Protein AF-0000000066158450 (afdb_homodimer)

InterPro domains:
  IPR000999 Ribonuclease III domain [PF14622] (17-137)
  IPR000999 Ribonuclease III domain [PS00517] (37-45)
  IPR000999 Ribonuclease III domain [PS50142] (4-127)
  IPR000999 Ribonuclease III domain [SM00535] (19-151)
  IPR000999 Ribonuclease III domain [cd00593] (19-151)
  IPR011907 Ribonuclease III [MF_00104] (7-218)
  IPR011907 Ribonuclease III [TIGR02191] (7-221)
  IPR014720 Double-stranded RNA-binding domain [PF00035] (155-221)
  IPR014720 Double-stranded RNA-binding domain [PS50137] (154-223)
  IPR014720 Double-stranded RNA-binding domain [SM00358] (155-222)
  IPR036389 Ribonuclease III, endonuclease domain superfamily [G3DSA:1.10.1520.10] (4-145)
  IPR036389 Ribonuclease III, endonuclease domain superfamily [SSF69065] (4-157)

Foldseek 3Di:
DDDCVLLCVLLVHDDPDPVQLLQLQEDVQLPDPGHLQVLLVQLLVLLLVLLLVVLCVVCVPDDPVLSVLLSPLCSDLVNQLLLLVVSLVLVRHRHDPVCVVVVVSNDSNNSSSSSSSNLSSCCVRPNSVSSNVSSVVSNCVSPVDPDSCVRSLPLQVVLQVVCCVPVVDHKDKDWPDWDDDPVQIKTKIFIDDPNHTQFIAIDSDPVRRSSVRSVSSVVSVVD/DDDCVLLCVLLVHDDPDPVQLLQLQEDVQLPDPGHLQVLLVQLLVLLLVLLLVVLCVVCVPDDPVLSVLLSPLCSDLVNQLLLLVVSLVLVRHRHDPVCVVVVVSNDSNNSSSSSSSNLSSCCVRPNSVSSNVSSVVSNCVSPVDPDSCVRSLPLQVVLQVVCCVPVVDHKDKDWPDWDDDPVQIKTKIFIDDPNHTQFIAIDSDPVRRSSVRSVSSVVSVVD

Radius of gyration: 25.72 Å; Cα contacts (8 Å, |Δi|>4): 729; chains: 2; bounding box: 62×63×57 Å

Nearest PDB structures (foldseek):
  3o2r-assembly2_D  TM=9.866E-01  e=3.012E-14  Campylobacter jejuni subsp. jejuni NCTC 11168 = ATCC 700819
  3n3w-assembly1_B  TM=9.590E-01  e=4.884E-14  Campylobacter jejuni subsp. jejuni NCTC 11168 = ATCC 700819
  7r97-assembly1_B  TM=6.883E-01  e=4.712E-16  Escherichia coli K-12
  1o0w-assembly1_A  TM=5.913E-01  e=1.105E-16  Thermotoga maritima
  1rc7-assembly1_A  TM=5.890E-01  e=6.609E-16  Aquifex aeolicus

Structure (mmCIF, N/CA/C/O backbone):
data_AF-0000000066158450-model_v1
#
loop_
_entity.id
_entity.type
_entity.pdbx_description
1 polymer 'Ribonuclease 3'
#
loop_
_atom_site.group_PDB
_atom_site.id
_atom_site.type_symbol
_atom_site.label_atom_id
_atom_site.label_alt_id
_atom_site.label_comp_id
_atom_site.label_asym_id
_atom_site.label_entity_id
_atom_site.label_seq_id
_atom_site.pdbx_PDB_ins_code
_atom_site.Cartn_x
_atom_site.Cartn_y
_atom_site.Cartn_z
_atom_site.occupancy
_atom_site.B_iso_or_equiv
_atom_site.auth_seq_id
_atom_site.auth_comp_id
_atom_site.auth_asym_id
_atom_site.auth_atom_id
_atom_site.pdbx_PDB_model_num
ATOM 1 N N . MET A 1 1 ? 32.812 8.336 8.789 1 47.75 1 MET A N 1
ATOM 2 C CA . MET A 1 1 ? 31.531 7.633 8.852 1 47.75 1 MET A CA 1
ATOM 3 C C . MET A 1 1 ? 30.453 8.516 9.484 1 47.75 1 MET A C 1
ATOM 5 O O . MET A 1 1 ? 30.688 9.133 10.523 1 47.75 1 MET A O 1
ATOM 9 N N . ASN A 1 2 ? 29.5 9.086 8.719 1 63 2 ASN A N 1
ATOM 10 C CA . ASN A 1 2 ? 28.609 10.117 9.227 1 63 2 ASN A CA 1
ATOM 11 C C . ASN A 1 2 ? 27.891 9.656 10.5 1 63 2 ASN A C 1
ATOM 13 O O . ASN A 1 2 ? 27.531 8.484 10.617 1 63 2 ASN A O 1
ATOM 17 N N . ASP A 1 3 ? 28.188 10.344 11.453 1 85.19 3 ASP A N 1
ATOM 18 C CA . ASP A 1 3 ? 27.578 10.188 12.773 1 85.19 3 ASP A CA 1
ATOM 19 C C . ASP A 1 3 ? 26.062 10.398 12.703 1 85.19 3 ASP A C 1
ATOM 21 O O . ASP A 1 3 ? 25.594 11.516 12.461 1 85.19 3 ASP A O 1
ATOM 25 N N . TYR A 1 4 ? 25.359 9.234 12.688 1 92.06 4 TYR A N 1
ATOM 26 C CA . TYR A 1 4 ? 23.906 9.344 12.641 1 92.06 4 TYR A CA 1
ATOM 27 C C . TYR A 1 4 ? 23.297 9.211 14.031 1 92.06 4 TYR A C 1
ATOM 29 O O . TYR A 1 4 ? 22.125 8.844 14.172 1 92.06 4 TYR A O 1
ATOM 37 N N . SER A 1 5 ? 24.062 9.531 15.023 1 93.75 5 SER A N 1
ATOM 38 C CA . SER A 1 5 ? 23.594 9.414 16.391 1 93.75 5 SER A CA 1
ATOM 39 C C . SER A 1 5 ? 22.453 10.391 16.672 1 93.75 5 SER A C 1
ATOM 41 O O . SER A 1 5 ? 21.5 10.047 17.375 1 93.75 5 SER A O 1
ATOM 43 N N . GLN A 1 6 ? 22.547 11.539 16.141 1 95.75 6 GLN A N 1
ATOM 44 C CA . GLN A 1 6 ? 21.5 12.531 16.344 1 95.75 6 GLN A CA 1
ATOM 45 C C . GLN A 1 6 ? 20.219 12.117 15.633 1 95.75 6 GLN A C 1
ATOM 47 O O . GLN A 1 6 ? 19.109 12.391 16.125 1 95.75 6 GLN A O 1
ATOM 52 N N . LEU A 1 7 ? 20.344 11.484 14.508 1 97.31 7 LEU A N 1
ATOM 53 C CA . LEU A 1 7 ? 19.188 10.969 13.797 1 97.31 7 LEU A CA 1
ATOM 54 C C . LEU A 1 7 ? 18.469 9.891 14.617 1 97.31 7 LEU A C 1
ATOM 56 O O . LEU A 1 7 ? 17.25 9.891 14.719 1 97.31 7 LEU A O 1
ATOM 60 N N . GLU A 1 8 ? 19.266 9.055 15.156 1 97.81 8 GLU A N 1
ATOM 61 C CA . GLU A 1 8 ? 18.719 8.008 16.016 1 97.81 8 GLU A CA 1
ATOM 62 C C . GLU A 1 8 ? 17.984 8.602 17.203 1 97.81 8 GLU A C 1
ATOM 64 O O . GLU A 1 8 ? 16.938 8.086 17.625 1 97.81 8 GLU A O 1
ATOM 69 N N . LYS A 1 9 ? 18.484 9.672 17.703 1 96.69 9 LYS A N 1
ATOM 70 C CA . LYS A 1 9 ? 17.828 10.359 18.812 1 96.69 9 LYS A CA 1
ATOM 71 C C . LYS A 1 9 ? 16.484 10.938 18.375 1 96.69 9 LYS A C 1
ATOM 73 O O . LYS A 1 9 ? 15.477 10.812 19.094 1 96.69 9 LYS A O 1
ATOM 78 N N . ARG A 1 10 ? 16.469 11.516 17.25 1 96.5 10 ARG A N 1
ATOM 79 C CA . ARG A 1 10 ? 15.234 12.109 16.734 1 96.5 10 ARG A CA 1
ATOM 80 C C . ARG A 1 10 ? 14.188 11.031 16.438 1 96.5 10 ARG A C 1
ATOM 82 O O . ARG A 1 10 ? 12.992 11.266 16.594 1 96.5 10 ARG A O 1
ATOM 89 N N . LEU A 1 11 ? 14.664 9.883 16.047 1 97.56 11 LEU A N 1
ATOM 90 C CA . LEU A 1 11 ? 13.789 8.75 15.781 1 97.56 11 LEU A CA 1
ATOM 91 C C . LEU A 1 11 ? 13.375 8.062 17.078 1 97.56 11 LEU A C 1
ATOM 93 O O . LEU A 1 11 ? 12.438 7.258 17.078 1 97.56 11 LEU A O 1
ATOM 97 N N . ASN A 1 12 ? 14.102 8.398 18.109 1 97.31 12 ASN A N 1
ATOM 98 C CA . ASN A 1 12 ? 13.969 7.676 19.375 1 97.31 12 ASN A CA 1
ATOM 99 C C . ASN A 1 12 ? 14.148 6.172 19.172 1 97.31 12 ASN A C 1
ATOM 101 O O . ASN A 1 12 ? 13.336 5.379 19.656 1 97.31 12 ASN A O 1
ATOM 105 N N . TYR A 1 13 ? 15.078 5.859 18.375 1 98.19 13 TYR A N 1
ATOM 106 C CA . TYR A 1 13 ? 15.406 4.469 18.062 1 98.19 13 TYR A CA 1
ATOM 107 C C . TYR A 1 13 ? 16.891 4.312 17.734 1 98.19 13 TYR A C 1
ATOM 109 O O . TYR A 1 13 ? 17.438 5.094 16.969 1 98.19 13 TYR A O 1
ATOM 117 N N . THR A 1 14 ? 17.516 3.338 18.328 1 97.88 14 THR A N 1
ATOM 118 C CA . THR A 1 14 ? 18.922 3.033 18.062 1 97.88 14 THR A CA 1
ATOM 119 C C . THR A 1 14 ? 19.062 1.693 17.344 1 97.88 14 THR A C 1
ATOM 121 O O . THR A 1 14 ? 18.641 0.658 17.875 1 97.88 14 THR A O 1
ATOM 124 N N . PHE A 1 15 ? 19.656 1.766 16.203 1 97.62 15 PHE A N 1
ATOM 125 C CA . PHE A 1 15 ? 19.828 0.556 15.406 1 97.62 15 PHE A CA 1
ATOM 126 C C . PHE A 1 15 ? 20.844 -0.376 16.031 1 97.62 15 PHE A C 1
ATOM 128 O O . PHE A 1 15 ? 21.922 0.066 16.469 1 97.62 15 PHE A O 1
ATOM 135 N N . LYS A 1 16 ? 20.5 -1.604 16.078 1 97.06 16 LYS A N 1
ATOM 136 C CA . LYS A 1 16 ? 21.453 -2.619 16.5 1 97.06 16 LYS A CA 1
ATOM 137 C C . LYS A 1 16 ? 22.422 -2.971 15.367 1 97.06 16 LYS A C 1
ATOM 139 O O . LYS A 1 16 ? 23.625 -3.061 15.586 1 97.06 16 LYS A O 1
ATOM 144 N N . ASP A 1 17 ? 21.875 -3.195 14.234 1 96 17 ASP A N 1
ATOM 145 C CA . ASP A 1 17 ? 22.656 -3.416 13.016 1 96 17 ASP A CA 1
ATOM 146 C C . ASP A 1 17 ? 22.953 -2.098 12.305 1 96 17 ASP A C 1
ATOM 148 O O . ASP A 1 17 ? 22.109 -1.598 11.547 1 96 17 ASP A O 1
ATOM 152 N N . LYS A 1 18 ? 24.109 -1.709 12.453 1 94.81 18 LYS A N 1
ATOM 153 C CA . LYS A 1 18 ? 24.469 -0.405 11.914 1 94.81 18 LYS A CA 1
ATOM 154 C C . LYS A 1 18 ? 24.469 -0.425 10.383 1 94.81 18 LYS A C 1
ATOM 156 O O . LYS A 1 18 ? 24.297 0.614 9.75 1 94.81 18 LYS A O 1
ATOM 161 N N . GLN A 1 19 ? 24.641 -1.536 9.812 1 96.12 19 GLN A N 1
ATOM 162 C CA . GLN A 1 19 ? 24.641 -1.635 8.352 1 96.12 19 GLN A CA 1
ATOM 163 C C . GLN A 1 19 ? 23.25 -1.327 7.793 1 96.12 19 GLN A C 1
ATOM 165 O O . GLN A 1 19 ? 23.125 -0.836 6.668 1 96.12 19 GLN A O 1
ATOM 170 N N . LEU A 1 20 ? 22.328 -1.612 8.586 1 97.38 20 LEU A N 1
ATOM 171 C CA . LEU A 1 20 ? 20.938 -1.399 8.156 1 97.38 20 LEU A CA 1
ATOM 172 C C . LEU A 1 20 ? 20.656 0.087 7.98 1 97.38 20 LEU A C 1
ATOM 174 O O . LEU A 1 20 ? 20.078 0.499 6.969 1 97.38 20 LEU A O 1
ATOM 178 N N . ILE A 1 21 ? 21.031 0.901 8.953 1 97.88 21 ILE A N 1
ATOM 179 C CA . ILE A 1 21 ? 20.781 2.336 8.836 1 97.88 21 ILE A CA 1
ATOM 180 C C . ILE A 1 21 ? 21.688 2.922 7.75 1 97.88 21 ILE A C 1
ATOM 182 O O . ILE A 1 21 ? 21.281 3.836 7.027 1 97.88 21 ILE A O 1
ATOM 186 N N . ILE A 1 22 ? 22.875 2.408 7.602 1 97.81 22 ILE A N 1
ATOM 187 C CA . ILE A 1 22 ? 23.781 2.881 6.559 1 97.81 22 ILE A CA 1
ATOM 188 C C . ILE A 1 22 ? 23.172 2.613 5.188 1 97.81 22 ILE A C 1
ATOM 190 O O . ILE A 1 22 ? 23.141 3.498 4.324 1 97.81 22 ILE A O 1
ATOM 194 N N . GLU A 1 23 ? 22.625 1.456 5.031 1 97.94 23 GLU A N 1
ATOM 195 C CA . GLU A 1 23 ? 21.969 1.109 3.773 1 97.94 23 GLU A CA 1
ATOM 196 C C . GLU A 1 23 ? 20.766 2.006 3.514 1 97.94 23 GLU A C 1
ATOM 198 O O . GLU A 1 23 ? 20.562 2.479 2.395 1 97.94 23 GLU A O 1
ATOM 203 N N . ALA A 1 24 ? 20.016 2.258 4.52 1 98.62 24 ALA A N 1
ATOM 204 C CA . ALA A 1 24 ? 18.812 3.084 4.402 1 98.62 24 ALA A CA 1
ATOM 205 C C . ALA A 1 24 ? 19.172 4.512 4 1 98.62 24 ALA A C 1
ATOM 207 O O . ALA A 1 24 ? 18.375 5.191 3.336 1 98.62 24 ALA A O 1
ATOM 208 N N . LEU A 1 25 ? 20.391 4.918 4.328 1 98.44 25 LEU A N 1
ATOM 209 C CA . LEU A 1 25 ? 20.812 6.293 4.094 1 98.44 25 LEU A CA 1
ATOM 210 C C . LEU A 1 25 ? 21.641 6.398 2.82 1 98.44 25 LEU A C 1
ATOM 212 O O . LEU A 1 25 ? 22.078 7.488 2.449 1 98.44 25 LEU A O 1
ATOM 216 N N . THR A 1 26 ? 21.812 5.332 2.145 1 98.38 26 THR A N 1
ATOM 217 C CA . THR A 1 26 ? 22.688 5.328 0.98 1 98.38 26 THR A CA 1
ATOM 218 C C . THR A 1 26 ? 21.875 5.449 -0.308 1 98.38 26 THR A C 1
ATOM 220 O O . THR A 1 26 ? 21.141 4.531 -0.671 1 98.38 26 THR A O 1
ATOM 223 N N . HIS A 1 27 ? 22.031 6.531 -0.897 1 98.12 27 HIS A N 1
ATOM 224 C CA . HIS A 1 27 ? 21.406 6.727 -2.201 1 98.12 27 HIS A CA 1
ATOM 225 C C . HIS A 1 27 ? 22.188 5.996 -3.295 1 98.12 27 HIS A C 1
ATOM 227 O O . HIS A 1 27 ? 23.391 5.785 -3.17 1 98.12 27 HIS A O 1
ATOM 233 N N . LYS A 1 28 ? 21.516 5.668 -4.375 1 96 28 LYS A N 1
ATOM 234 C CA . LYS A 1 28 ? 22.125 4.879 -5.445 1 96 28 LYS A CA 1
ATOM 235 C C . LYS A 1 28 ? 23.281 5.629 -6.102 1 96 28 LYS A C 1
ATOM 237 O O . LYS A 1 28 ? 24.203 5.016 -6.633 1 96 28 LYS A O 1
ATOM 242 N N . SER A 1 29 ? 23.312 6.926 -6.039 1 96.25 29 SER A N 1
ATOM 243 C CA . SER A 1 29 ? 24.375 7.73 -6.645 1 96.25 29 SER A CA 1
ATOM 244 C C . SER A 1 29 ? 25.703 7.512 -5.938 1 96.25 29 SER A C 1
ATOM 246 O O . SER A 1 29 ? 26.766 7.816 -6.496 1 96.25 29 SER A O 1
ATOM 248 N N . TYR A 1 30 ? 25.688 7.066 -4.688 1 95.81 30 TYR A N 1
ATOM 249 C CA . TYR A 1 30 ? 26.891 6.945 -3.859 1 95.81 30 TYR A CA 1
ATOM 250 C C . TYR A 1 30 ? 27.734 5.754 -4.293 1 95.81 30 TYR A C 1
ATOM 252 O O . TYR A 1 30 ? 28.828 5.547 -3.783 1 95.81 30 TYR A O 1
ATOM 260 N N . LYS A 1 31 ? 27.375 4.98 -5.184 1 89.31 31 LYS A N 1
ATOM 261 C CA . LYS A 1 31 ? 28.078 3.924 -5.906 1 89.31 31 LYS A CA 1
ATOM 262 C C . LYS A 1 31 ? 28.594 2.852 -4.949 1 89.31 31 LYS A C 1
ATOM 264 O O . LYS A 1 31 ? 29.766 2.504 -4.98 1 89.31 31 LYS A O 1
ATOM 269 N N . LYS A 1 32 ? 27.812 2.41 -4.098 1 91.88 32 LYS A N 1
ATOM 270 C CA . LYS A 1 32 ? 28.047 1.219 -3.287 1 91.88 32 LYS A CA 1
ATOM 271 C C . LYS A 1 32 ? 27.266 0.025 -3.826 1 91.88 32 LYS A C 1
ATOM 273 O O . LYS A 1 32 ? 26.359 0.189 -4.648 1 91.88 32 LYS A O 1
ATOM 278 N N . PRO A 1 33 ? 27.672 -1.142 -3.381 1 91.94 33 PRO A N 1
ATOM 279 C CA . PRO A 1 33 ? 26.938 -2.32 -3.852 1 91.94 33 PRO A CA 1
ATOM 280 C C . PRO A 1 33 ? 25.531 -2.41 -3.273 1 91.94 33 PRO A C 1
ATOM 282 O O . PRO A 1 33 ? 24.734 -3.252 -3.701 1 91.94 33 PRO A O 1
ATOM 285 N N . TYR A 1 34 ? 25.281 -1.585 -2.334 1 93.25 34 TYR A N 1
ATOM 286 C CA . TYR A 1 34 ? 23.969 -1.499 -1.729 1 93.25 34 TYR A CA 1
ATOM 287 C C . TYR A 1 34 ? 23.422 -0.074 -1.792 1 93.25 34 TYR A C 1
ATOM 289 O O . TYR A 1 34 ? 24.188 0.879 -1.938 1 93.25 34 TYR A O 1
ATOM 297 N N . ASN A 1 35 ? 22.172 0.105 -1.794 1 97.19 35 ASN A N 1
ATOM 298 C CA . ASN A 1 35 ? 21.484 1.384 -1.661 1 97.19 35 ASN A CA 1
ATOM 299 C C . ASN A 1 35 ? 20.125 1.221 -0.983 1 97.19 35 ASN A C 1
ATOM 301 O O . ASN A 1 35 ? 19.766 0.117 -0.573 1 97.19 35 ASN A O 1
ATOM 305 N N . ASN A 1 36 ? 19.391 2.248 -0.939 1 98.25 36 ASN A N 1
ATOM 306 C CA . ASN A 1 36 ? 18.234 2.219 -0.051 1 98.25 36 ASN A CA 1
ATOM 307 C C . ASN A 1 36 ? 16.969 1.842 -0.803 1 98.25 36 ASN A C 1
ATOM 309 O O . ASN A 1 36 ? 15.867 1.871 -0.234 1 98.25 36 ASN A O 1
ATOM 313 N N . GLU A 1 37 ? 17.031 1.392 -2.012 1 97.81 37 GLU A N 1
ATOM 314 C CA . GLU A 1 37 ? 15.859 1.2 -2.855 1 97.81 37 GLU A CA 1
ATOM 315 C C . GLU A 1 37 ? 15.016 0.029 -2.365 1 97.81 37 GLU A C 1
ATOM 317 O O . GLU A 1 37 ? 13.789 0.116 -2.332 1 97.81 37 GLU A O 1
ATOM 322 N N . ARG A 1 38 ? 15.664 -1.022 -1.997 1 97.5 38 ARG A N 1
ATOM 323 C CA . ARG A 1 38 ? 14.914 -2.18 -1.522 1 97.5 38 ARG A CA 1
ATOM 324 C C . ARG A 1 38 ? 14.242 -1.883 -0.187 1 97.5 38 ARG A C 1
ATOM 326 O O . ARG A 1 38 ? 13.102 -2.297 0.047 1 97.5 38 ARG A O 1
ATOM 333 N N . LEU A 1 39 ? 14.953 -1.192 0.667 1 98.56 39 LEU A N 1
ATOM 334 C CA . LEU A 1 39 ? 14.375 -0.799 1.947 1 98.56 39 LEU A CA 1
ATOM 335 C C . LEU A 1 39 ? 13.234 0.191 1.748 1 98.56 39 LEU A C 1
ATOM 337 O O . LEU A 1 39 ? 12.258 0.18 2.504 1 98.56 39 LEU A O 1
ATOM 341 N N . GLU A 1 40 ? 13.406 1.072 0.797 1 98.69 40 GLU A N 1
ATOM 342 C CA . GLU A 1 40 ? 12.328 1.98 0.415 1 98.69 40 GLU A CA 1
ATOM 343 C C . GLU A 1 40 ? 11.078 1.21 0.009 1 98.69 40 GLU A C 1
ATOM 345 O O . GLU A 1 40 ? 9.969 1.561 0.416 1 98.69 40 GLU A O 1
ATOM 350 N N . PHE A 1 41 ? 11.289 0.198 -0.744 1 98.38 41 PHE A N 1
ATOM 351 C CA . PHE A 1 41 ? 10.203 -0.674 -1.187 1 98.38 41 PHE A CA 1
ATOM 352 C C . PHE A 1 41 ? 9.453 -1.252 0.006 1 98.38 41 PHE A C 1
ATOM 354 O O . PHE A 1 41 ? 8.219 -1.199 0.054 1 98.38 41 PHE A O 1
ATOM 361 N N . LEU A 1 42 ? 10.148 -1.745 0.906 1 98.62 42 LEU A N 1
ATOM 362 C CA . LEU A 1 42 ? 9.547 -2.314 2.105 1 98.62 42 LEU A CA 1
ATOM 363 C C . LEU A 1 42 ? 8.891 -1.229 2.953 1 98.62 42 LEU A C 1
ATOM 365 O O . LEU A 1 42 ? 7.762 -1.394 3.418 1 98.62 42 LEU A O 1
ATOM 369 N N . GLY A 1 43 ? 9.57 -0.154 3.127 1 98.75 43 GLY A N 1
ATOM 370 C CA . GLY A 1 43 ? 9.094 0.947 3.947 1 98.75 43 GLY A CA 1
ATOM 371 C C . GLY A 1 43 ? 7.809 1.567 3.428 1 98.75 43 GLY A C 1
ATOM 372 O O . GLY A 1 43 ? 6.957 1.989 4.211 1 98.75 43 GLY A O 1
ATOM 373 N N . ASP A 1 44 ? 7.727 1.614 2.139 1 98.38 44 ASP A N 1
ATOM 374 C CA . ASP A 1 44 ? 6.508 2.129 1.524 1 98.38 44 ASP A CA 1
ATOM 375 C C . ASP A 1 44 ? 5.285 1.33 1.974 1 98.38 44 ASP A C 1
ATOM 377 O O . ASP A 1 44 ? 4.27 1.908 2.361 1 98.38 44 ASP A O 1
ATOM 381 N N . ALA A 1 45 ? 5.418 0.064 1.959 1 98.56 45 ALA A N 1
ATOM 382 C CA . ALA A 1 45 ? 4.328 -0.812 2.377 1 98.56 45 ALA A CA 1
ATOM 383 C C . ALA A 1 45 ? 4.055 -0.671 3.873 1 98.56 45 ALA A C 1
ATOM 385 O O . ALA A 1 45 ? 2.898 -0.667 4.301 1 98.56 45 ALA A O 1
ATOM 386 N N . VAL A 1 46 ? 5.082 -0.539 4.625 1 98.88 46 VAL A N 1
ATOM 387 C CA . VAL A 1 46 ? 4.965 -0.392 6.074 1 98.88 46 VAL A CA 1
ATOM 388 C C . VAL A 1 46 ? 4.199 0.889 6.402 1 98.88 46 VAL A C 1
ATOM 390 O O . VAL A 1 46 ? 3.258 0.871 7.195 1 98.88 46 VAL A O 1
ATOM 393 N N . LEU A 1 47 ? 4.59 1.916 5.777 1 98.88 47 LEU A N 1
ATOM 394 C CA . LEU A 1 47 ? 3.99 3.217 6.051 1 98.88 47 LEU A CA 1
ATOM 395 C C . LEU A 1 47 ? 2.543 3.26 5.574 1 98.88 47 LEU A C 1
ATOM 397 O O . LEU A 1 47 ? 1.693 3.893 6.207 1 98.88 47 LEU A O 1
ATOM 401 N N . ASP A 1 48 ? 2.307 2.623 4.484 1 98.5 48 ASP A N 1
ATOM 402 C CA . ASP A 1 48 ? 0.937 2.523 3.99 1 98.5 48 ASP A CA 1
ATOM 403 C C . ASP A 1 48 ? 0.026 1.869 5.027 1 98.5 48 ASP A C 1
ATOM 405 O O . ASP A 1 48 ? -1.085 2.344 5.273 1 98.5 48 ASP A O 1
ATOM 409 N N . LEU A 1 49 ? 0.489 0.846 5.574 1 98.81 49 LEU A N 1
ATOM 410 C CA . LEU A 1 49 ? -0.296 0.144 6.586 1 98.81 49 LEU A CA 1
ATOM 411 C C . LEU A 1 49 ? -0.43 0.983 7.852 1 98.81 49 LEU A C 1
ATOM 413 O O . LEU A 1 49 ? -1.524 1.109 8.406 1 98.81 49 LEU A O 1
ATOM 417 N N . ILE A 1 50 ? 0.652 1.586 8.289 1 98.81 50 ILE A N 1
ATOM 418 C CA . ILE A 1 50 ? 0.653 2.348 9.531 1 98.81 50 ILE A CA 1
ATOM 419 C C . ILE A 1 50 ? -0.326 3.516 9.422 1 98.81 50 ILE A C 1
ATOM 421 O O . ILE A 1 50 ? -1.18 3.701 10.297 1 98.81 50 ILE A O 1
ATOM 425 N N . VAL A 1 51 ? -0.21 4.246 8.398 1 98.12 51 VAL A N 1
ATOM 426 C CA . VAL A 1 51 ? -1.069 5.414 8.219 1 98.12 51 VAL A CA 1
ATOM 427 C C . VAL A 1 51 ? -2.506 4.965 7.961 1 98.12 51 VAL A C 1
ATOM 429 O O . VAL A 1 51 ? -3.451 5.551 8.492 1 98.12 51 VAL A O 1
ATOM 432 N N . GLY A 1 52 ? -2.652 3.938 7.148 1 97.62 52 GLY A N 1
ATOM 433 C CA . GLY A 1 52 ? -3.979 3.389 6.91 1 97.62 52 GLY A CA 1
ATOM 434 C C . GLY A 1 52 ? -4.688 2.967 8.188 1 97.62 52 GLY A C 1
ATOM 435 O O . GLY A 1 52 ? -5.859 3.283 8.383 1 97.62 52 GLY A O 1
ATOM 436 N N . GLU A 1 53 ? -4.004 2.26 9 1 98.38 53 GLU A N 1
ATOM 437 C CA . GLU A 1 53 ? -4.578 1.826 10.266 1 98.38 53 GLU A CA 1
ATOM 438 C C . GLU A 1 53 ? -4.891 3.018 11.164 1 98.38 53 GLU A C 1
ATOM 440 O O . GLU A 1 53 ? -5.922 3.037 11.844 1 98.38 53 GLU A O 1
ATOM 445 N N . TYR A 1 54 ? -3.975 3.971 11.188 1 97.06 54 TYR A N 1
ATOM 446 C CA . TYR A 1 54 ? -4.168 5.188 11.969 1 97.06 54 TYR A CA 1
ATOM 447 C C . TYR A 1 54 ? -5.465 5.887 11.578 1 97.06 54 TYR A C 1
ATOM 449 O O . TYR A 1 54 ? -6.27 6.242 12.438 1 97.06 54 TYR A O 1
ATOM 457 N N . LEU A 1 55 ? -5.691 6.023 10.328 1 94.75 55 LEU A N 1
ATOM 458 C CA . LEU A 1 55 ? -6.879 6.695 9.812 1 94.75 55 LEU A CA 1
ATOM 459 C C . LEU A 1 55 ? -8.125 5.855 10.062 1 94.75 55 LEU A C 1
ATOM 461 O O . LEU A 1 55 ? -9.18 6.391 10.414 1 94.75 55 LEU A O 1
ATOM 465 N N . PHE A 1 56 ? -7.977 4.582 9.859 1 96.5 56 PHE A N 1
ATOM 466 C CA . PHE A 1 56 ? -9.055 3.629 10.094 1 96.5 56 PHE A CA 1
ATOM 467 C C . PHE A 1 56 ? -9.602 3.768 11.508 1 96.5 56 PHE A C 1
ATOM 469 O O . PHE A 1 56 ? -10.82 3.781 11.711 1 96.5 56 PHE A O 1
ATOM 476 N N . LYS A 1 57 ? -8.711 3.943 12.453 1 95.19 57 LYS A N 1
ATOM 477 C CA . LYS A 1 57 ? -9.086 4.031 13.859 1 95.19 57 LYS A CA 1
ATOM 478 C C . LYS A 1 57 ? -9.539 5.445 14.219 1 95.19 57 LYS A C 1
ATOM 480 O O . LYS A 1 57 ? -10.469 5.625 15 1 95.19 57 LYS A O 1
ATOM 485 N N . LYS A 1 58 ? -8.914 6.379 13.68 1 91.75 58 LYS A N 1
ATOM 486 C CA . LYS A 1 58 ? -9.172 7.777 14.016 1 91.75 58 LYS A CA 1
ATOM 487 C C . LYS A 1 58 ? -10.523 8.234 13.469 1 91.75 58 LYS A C 1
ATOM 489 O O . LYS A 1 58 ? -11.195 9.062 14.086 1 91.75 58 LYS A O 1
ATOM 494 N N . PHE A 1 59 ? -10.898 7.668 12.344 1 90.25 59 PHE A N 1
ATOM 495 C CA . PHE A 1 59 ? -12.141 8.07 11.688 1 90.25 59 PHE A CA 1
ATOM 496 C C . PHE A 1 59 ? -13.07 6.875 11.5 1 90.25 59 PHE A C 1
ATOM 498 O O . PHE A 1 59 ? -13.344 6.469 10.375 1 90.25 59 PHE A O 1
ATOM 505 N N . PRO A 1 60 ? -13.656 6.449 12.523 1 89.75 60 PRO A N 1
ATOM 506 C CA . PRO A 1 60 ? -14.445 5.211 12.492 1 89.75 60 PRO A CA 1
ATOM 507 C C . PRO A 1 60 ? -15.711 5.344 11.648 1 89.75 60 PRO A C 1
ATOM 509 O O . PRO A 1 60 ? -16.281 4.336 11.234 1 89.75 60 PRO A O 1
ATOM 512 N N . LYS A 1 61 ? -16.094 6.539 11.305 1 86.81 61 LYS A N 1
ATOM 513 C CA . LYS A 1 61 ? -17.344 6.73 10.57 1 86.81 61 LYS A CA 1
ATOM 514 C C . LYS A 1 61 ? -17.078 7.055 9.109 1 86.81 61 LYS A C 1
ATOM 516 O O . LYS A 1 61 ? -18.016 7.129 8.305 1 86.81 61 LYS A O 1
ATOM 521 N N . SER A 1 62 ? -15.852 7.227 8.805 1 87.19 62 SER A N 1
ATOM 522 C CA . SER A 1 62 ? -15.508 7.559 7.422 1 87.19 62 SER A CA 1
ATOM 523 C C . SER A 1 62 ? -15.516 6.312 6.539 1 87.19 62 SER A C 1
ATOM 525 O O . SER A 1 62 ? -15.062 5.246 6.961 1 87.19 62 SER A O 1
ATOM 527 N N . ASP A 1 63 ? -15.984 6.539 5.352 1 87.81 63 ASP A N 1
ATOM 528 C CA . ASP A 1 63 ? -16.016 5.406 4.43 1 87.81 63 ASP A CA 1
ATOM 529 C C . ASP A 1 63 ? -14.656 5.18 3.785 1 87.81 63 ASP A C 1
ATOM 531 O O . ASP A 1 63 ? -13.727 5.965 3.988 1 87.81 63 ASP A O 1
ATOM 535 N N . GLU A 1 64 ? -14.578 4.133 2.982 1 91.19 64 GLU A N 1
ATOM 536 C CA . GLU A 1 64 ? -13.328 3.717 2.357 1 91.19 64 GLU A CA 1
ATOM 537 C C . GLU A 1 64 ? -12.797 4.793 1.416 1 91.19 64 GLU A C 1
ATOM 539 O O . GLU A 1 64 ? -11.586 5.012 1.336 1 91.19 64 GLU A O 1
ATOM 544 N N . GLY A 1 65 ? -13.68 5.406 0.683 1 88.81 65 GLY A N 1
ATOM 545 C CA . GLY A 1 65 ? -13.273 6.449 -0.247 1 88.81 65 GLY A CA 1
ATOM 546 C C . GLY A 1 65 ? -12.578 7.613 0.43 1 88.81 65 GLY A C 1
ATOM 547 O O . GLY A 1 65 ? -11.531 8.07 -0.033 1 88.81 65 GLY A O 1
ATOM 548 N N . ILE A 1 66 ? -13.078 8.023 1.487 1 84.62 66 ILE A N 1
ATOM 549 C CA . ILE A 1 66 ? -12.516 9.125 2.252 1 84.62 66 ILE A CA 1
ATOM 550 C C . ILE A 1 66 ? -11.188 8.703 2.875 1 84.62 66 ILE A C 1
ATOM 552 O O . ILE A 1 66 ? -10.203 9.438 2.807 1 84.62 66 ILE A O 1
ATOM 556 N N . LEU A 1 67 ? -11.164 7.523 3.459 1 92 67 LEU A N 1
ATOM 557 C CA . LEU A 1 67 ? -9.945 7.004 4.062 1 92 67 LEU A CA 1
ATOM 558 C C . LEU A 1 67 ? -8.82 6.93 3.035 1 92 67 LEU A C 1
ATOM 560 O O . LEU A 1 67 ? -7.684 7.32 3.32 1 92 67 LEU A O 1
ATOM 564 N N . SER A 1 68 ? -9.164 6.488 1.875 1 93.12 68 SER A N 1
ATOM 565 C CA . SER A 1 68 ? -8.18 6.355 0.806 1 93.12 68 SER A CA 1
ATOM 566 C C . SER A 1 68 ? -7.645 7.719 0.38 1 93.12 68 SER A C 1
ATOM 568 O O . SER A 1 68 ? -6.445 7.871 0.137 1 93.12 68 SER A O 1
ATOM 570 N N . LYS A 1 69 ? -8.5 8.625 0.264 1 88.75 69 LYS A N 1
ATOM 571 C CA . LYS A 1 69 ? -8.125 9.977 -0.135 1 88.75 69 LYS A CA 1
ATOM 572 C C . LYS A 1 69 ? -7.18 10.609 0.885 1 88.75 69 LYS A C 1
ATOM 574 O O . LYS A 1 69 ? -6.16 11.195 0.516 1 88.75 69 LYS A O 1
ATOM 579 N N . ILE A 1 70 ? -7.52 10.422 2.123 1 89.81 70 ILE A N 1
ATOM 580 C CA . ILE A 1 70 ? -6.699 11.008 3.178 1 89.81 70 ILE A CA 1
ATOM 581 C C . ILE A 1 70 ? -5.352 10.289 3.244 1 89.81 70 ILE A C 1
ATOM 583 O O . ILE A 1 70 ? -4.305 10.922 3.383 1 89.81 70 ILE A O 1
ATOM 587 N N . ARG A 1 71 ? -5.387 9.008 3.168 1 94.56 71 ARG A N 1
ATOM 588 C CA . ARG A 1 71 ? -4.125 8.266 3.156 1 94.56 71 ARG A CA 1
ATOM 589 C C . ARG A 1 71 ? -3.227 8.742 2.02 1 94.56 71 ARG A C 1
ATOM 591 O O . ARG A 1 71 ? -2.027 8.953 2.217 1 94.56 71 ARG A O 1
ATOM 598 N N . ALA A 1 72 ? -3.795 8.891 0.877 1 92.81 72 ALA A N 1
ATOM 599 C CA . ALA A 1 72 ? -3.029 9.305 -0.297 1 92.81 72 ALA A CA 1
ATOM 600 C C . ALA A 1 72 ? -2.41 10.68 -0.09 1 92.81 72 ALA A C 1
ATOM 602 O O . ALA A 1 72 ? -1.314 10.961 -0.586 1 92.81 72 ALA A O 1
ATOM 603 N N . SER A 1 73 ? -3.064 11.477 0.634 1 89.38 73 SER A N 1
ATOM 604 C CA . SER A 1 73 ? -2.578 12.828 0.882 1 89.38 73 SER A CA 1
ATOM 605 C C . SER A 1 73 ? -1.427 12.828 1.883 1 89.38 73 SER A C 1
ATOM 607 O O . SER A 1 73 ? -0.615 13.758 1.904 1 89.38 73 SER A O 1
ATOM 609 N N . LEU A 1 74 ? -1.386 11.781 2.654 1 93.56 74 LEU A N 1
ATOM 610 C CA . LEU A 1 74 ? -0.364 11.703 3.691 1 93.56 74 LEU A CA 1
ATOM 611 C C . LEU A 1 74 ? 0.803 10.836 3.242 1 93.56 74 LEU A C 1
ATOM 613 O O . LEU A 1 74 ? 1.955 11.102 3.592 1 93.56 74 LEU A O 1
ATOM 617 N N . VAL A 1 75 ? 0.428 9.773 2.51 1 96.44 75 VAL A N 1
ATOM 618 C CA . VAL A 1 75 ? 1.417 8.797 2.066 1 96.44 75 VAL A CA 1
ATOM 619 C C . VAL A 1 75 ? 1.797 9.07 0.613 1 96.44 75 VAL A C 1
ATOM 621 O O . VAL A 1 75 ? 1.377 8.352 -0.292 1 96.44 75 VAL A O 1
ATOM 624 N N . ASN A 1 76 ? 2.531 10.031 0.412 1 94.62 76 ASN A N 1
ATOM 625 C CA . ASN A 1 76 ? 3.066 10.414 -0.89 1 94.62 76 ASN A CA 1
ATOM 626 C C . ASN A 1 76 ? 4.41 11.133 -0.755 1 94.62 76 ASN A C 1
ATOM 628 O O . ASN A 1 76 ? 4.945 11.25 0.348 1 94.62 76 ASN A O 1
ATOM 632 N N . GLU A 1 77 ? 4.926 11.516 -1.85 1 96.38 77 GLU A N 1
ATOM 633 C CA . GLU A 1 77 ? 6.25 12.125 -1.843 1 96.38 77 GLU A CA 1
ATOM 634 C C . GLU A 1 77 ? 6.273 13.375 -0.963 1 96.38 77 GLU A C 1
ATOM 636 O O . GLU A 1 77 ? 7.176 13.539 -0.139 1 96.38 77 GLU A O 1
ATOM 641 N N . SER A 1 78 ? 5.285 14.227 -1.098 1 94.56 78 SER A N 1
ATOM 642 C CA . SER A 1 78 ? 5.234 15.469 -0.326 1 94.56 78 SER A CA 1
ATOM 643 C C . SER A 1 78 ? 5.094 15.18 1.166 1 94.56 78 SER A C 1
ATOM 645 O O . SER A 1 78 ? 5.754 15.82 1.989 1 94.56 78 SER A O 1
ATOM 647 N N . GLY A 1 79 ? 4.207 14.258 1.522 1 94.94 79 GLY A N 1
ATOM 648 C CA . GLY A 1 79 ? 4.016 13.883 2.914 1 94.94 79 GLY A CA 1
ATOM 649 C C . GLY A 1 79 ? 5.277 13.344 3.564 1 94.94 79 GLY A C 1
ATOM 650 O O . GLY A 1 79 ? 5.66 13.789 4.648 1 94.94 79 GLY A O 1
ATOM 651 N N . PHE A 1 80 ? 5.953 12.492 2.879 1 98.44 80 PHE A N 1
ATOM 652 C CA . PHE A 1 80 ? 7.137 11.859 3.453 1 98.44 80 PHE A CA 1
ATOM 653 C C . PHE A 1 80 ? 8.312 12.828 3.467 1 98.44 80 PHE A C 1
ATOM 655 O O . PHE A 1 80 ? 9.188 12.742 4.336 1 98.44 80 PHE A O 1
ATOM 662 N N . THR A 1 81 ? 8.328 13.719 2.482 1 98.38 81 THR A N 1
ATOM 663 C CA . THR A 1 81 ? 9.336 14.766 2.5 1 98.38 81 THR A CA 1
ATOM 664 C C . THR A 1 81 ? 9.203 15.625 3.756 1 98.38 81 THR A C 1
ATOM 666 O O . THR A 1 81 ? 10.203 15.961 4.395 1 98.38 81 THR A O 1
ATOM 669 N N . LEU A 1 82 ? 7.98 15.953 4.109 1 96.94 82 LEU A N 1
ATOM 670 C CA . LEU A 1 82 ? 7.711 16.734 5.309 1 96.94 82 LEU A CA 1
ATOM 671 C C . LEU A 1 82 ? 8.227 16.031 6.555 1 96.94 82 LEU A C 1
ATOM 673 O O . LEU A 1 82 ? 8.875 16.641 7.402 1 96.94 82 LEU A O 1
ATOM 677 N N . LEU A 1 83 ? 8.008 14.812 6.664 1 98.19 83 LEU A N 1
ATOM 678 C CA . LEU A 1 83 ? 8.445 14.023 7.809 1 98.19 83 LEU A CA 1
ATOM 679 C C . LEU A 1 83 ? 9.969 13.906 7.832 1 98.19 83 LEU A C 1
ATOM 681 O O . LEU A 1 83 ? 10.586 13.961 8.898 1 98.19 83 LEU A O 1
ATOM 685 N N . ALA A 1 84 ? 10.539 13.742 6.66 1 98.75 84 ALA A N 1
ATOM 686 C CA . ALA A 1 84 ? 11.992 13.648 6.539 1 98.75 84 ALA A CA 1
ATOM 687 C C . ALA A 1 84 ? 12.656 14.938 7.016 1 98.75 84 ALA A C 1
ATOM 689 O O . ALA A 1 84 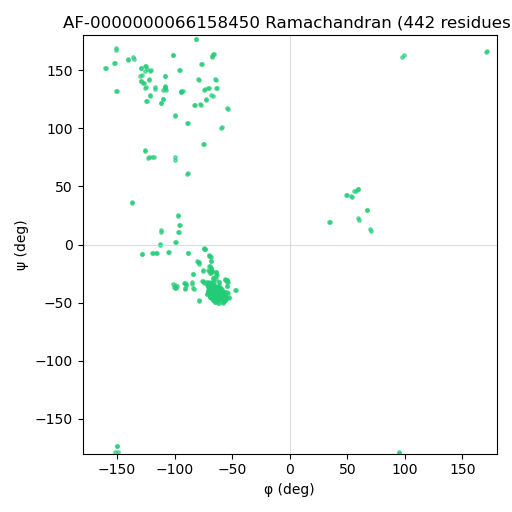? 13.664 14.891 7.727 1 98.75 84 ALA A O 1
ATOM 690 N N . ARG A 1 85 ? 12.125 15.992 6.629 1 98.25 85 ARG A N 1
ATOM 691 C CA . ARG A 1 85 ? 12.68 17.297 7.004 1 98.25 85 ARG A CA 1
ATOM 692 C C . ARG A 1 85 ? 12.555 17.531 8.508 1 98.25 85 ARG A C 1
ATOM 694 O O . ARG A 1 85 ? 13.43 18.141 9.117 1 98.25 85 ARG A O 1
ATOM 701 N N . LYS A 1 86 ? 11.484 17.062 9.07 1 97.69 86 LYS A N 1
ATOM 702 C CA . LYS A 1 86 ? 11.258 17.203 10.5 1 97.69 86 LYS A CA 1
ATOM 703 C C . LYS A 1 86 ? 12.414 16.609 11.305 1 97.69 86 LYS A C 1
ATOM 705 O O . LYS A 1 86 ? 12.766 17.141 12.367 1 97.69 86 LYS A O 1
ATOM 710 N N . ILE A 1 87 ? 13.031 15.641 10.766 1 98.12 87 ILE A N 1
ATOM 711 C CA . ILE A 1 87 ? 14.102 14.984 11.508 1 98.12 87 ILE A CA 1
ATOM 712 C C . ILE A 1 87 ? 15.445 15.281 10.844 1 98.12 87 ILE A C 1
ATOM 714 O O . ILE A 1 87 ? 16.438 14.578 11.07 1 98.12 87 ILE A O 1
ATOM 718 N N . ASP A 1 88 ? 15.492 16.172 9.945 1 97.94 88 ASP A N 1
ATOM 719 C CA . ASP A 1 88 ? 16.703 16.609 9.25 1 97.94 88 ASP A CA 1
ATOM 720 C C . ASP A 1 88 ? 17.391 15.43 8.562 1 97.94 88 ASP A C 1
ATOM 722 O O . ASP A 1 88 ? 18.609 15.281 8.648 1 97.94 88 ASP A O 1
ATOM 726 N N . LEU A 1 89 ? 16.609 14.664 7.906 1 98.25 89 LEU A N 1
ATOM 727 C CA . LEU A 1 89 ? 17.094 13.422 7.328 1 98.25 89 LEU A CA 1
ATOM 728 C C . LEU A 1 89 ? 18.125 13.695 6.234 1 98.25 89 LEU A C 1
ATOM 730 O O . LEU A 1 89 ? 19.078 12.938 6.066 1 98.25 89 LEU A O 1
ATOM 734 N N . GLY A 1 90 ? 17.953 14.727 5.496 1 97.94 90 GLY A N 1
ATOM 735 C CA . GLY A 1 90 ? 18.828 15.07 4.387 1 97.94 90 GLY A CA 1
ATOM 736 C C . GLY A 1 90 ? 20.281 15.156 4.785 1 97.94 90 GLY A C 1
ATOM 737 O O . GLY A 1 90 ? 21.172 14.789 4.008 1 97.94 90 GLY A O 1
ATOM 738 N N . SER A 1 91 ? 20.547 15.555 5.957 1 97.38 91 SER A N 1
ATOM 739 C CA . SER A 1 91 ? 21.906 15.781 6.441 1 97.38 91 SER A CA 1
ATOM 740 C C . SER A 1 91 ? 22.688 14.477 6.574 1 97.38 91 SER A C 1
ATOM 742 O O . SER A 1 91 ? 23.906 14.477 6.691 1 97.38 91 SER A O 1
ATOM 744 N N . TYR A 1 92 ? 21.953 13.398 6.449 1 97.81 92 TYR A N 1
ATOM 745 C CA . TYR A 1 92 ? 22.594 12.125 6.77 1 97.81 92 TYR A CA 1
ATOM 746 C C . TYR A 1 92 ? 22.688 11.242 5.535 1 97.81 92 TYR A C 1
ATOM 748 O O . TYR A 1 92 ? 23.359 10.203 5.562 1 97.81 92 TYR A O 1
ATOM 756 N N . ILE A 1 93 ? 22.078 11.664 4.441 1 98.12 93 ILE A N 1
ATOM 757 C CA . ILE A 1 93 ? 22.016 10.82 3.25 1 98.12 93 ILE A CA 1
ATOM 758 C C . ILE A 1 93 ? 23.375 10.805 2.562 1 98.12 93 ILE A C 1
ATOM 760 O O . ILE A 1 93 ? 24.016 11.844 2.418 1 98.12 93 ILE A O 1
ATOM 764 N N . TYR A 1 94 ? 23.828 9.602 2.203 1 97.75 94 TYR A N 1
ATOM 765 C CA . TYR A 1 94 ? 25.047 9.461 1.421 1 97.75 94 TYR A CA 1
ATOM 766 C C . TYR A 1 94 ? 24.766 9.672 -0.063 1 97.75 94 TYR A C 1
ATOM 768 O O . TYR A 1 94 ? 24.016 8.906 -0.676 1 97.75 94 TYR A O 1
ATOM 776 N N . LEU A 1 95 ? 25.453 10.688 -0.585 1 97.38 95 LEU A N 1
ATOM 777 C CA . LEU A 1 95 ? 25.281 11.07 -1.981 1 97.38 95 LEU A CA 1
ATOM 778 C C . LEU A 1 95 ? 26.625 11.172 -2.689 1 97.38 95 LEU A C 1
ATOM 780 O O . LEU A 1 95 ? 27.656 11.391 -2.047 1 97.38 95 LEU A O 1
ATOM 784 N N . SER A 1 96 ? 26.547 10.938 -3.949 1 97.06 96 SER A N 1
ATOM 785 C CA . SER A 1 96 ? 27.719 11.289 -4.73 1 97.06 96 SER A CA 1
ATOM 786 C C . SER A 1 96 ? 27.938 12.805 -4.773 1 97.06 96 SER A C 1
ATOM 788 O O . SER A 1 96 ? 27 13.57 -4.508 1 97.06 96 SER A O 1
ATOM 790 N N . LEU A 1 97 ? 29.125 13.133 -5.129 1 96.12 97 LEU A N 1
ATOM 791 C CA . LEU A 1 97 ? 29.422 14.555 -5.262 1 96.12 97 LEU A CA 1
ATOM 792 C C . LEU A 1 97 ? 28.547 15.195 -6.332 1 96.12 97 LEU A C 1
ATOM 794 O O . LEU A 1 97 ? 28.062 16.312 -6.156 1 96.12 97 LEU A O 1
ATOM 798 N N . ALA A 1 98 ? 28.375 14.531 -7.379 1 96.06 98 ALA A N 1
ATOM 799 C CA . ALA A 1 98 ? 27.562 15.031 -8.484 1 96.06 98 ALA A CA 1
ATOM 800 C C . ALA A 1 98 ? 26.125 15.266 -8.039 1 96.06 98 ALA A C 1
ATOM 802 O O . ALA A 1 98 ? 25.531 16.312 -8.352 1 96.06 98 ALA A O 1
ATOM 803 N N . GLU A 1 99 ? 25.594 14.32 -7.297 1 96.56 99 GLU A N 1
ATOM 804 C CA . GLU A 1 99 ? 24.219 14.453 -6.809 1 96.56 99 GLU A CA 1
ATOM 805 C C . GLU A 1 99 ? 24.109 15.562 -5.77 1 96.56 99 GLU A C 1
ATOM 807 O O . GLU A 1 99 ? 23.109 16.281 -5.73 1 96.56 99 GLU A O 1
ATOM 812 N N . GLU A 1 100 ? 25.125 15.688 -4.965 1 96.38 100 GLU A N 1
ATOM 813 C CA . GLU A 1 100 ? 25.172 16.766 -3.975 1 96.38 100 GLU A CA 1
ATOM 814 C C . GLU A 1 100 ? 25.172 18.125 -4.645 1 96.38 100 GLU A C 1
ATOM 816 O O . GLU A 1 100 ? 24.453 19.031 -4.215 1 96.38 100 GLU A O 1
ATOM 821 N N . ASN A 1 101 ? 25.922 18.203 -5.695 1 96.62 101 ASN A N 1
ATOM 822 C CA . ASN A 1 101 ? 26.016 19.453 -6.441 1 96.62 101 ASN A CA 1
ATOM 823 C C . ASN A 1 101 ? 24.719 19.797 -7.145 1 96.62 101 ASN A C 1
ATOM 825 O O . ASN A 1 101 ? 24.453 20.953 -7.473 1 96.62 101 ASN A O 1
ATOM 829 N N . ASN A 1 102 ? 23.953 18.812 -7.305 1 96 102 ASN A N 1
ATOM 830 C CA . ASN A 1 102 ? 22.641 19 -7.922 1 96 102 ASN A CA 1
ATOM 831 C C . ASN A 1 102 ? 21.547 19.156 -6.871 1 96 102 ASN A C 1
ATOM 833 O O . ASN A 1 102 ? 20.375 18.891 -7.145 1 96 102 ASN A O 1
ATOM 837 N N . ASN A 1 103 ? 21.906 19.438 -5.645 1 96.56 103 ASN A N 1
ATOM 838 C CA . ASN A 1 103 ? 21.016 19.688 -4.516 1 96.56 103 ASN A CA 1
ATOM 839 C C . ASN A 1 103 ? 20.25 18.438 -4.113 1 96.56 103 ASN A C 1
ATOM 841 O O . ASN A 1 103 ? 19.094 18.531 -3.697 1 96.56 103 ASN A O 1
ATOM 845 N N . GLY A 1 104 ? 20.859 17.297 -4.328 1 96.69 104 GLY A N 1
ATOM 846 C CA . GLY A 1 104 ? 20.234 16.016 -4.004 1 96.69 104 GLY A CA 1
ATOM 847 C C . GLY A 1 104 ? 19.766 15.938 -2.562 1 96.69 104 GLY A C 1
ATOM 848 O O . GLY A 1 104 ? 18.719 15.359 -2.279 1 96.69 104 GLY A O 1
ATOM 849 N N . ARG A 1 105 ? 20.422 16.594 -1.718 1 96 105 ARG A N 1
ATOM 850 C CA . ARG A 1 105 ? 20.172 16.516 -0.281 1 96 105 ARG A CA 1
ATOM 851 C C . ARG A 1 105 ? 18.828 17.141 0.079 1 96 105 ARG A C 1
ATOM 853 O O . ARG A 1 105 ? 18.219 16.766 1.082 1 96 105 ARG A O 1
ATOM 860 N N . ASP A 1 106 ? 18.359 17.984 -0.755 1 97.12 106 ASP A N 1
ATOM 861 C CA . ASP A 1 106 ? 17.125 18.703 -0.477 1 97.12 106 ASP A CA 1
ATOM 862 C C . ASP A 1 106 ? 16.016 18.281 -1.436 1 97.12 106 ASP A C 1
ATOM 864 O O . ASP A 1 106 ? 14.883 18.766 -1.341 1 97.12 106 ASP A O 1
ATOM 868 N N . LYS A 1 107 ? 16.312 17.391 -2.322 1 97.69 107 LYS A N 1
ATOM 869 C CA . LYS A 1 107 ? 15.328 16.922 -3.295 1 97.69 107 LYS A CA 1
ATOM 870 C C . LYS A 1 107 ? 14.211 16.141 -2.615 1 97.69 107 LYS A C 1
ATOM 872 O O . LYS A 1 107 ? 14.477 15.18 -1.894 1 97.69 107 LYS A O 1
ATOM 877 N N . PRO A 1 108 ? 12.984 16.5 -2.869 1 97.75 108 PRO A N 1
ATOM 878 C CA . PRO A 1 108 ? 11.859 15.82 -2.225 1 97.75 108 PRO A CA 1
ATOM 879 C C . PRO A 1 108 ? 11.852 14.312 -2.479 1 97.75 108 PRO A C 1
ATOM 881 O O . PRO A 1 108 ? 11.609 13.531 -1.557 1 97.75 108 PRO A O 1
ATOM 884 N N . SER A 1 109 ? 12.125 13.922 -3.65 1 98 109 SER A N 1
ATOM 885 C CA . SER A 1 109 ? 12.102 12.5 -3.984 1 98 109 SER A CA 1
ATOM 886 C C . SER A 1 109 ? 13.133 11.727 -3.17 1 98 109 SER A C 1
ATOM 888 O O . SER A 1 109 ? 12.844 10.641 -2.658 1 98 109 SER A O 1
ATOM 890 N N . LEU A 1 110 ? 14.352 12.289 -3.004 1 98.44 110 LEU A N 1
ATOM 891 C CA . LEU A 1 110 ? 15.406 11.609 -2.262 1 98.44 110 LEU A CA 1
ATOM 892 C C . LEU A 1 110 ? 15.078 11.555 -0.773 1 98.44 110 LEU A C 1
ATOM 894 O O . LEU A 1 110 ? 15.312 10.539 -0.118 1 98.44 110 LEU A O 1
ATOM 898 N N . LEU A 1 111 ? 14.516 12.656 -0.331 1 98.75 111 LEU A N 1
ATOM 899 C CA . LEU A 1 111 ? 14.133 12.727 1.074 1 98.75 111 LEU A CA 1
ATOM 900 C C . LEU A 1 111 ? 13.016 11.727 1.38 1 98.75 111 LEU A C 1
ATOM 902 O O . LEU A 1 111 ? 13.094 10.992 2.367 1 98.75 111 LEU A O 1
ATOM 906 N N . SER A 1 112 ? 12.016 11.719 0.551 1 98.81 112 SER A N 1
ATOM 907 C CA . SER A 1 112 ? 10.898 10.797 0.72 1 98.81 112 SER A CA 1
ATOM 908 C C . SER A 1 112 ? 11.367 9.344 0.691 1 98.81 112 SER A C 1
ATOM 910 O O . SER A 1 112 ? 11 8.555 1.562 1 98.81 112 SER A O 1
ATOM 912 N N . ASN A 1 113 ? 12.242 9 -0.221 1 98.69 113 ASN A N 1
ATOM 913 C CA . ASN A 1 113 ? 12.742 7.641 -0.371 1 98.69 113 ASN A CA 1
ATOM 914 C C . ASN A 1 113 ? 13.586 7.219 0.831 1 98.69 113 ASN A C 1
ATOM 916 O O . ASN A 1 113 ? 13.477 6.082 1.301 1 98.69 113 ASN A O 1
ATOM 920 N N . ALA A 1 114 ? 14.398 8.141 1.225 1 98.75 114 ALA A N 1
ATOM 921 C CA . ALA A 1 114 ? 15.234 7.84 2.385 1 98.75 114 ALA A CA 1
ATOM 922 C C . ALA A 1 114 ? 14.375 7.617 3.633 1 98.75 114 ALA A C 1
ATOM 924 O O . ALA A 1 114 ? 14.688 6.762 4.461 1 98.75 114 ALA A O 1
ATOM 925 N N . PHE A 1 115 ? 13.312 8.406 3.787 1 98.88 115 PHE A N 1
ATOM 926 C CA . PHE A 1 115 ? 12.422 8.258 4.926 1 98.88 115 PHE A CA 1
ATOM 927 C C . PHE A 1 115 ? 11.758 6.883 4.91 1 98.88 115 PHE A C 1
ATOM 929 O O . PHE A 1 115 ? 11.734 6.188 5.93 1 98.88 115 PHE A O 1
ATOM 936 N N . GLU A 1 116 ? 11.25 6.539 3.77 1 98.88 116 GLU A N 1
ATOM 937 C CA . GLU A 1 116 ? 10.672 5.207 3.613 1 98.88 116 GLU A CA 1
ATOM 938 C C . GLU A 1 116 ? 11.68 4.121 3.969 1 98.88 116 GLU A C 1
ATOM 940 O O . GLU A 1 116 ? 11.344 3.166 4.676 1 98.88 116 GLU A O 1
ATOM 945 N N . ALA A 1 117 ? 12.859 4.301 3.516 1 98.88 117 ALA A N 1
ATOM 946 C CA . ALA A 1 117 ? 13.906 3.305 3.732 1 98.88 117 ALA A CA 1
ATOM 947 C C . ALA A 1 117 ? 14.242 3.178 5.215 1 98.88 117 ALA A C 1
ATOM 949 O O . ALA A 1 117 ? 14.461 2.07 5.719 1 98.88 117 ALA A O 1
ATOM 950 N N . ILE A 1 118 ? 14.273 4.297 5.895 1 98.88 118 ILE A N 1
ATOM 951 C CA . ILE A 1 118 ? 14.57 4.285 7.324 1 98.88 118 ILE A CA 1
ATOM 952 C C . ILE A 1 118 ? 13.484 3.514 8.07 1 98.88 118 ILE A C 1
ATOM 954 O O . ILE A 1 118 ? 13.781 2.678 8.922 1 98.88 118 ILE A O 1
ATOM 958 N N . ILE A 1 119 ? 12.258 3.754 7.727 1 98.88 119 ILE A N 1
ATOM 959 C CA . ILE A 1 119 ? 11.156 3.068 8.383 1 98.88 119 ILE A CA 1
ATOM 960 C C . ILE A 1 119 ? 11.18 1.584 8.023 1 98.88 119 ILE A C 1
ATOM 962 O O . ILE A 1 119 ? 10.922 0.729 8.875 1 98.88 119 ILE A O 1
ATOM 966 N N . GLY A 1 120 ? 11.492 1.318 6.734 1 98.88 120 GLY A N 1
ATOM 967 C CA . GLY A 1 120 ? 11.688 -0.071 6.352 1 98.88 120 GLY A CA 1
ATOM 968 C C . GLY A 1 120 ? 12.758 -0.772 7.168 1 98.88 120 GLY A C 1
ATOM 969 O O . GLY A 1 120 ? 12.578 -1.925 7.566 1 98.88 120 GLY A O 1
ATOM 970 N N . ALA A 1 121 ? 13.82 -0.103 7.422 1 98.81 121 ALA A N 1
ATOM 971 C CA . ALA A 1 121 ? 14.922 -0.643 8.211 1 98.81 121 ALA A CA 1
ATOM 972 C C . ALA A 1 121 ? 14.484 -0.892 9.656 1 98.81 121 ALA A C 1
ATOM 974 O O . ALA A 1 121 ? 14.797 -1.938 10.234 1 98.81 121 ALA A O 1
ATOM 975 N N . VAL A 1 122 ? 13.797 0.051 10.211 1 98.81 122 VAL A N 1
ATOM 976 C CA . VAL A 1 122 ? 13.289 -0.09 11.57 1 98.81 122 VAL A CA 1
ATOM 977 C C . VAL A 1 122 ? 12.352 -1.288 11.656 1 98.81 122 VAL A C 1
ATOM 979 O O . VAL A 1 122 ? 12.445 -2.098 12.578 1 98.81 122 VAL A O 1
ATOM 982 N N . TYR A 1 123 ? 11.492 -1.401 10.703 1 98.81 123 TYR A N 1
ATOM 983 C CA . TYR A 1 123 ? 10.547 -2.51 10.664 1 98.81 123 TYR A CA 1
ATOM 984 C C . TYR A 1 123 ? 11.273 -3.848 10.625 1 98.81 123 TYR A C 1
ATOM 986 O O . TYR A 1 123 ? 10.898 -4.781 11.344 1 98.81 123 TYR A O 1
ATOM 994 N N . LEU A 1 124 ? 12.266 -3.891 9.812 1 98.19 124 LEU A N 1
ATOM 995 C CA . LEU A 1 124 ? 13.008 -5.137 9.641 1 98.19 124 LEU A CA 1
ATOM 996 C C . LEU A 1 124 ? 13.68 -5.555 10.945 1 98.19 124 LEU A C 1
ATOM 998 O O . LEU A 1 124 ? 13.727 -6.742 11.266 1 98.19 124 LEU A O 1
ATOM 1002 N N . GLU A 1 125 ? 14.141 -4.586 11.617 1 98.19 125 GLU A N 1
ATOM 1003 C CA . GLU A 1 125 ? 14.953 -4.887 12.797 1 98.19 125 GLU A CA 1
ATOM 1004 C C . GLU A 1 125 ? 14.086 -4.953 14.055 1 98.19 125 GLU A C 1
ATOM 1006 O O . GLU A 1 125 ? 14.336 -5.773 14.938 1 98.19 125 GLU A O 1
ATOM 1011 N N . ALA A 1 126 ? 13.016 -4.145 14.109 1 98.31 126 ALA A N 1
ATOM 1012 C CA . ALA A 1 126 ? 12.336 -3.973 15.391 1 98.31 126 ALA A CA 1
ATOM 1013 C C . ALA A 1 126 ? 10.836 -4.23 15.258 1 98.31 126 ALA A C 1
ATOM 1015 O O . ALA A 1 126 ? 10.102 -4.203 16.25 1 98.31 126 ALA A O 1
ATOM 1016 N N . GLY A 1 127 ? 10.383 -4.387 14.117 1 98.12 127 GLY A N 1
ATOM 1017 C CA . GLY A 1 127 ? 9 -4.801 13.922 1 98.12 127 GLY A CA 1
ATOM 1018 C C . GLY A 1 127 ? 8.055 -3.637 13.703 1 98.12 127 GLY A C 1
ATOM 1019 O O . GLY A 1 127 ? 8.477 -2.479 13.703 1 98.12 127 GLY A O 1
ATOM 1020 N N . LEU A 1 128 ? 6.773 -3.959 13.539 1 98.69 128 LEU A N 1
ATOM 1021 C CA . LEU A 1 128 ? 5.746 -3.006 13.133 1 98.69 128 LEU A CA 1
ATOM 1022 C C . LEU A 1 128 ? 5.441 -2.021 14.258 1 98.69 128 LEU A C 1
ATOM 1024 O O . LEU A 1 128 ? 5.227 -0.833 14.008 1 98.69 128 LEU A O 1
ATOM 1028 N N . ASP A 1 129 ? 5.391 -2.479 15.43 1 98.38 129 ASP A N 1
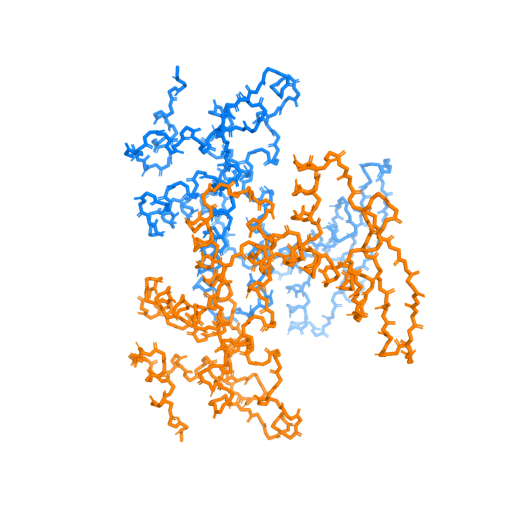ATOM 1029 C CA . ASP A 1 129 ? 5.004 -1.628 16.547 1 98.38 129 ASP A CA 1
ATOM 1030 C C . ASP A 1 129 ? 5.984 -0.469 16.719 1 98.38 129 ASP A C 1
ATOM 1032 O O . ASP A 1 129 ? 5.57 0.673 16.938 1 98.38 129 ASP A O 1
ATOM 1036 N N . THR A 1 130 ? 7.223 -0.757 16.594 1 98.69 130 THR A N 1
ATOM 1037 C CA . THR A 1 130 ? 8.234 0.285 16.719 1 98.69 130 THR A CA 1
ATOM 1038 C C . THR A 1 130 ? 8.141 1.272 15.555 1 98.69 130 THR A C 1
ATOM 1040 O O . THR A 1 130 ? 8.195 2.486 15.758 1 98.69 130 THR A O 1
ATOM 1043 N N . ALA A 1 131 ? 7.992 0.758 14.359 1 98.81 131 ALA A N 1
ATOM 1044 C CA . ALA A 1 131 ? 7.832 1.614 13.188 1 98.81 131 ALA A CA 1
ATOM 1045 C C . ALA A 1 131 ? 6.605 2.512 13.328 1 98.81 131 ALA A C 1
ATOM 1047 O O . ALA A 1 131 ? 6.641 3.684 12.953 1 98.81 131 ALA A O 1
ATOM 1048 N N . LYS A 1 132 ? 5.59 1.924 13.891 1 98.75 132 LYS A N 1
ATOM 1049 C CA . LYS A 1 132 ? 4.34 2.646 14.109 1 98.75 132 LYS A CA 1
ATOM 1050 C C . LYS A 1 132 ? 4.535 3.807 15.078 1 98.75 132 LYS A C 1
ATOM 1052 O O . LYS A 1 132 ? 4.074 4.922 14.82 1 98.75 132 LYS A O 1
ATOM 1057 N N . GLU A 1 133 ? 5.148 3.545 16.109 1 98.56 133 GLU A N 1
ATOM 1058 C CA . GLU A 1 133 ? 5.383 4.566 17.125 1 98.56 133 GLU A CA 1
ATOM 1059 C C . GLU A 1 133 ? 6.145 5.758 16.547 1 98.56 133 GLU A C 1
ATOM 1061 O O . GLU A 1 133 ? 5.754 6.91 16.75 1 98.56 133 GLU A O 1
ATOM 1066 N N . ILE A 1 134 ? 7.16 5.512 15.82 1 98.69 134 ILE A N 1
ATOM 1067 C CA . ILE A 1 134 ? 7.992 6.551 15.219 1 98.69 134 ILE A CA 1
ATOM 1068 C C . ILE A 1 134 ? 7.18 7.344 14.203 1 98.69 134 ILE A C 1
ATOM 1070 O O . ILE A 1 134 ? 7.156 8.578 14.242 1 98.69 134 ILE A O 1
ATOM 1074 N N . SER A 1 135 ? 6.52 6.637 13.336 1 98.62 135 SER A N 1
ATOM 1075 C CA . SER A 1 135 ? 5.824 7.246 12.211 1 98.62 135 SER A CA 1
ATOM 1076 C C . SER A 1 135 ? 4.652 8.102 12.688 1 98.62 135 SER A C 1
ATOM 1078 O O . SER A 1 135 ? 4.465 9.227 12.211 1 98.62 135 SER A O 1
ATOM 1080 N N . ILE A 1 136 ? 3.902 7.586 13.617 1 97.62 136 ILE A N 1
ATOM 1081 C CA . ILE A 1 136 ? 2.711 8.281 14.086 1 97.62 136 ILE A CA 1
ATOM 1082 C C . ILE A 1 136 ? 3.117 9.531 14.875 1 97.62 136 ILE A C 1
ATOM 1084 O O . ILE A 1 136 ? 2.486 10.586 14.75 1 97.62 136 ILE A O 1
ATOM 1088 N N . LYS A 1 137 ? 4.152 9.422 15.648 1 97.31 137 LYS A N 1
ATOM 1089 C CA . LYS A 1 137 ? 4.66 10.586 16.375 1 97.31 137 LYS A CA 1
ATOM 1090 C C . LYS A 1 137 ? 5.031 11.711 15.414 1 97.31 137 LYS A C 1
ATOM 1092 O O . LYS A 1 137 ? 4.625 12.859 15.602 1 97.31 137 LYS A O 1
ATOM 1097 N N . LEU A 1 138 ? 5.781 11.383 14.422 1 97.69 138 LEU A N 1
ATOM 1098 C CA . LEU A 1 138 ? 6.215 12.383 13.445 1 97.69 138 LEU A CA 1
ATOM 1099 C C . LEU A 1 138 ? 5.023 12.945 12.68 1 97.69 138 LEU A C 1
ATOM 1101 O O . LEU A 1 138 ? 4.961 14.148 12.414 1 97.69 138 LEU A O 1
ATOM 1105 N N . LEU A 1 139 ? 4.125 12.078 12.359 1 96.19 139 LEU A N 1
ATOM 1106 C CA . LEU A 1 139 ? 2.926 12.484 11.641 1 96.19 139 LEU A CA 1
ATOM 1107 C C . LEU A 1 139 ? 2.123 13.5 12.445 1 96.19 139 LEU A C 1
ATOM 1109 O O . LEU A 1 139 ? 1.7 14.531 11.914 1 96.19 139 LEU A O 1
ATOM 1113 N N . GLU A 1 140 ? 1.942 13.211 13.641 1 93.75 140 GLU A N 1
ATOM 1114 C CA . GLU A 1 140 ? 1.149 14.078 14.508 1 93.75 140 GLU A CA 1
ATOM 1115 C C . GLU A 1 140 ? 1.863 15.398 14.758 1 93.75 140 GLU A C 1
ATOM 1117 O O . GLU A 1 140 ? 1.22 16.438 14.898 1 93.75 140 GLU A O 1
ATOM 1122 N N . GLU A 1 141 ? 3.143 15.336 14.852 1 94.81 141 GLU A N 1
ATOM 1123 C CA . GLU A 1 141 ? 3.916 16.562 15.031 1 94.81 141 GLU A CA 1
ATOM 1124 C C . GLU A 1 141 ? 3.814 17.453 13.805 1 94.81 141 GLU A C 1
ATOM 1126 O O . GLU A 1 141 ? 3.752 18.688 13.93 1 94.81 141 GLU A O 1
ATOM 1131 N N . CYS A 1 142 ? 3.793 16.859 12.672 1 93.62 142 CYS A N 1
ATOM 1132 C CA . CYS A 1 142 ? 3.773 17.609 11.422 1 93.62 142 CYS A CA 1
ATOM 1133 C C . CYS A 1 142 ? 2.35 18.016 11.047 1 93.62 142 CYS A C 1
ATOM 1135 O O . CYS A 1 142 ? 2.146 18.953 10.281 1 93.62 142 CYS A O 1
ATOM 1137 N N . HIS A 1 143 ? 1.416 17.219 11.547 1 88.56 143 HIS A N 1
ATOM 1138 C CA . HIS A 1 143 ? 0.004 17.484 11.297 1 88.56 143 HIS A CA 1
ATOM 1139 C C . HIS A 1 143 ? -0.778 17.562 12.609 1 88.56 143 HIS A C 1
ATOM 1141 O O . HIS A 1 143 ? -1.559 16.672 12.922 1 88.56 143 HIS A O 1
ATOM 1147 N N . PRO A 1 144 ? -0.73 18.641 13.227 1 78.81 144 PRO A N 1
ATOM 1148 C CA . PRO A 1 144 ? -1.369 18.75 14.539 1 78.81 144 PRO A CA 1
ATOM 1149 C C . PRO A 1 144 ? -2.885 18.562 14.477 1 78.81 144 PRO A C 1
ATOM 1151 O O . PRO A 1 144 ? -3.506 18.156 15.453 1 78.81 144 PRO A O 1
ATOM 1154 N N . LYS A 1 145 ? -3.49 18.891 13.438 1 76.69 145 LYS A N 1
ATOM 1155 C CA . LYS A 1 145 ? -4.93 18.688 13.305 1 76.69 145 LYS A CA 1
ATOM 1156 C C . LYS A 1 145 ? -5.246 17.734 12.164 1 76.69 145 LYS A C 1
ATOM 1158 O O . LYS A 1 145 ? -5.441 18.156 11.023 1 76.69 145 LYS A O 1
ATOM 1163 N N . ILE A 1 146 ? -5.02 16.547 12.422 1 72.25 146 ILE A N 1
ATOM 1164 C CA . ILE A 1 146 ? -5.434 15.602 11.391 1 72.25 146 ILE A CA 1
ATOM 1165 C C . ILE A 1 146 ? -6.949 15.43 11.43 1 72.25 146 ILE A C 1
ATOM 1167 O O . ILE A 1 146 ? -7.48 14.727 12.289 1 72.25 1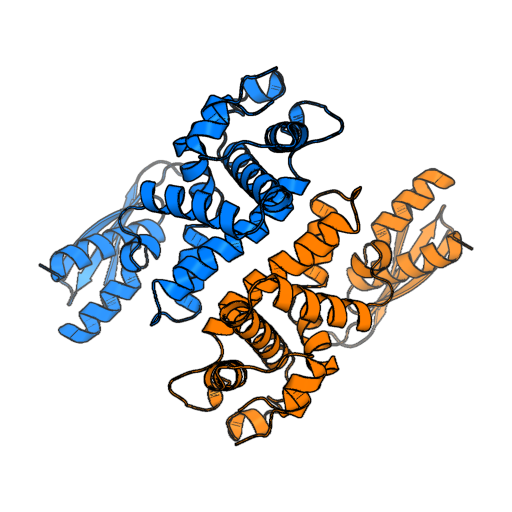46 ILE A O 1
ATOM 1171 N N . ASP A 1 147 ? -7.539 16.312 10.742 1 68.25 147 ASP A N 1
ATOM 1172 C CA . ASP A 1 147 ? -8.984 16.188 10.609 1 68.25 147 ASP A CA 1
ATOM 1173 C C . ASP A 1 147 ? -9.391 16.062 9.141 1 68.25 147 ASP A C 1
ATOM 1175 O O . ASP A 1 147 ? -8.602 16.375 8.25 1 68.25 147 ASP A O 1
ATOM 1179 N N . LEU A 1 148 ? -10.453 15.375 9 1 61.81 148 LEU A N 1
ATOM 1180 C CA . LEU A 1 148 ? -10.945 15.031 7.672 1 61.81 148 LEU A CA 1
ATOM 1181 C C . LEU A 1 148 ? -10.961 16.266 6.77 1 61.81 148 LEU A C 1
ATOM 1183 O O . LEU A 1 148 ? -10.594 16.172 5.594 1 61.81 148 LEU A O 1
ATOM 1187 N N . GLN A 1 149 ? -11.305 17.266 7.344 1 57.62 149 GLN A N 1
ATOM 1188 C CA . GLN A 1 149 ? -11.461 18.469 6.547 1 57.62 149 GLN A CA 1
ATOM 1189 C C . GLN A 1 149 ? -10.109 19.016 6.098 1 57.62 149 GLN A C 1
ATOM 1191 O O . GLN A 1 149 ? -9.945 19.391 4.938 1 57.62 149 GLN A O 1
ATOM 1196 N N . SER A 1 150 ? -9.297 18.984 6.945 1 58.78 150 SER A N 1
ATOM 1197 C CA . SER A 1 150 ? -7.98 19.547 6.676 1 58.78 150 SER A CA 1
ATOM 1198 C C . SER A 1 150 ? -7.184 18.688 5.711 1 58.78 150 SER A C 1
ATOM 1200 O O . SER A 1 150 ? -6.477 19.203 4.84 1 58.78 150 SER A O 1
ATOM 1202 N N . LEU A 1 151 ? -7.367 17.516 5.852 1 60.22 151 LEU A N 1
ATOM 1203 C CA . LEU A 1 151 ? -6.492 16.609 5.121 1 60.22 151 LEU A CA 1
ATOM 1204 C C . LEU A 1 151 ? -7.082 16.266 3.756 1 60.22 151 LEU A C 1
ATOM 1206 O O . LEU A 1 151 ? -6.344 16.062 2.789 1 60.22 151 LEU A O 1
ATOM 1210 N N . SER A 1 152 ? -8.398 16.125 3.717 1 57.44 152 SER A N 1
ATOM 1211 C CA . SER A 1 152 ? -9.008 15.734 2.449 1 57.44 152 SER A CA 1
ATOM 1212 C C . SER A 1 152 ? -9.008 16.891 1.455 1 57.44 152 SER A C 1
ATOM 1214 O O . SER A 1 152 ? -9.203 16.688 0.256 1 57.44 152 SER A O 1
ATOM 1216 N N . LYS A 1 153 ? -8.547 17.969 2.006 1 61.88 153 LYS A N 1
ATOM 1217 C CA . LYS A 1 153 ? -8.68 19.203 1.225 1 61.88 153 LYS A CA 1
ATOM 1218 C C . LYS A 1 153 ? -9.961 19.188 0.402 1 61.88 153 LYS A C 1
ATOM 1220 O O . LYS A 1 153 ? -9.977 19.656 -0.741 1 61.88 153 LYS A O 1
ATOM 1225 N N . ASP A 1 154 ? -10.781 18.281 0.93 1 69.5 154 ASP A N 1
ATOM 1226 C CA . ASP A 1 154 ? -12.047 18.234 0.203 1 69.5 154 ASP A CA 1
ATOM 1227 C C . ASP A 1 154 ? -13.047 19.219 0.798 1 69.5 154 ASP A C 1
ATOM 1229 O O . ASP A 1 154 ? -14.125 18.828 1.244 1 69.5 154 ASP A O 1
ATOM 1233 N N . TYR A 1 155 ? -12.68 20.359 0.752 1 76.44 155 TYR A N 1
ATOM 1234 C CA . TYR A 1 155 ? -13.484 21.422 1.318 1 76.44 155 TYR A CA 1
ATOM 1235 C C . TYR A 1 155 ? -14.734 21.672 0.485 1 76.44 155 TYR A C 1
ATOM 1237 O O . TYR A 1 155 ? -15.773 22.078 1.015 1 76.44 155 TYR A O 1
ATOM 1245 N N . LYS A 1 156 ? -14.516 21.219 -0.726 1 82.12 156 LYS A N 1
ATOM 1246 C CA . LYS A 1 156 ? -15.672 21.391 -1.602 1 82.12 156 LYS A CA 1
ATOM 1247 C C . LYS A 1 156 ? -16.812 20.469 -1.186 1 82.12 156 LYS A C 1
ATOM 1249 O O . LYS A 1 156 ? -17.969 20.922 -1.068 1 82.12 156 LYS A O 1
ATOM 1254 N N . THR A 1 157 ? -16.438 19.266 -0.934 1 75.31 157 THR A N 1
ATOM 1255 C CA . THR A 1 157 ? -17.469 18.312 -0.506 1 75.31 157 THR A CA 1
ATOM 1256 C C . THR A 1 157 ? -18.031 18.703 0.859 1 75.31 157 THR A C 1
ATOM 1258 O O . THR A 1 157 ? -19.25 18.688 1.067 1 75.31 157 THR A O 1
ATOM 1261 N N . ALA A 1 158 ? -17.172 19.062 1.731 1 78.44 158 ALA A N 1
ATOM 1262 C CA . ALA A 1 158 ? -17.578 19.484 3.066 1 78.44 158 ALA A CA 1
ATOM 1263 C C . ALA A 1 158 ? -18.516 20.688 2.996 1 78.44 158 ALA A C 1
ATOM 1265 O O . ALA A 1 158 ? -19.531 20.734 3.695 1 78.44 158 ALA A O 1
ATOM 1266 N N . LEU A 1 159 ? -18.188 21.562 2.154 1 85.12 159 LEU A N 1
ATOM 1267 C CA . LEU A 1 159 ? -19.016 22.766 1.989 1 85.12 159 LEU A CA 1
ATOM 1268 C C . LEU A 1 159 ? -20.375 22.406 1.394 1 85.12 159 LEU A C 1
ATOM 1270 O O . LEU A 1 159 ? -21.406 22.906 1.849 1 85.12 159 LEU A O 1
ATOM 1274 N N . GLN A 1 160 ? -20.266 21.516 0.454 1 84.5 160 GLN A N 1
ATOM 1275 C CA . GLN A 1 160 ? -21.516 21.078 -0.185 1 84.5 160 GLN A CA 1
ATOM 1276 C C . GLN A 1 160 ? -22.438 20.391 0.817 1 84.5 160 GLN A C 1
ATOM 1278 O O . GLN A 1 160 ? -23.641 20.656 0.842 1 84.5 160 GLN A O 1
ATOM 1283 N N . GLU A 1 161 ? -21.859 19.547 1.614 1 80.88 161 GLU A N 1
ATOM 1284 C CA . GLU A 1 161 ? -22.656 18.859 2.623 1 80.88 161 GLU A CA 1
ATOM 1285 C C . GLU A 1 161 ? -23.25 19.844 3.625 1 80.88 161 GLU A C 1
ATOM 1287 O O . GLU A 1 161 ? -24.422 19.75 3.971 1 80.88 161 GLU A O 1
ATOM 1292 N N . LEU A 1 162 ? -22.5 20.719 4.027 1 82.88 162 LEU A N 1
ATOM 1293 C CA . LEU A 1 162 ? -22.953 21.719 5 1 82.88 162 LEU A CA 1
ATOM 1294 C C . LEU A 1 162 ? -24.062 22.578 4.422 1 82.88 162 LEU A C 1
ATOM 1296 O O . LEU A 1 162 ? -25.109 22.75 5.059 1 82.88 162 LEU A O 1
ATOM 1300 N N . THR A 1 163 ? -23.859 23.062 3.236 1 87.75 163 THR A N 1
ATOM 1301 C CA . THR A 1 163 ? -24.828 23.984 2.645 1 87.75 163 THR A CA 1
ATOM 1302 C C . THR A 1 163 ? -26.109 23.25 2.27 1 87.75 163 THR A C 1
ATOM 1304 O O . THR A 1 163 ? -27.203 23.828 2.352 1 87.75 163 THR A O 1
ATOM 1307 N N . GLN A 1 164 ? -25.906 22.062 1.877 1 84.75 164 GLN A N 1
ATOM 1308 C CA . GLN A 1 164 ? -27.094 21.25 1.593 1 84.75 164 GLN A CA 1
ATOM 1309 C C . GLN A 1 164 ? -27.922 21.016 2.857 1 84.75 164 GLN A C 1
ATOM 1311 O O . GLN A 1 164 ? -29.156 21.062 2.818 1 84.75 164 GLN A O 1
ATOM 1316 N N . ALA A 1 165 ? -27.266 20.781 3.9 1 81.06 165 ALA A N 1
ATOM 1317 C CA . ALA A 1 165 ? -27.922 20.516 5.176 1 81.06 165 ALA A CA 1
ATOM 1318 C C . ALA A 1 165 ? -28.562 21.781 5.734 1 81.06 165 ALA A C 1
ATOM 1320 O O . ALA A 1 165 ? -29.656 21.734 6.297 1 81.06 165 ALA A O 1
ATOM 1321 N N . THR A 1 166 ? -27.906 22.828 5.539 1 83.06 166 THR A N 1
ATOM 1322 C CA . THR A 1 166 ? -28.344 24.047 6.215 1 83.06 166 THR A CA 1
ATOM 1323 C C . THR A 1 166 ? -29.188 24.922 5.285 1 83.06 166 THR A C 1
ATOM 1325 O O . THR A 1 166 ? -30.125 25.578 5.727 1 83.06 166 THR A O 1
ATOM 1328 N N . HIS A 1 167 ? -28.812 24.922 4.027 1 81.25 167 HIS A N 1
ATOM 1329 C CA . HIS A 1 167 ? -29.422 25.875 3.104 1 81.25 167 HIS A CA 1
ATOM 1330 C C . HIS A 1 167 ? -30.141 25.141 1.969 1 81.25 167 HIS A C 1
ATOM 1332 O O . HIS A 1 167 ? -30.797 25.781 1.143 1 81.25 167 HIS A O 1
ATOM 1338 N N . ALA A 1 168 ? -29.969 23.859 1.937 1 85.38 168 ALA A N 1
ATOM 1339 C CA . ALA A 1 168 ? -30.578 23.031 0.897 1 85.38 168 ALA A CA 1
ATOM 1340 C C . ALA A 1 168 ? -30.109 23.469 -0.49 1 85.38 168 ALA A C 1
ATOM 1342 O O . ALA A 1 168 ? -30.891 23.438 -1.447 1 85.38 168 ALA A O 1
ATOM 1343 N N . VAL A 1 169 ? -29.031 24.094 -0.574 1 84.56 169 VAL A N 1
ATOM 1344 C CA . VAL A 1 169 ? -28.469 24.547 -1.843 1 84.56 169 VAL A CA 1
ATOM 1345 C C . VAL A 1 169 ? -27.031 24.031 -1.99 1 84.56 169 VAL A C 1
ATOM 1347 O O . VAL A 1 169 ? -26.328 23.828 -0.995 1 84.56 169 VAL A O 1
ATOM 1350 N N . THR A 1 170 ? -26.578 23.781 -3.229 1 89.75 170 THR A N 1
ATOM 1351 C CA . THR A 1 170 ? -25.203 23.438 -3.547 1 89.75 170 THR A CA 1
ATOM 1352 C C . THR A 1 170 ? -24.391 24.672 -3.908 1 89.75 170 THR A C 1
ATOM 1354 O O . THR A 1 170 ? -24.844 25.5 -4.707 1 89.75 170 THR A O 1
ATOM 1357 N N . PRO A 1 171 ? -23.25 24.766 -3.311 1 92.31 171 PRO A N 1
ATOM 1358 C CA . PRO A 1 171 ? -22.422 25.922 -3.639 1 92.31 171 PRO A CA 1
ATOM 1359 C C . PRO A 1 171 ? -21.984 25.938 -5.098 1 92.31 171 PRO A C 1
ATOM 1361 O O . PRO A 1 171 ? -21.734 24.891 -5.684 1 92.31 171 PRO A O 1
ATOM 1364 N N . GLY A 1 172 ? -21.953 27.094 -5.68 1 93.19 172 GLY A N 1
ATOM 1365 C CA . GLY A 1 172 ? -21.391 27.312 -7.004 1 93.19 172 GLY A CA 1
ATOM 1366 C C . GLY A 1 172 ? -19.953 27.781 -6.973 1 93.19 172 GLY A C 1
ATOM 1367 O O . GLY A 1 172 ? -19.5 28.312 -5.961 1 93.19 172 GLY A O 1
ATOM 1368 N N . TYR A 1 173 ? -19.203 27.422 -8.031 1 94.88 173 TYR A N 1
ATOM 1369 C CA . TYR A 1 173 ? -17.844 27.906 -8.203 1 94.88 173 TYR A CA 1
ATOM 1370 C C . TYR A 1 173 ? -17.672 28.656 -9.516 1 94.88 173 TYR A C 1
ATOM 1372 O O . TYR A 1 173 ? -18.094 28.172 -10.57 1 94.88 173 TYR A O 1
ATOM 1380 N N . GLU A 1 174 ? -17.125 29.859 -9.383 1 93.38 174 GLU A N 1
ATOM 1381 C CA . GLU A 1 174 ? -16.953 30.703 -10.562 1 93.38 174 GLU A CA 1
ATOM 1382 C C . GLU A 1 174 ? -15.5 31.141 -10.727 1 93.38 174 GLU A C 1
ATOM 1384 O O . GLU A 1 174 ? -14.852 31.547 -9.766 1 93.38 174 GLU A O 1
ATOM 1389 N N . MET A 1 175 ? -15.055 31.047 -11.938 1 94.12 175 MET A N 1
ATOM 1390 C CA . MET A 1 175 ? -13.711 31.531 -12.258 1 94.12 175 MET A CA 1
ATOM 1391 C C . MET A 1 175 ? -13.695 33.062 -12.383 1 94.12 175 MET A C 1
ATOM 1393 O O . MET A 1 175 ? -14.43 33.625 -13.195 1 94.12 175 MET A O 1
ATOM 1397 N N . LEU A 1 176 ? -12.883 33.594 -11.539 1 93.5 176 LEU A N 1
ATOM 1398 C CA . LEU A 1 176 ? -12.773 35.031 -11.594 1 93.5 176 LEU A CA 1
ATOM 1399 C C . LEU A 1 176 ? -11.672 35.469 -12.547 1 93.5 176 LEU A C 1
ATOM 1401 O O . LEU A 1 176 ? -11.758 36.531 -13.164 1 93.5 176 LEU A O 1
ATOM 1405 N N . GLY A 1 177 ? -10.664 34.688 -12.578 1 90.88 177 GLY A N 1
ATOM 1406 C CA . GLY A 1 177 ? -9.57 35 -13.484 1 90.88 177 GLY A CA 1
ATOM 1407 C C . GLY A 1 177 ? -8.352 34.125 -13.281 1 90.88 177 GLY A C 1
ATOM 1408 O O . GLY A 1 177 ? -8.367 33.219 -12.461 1 90.88 177 GLY A O 1
ATOM 1409 N N . SER A 1 178 ? -7.465 34.188 -14.242 1 91.12 178 SER A N 1
ATOM 1410 C CA . SER A 1 178 ? -6.16 33.531 -14.125 1 91.12 178 SER A CA 1
ATOM 1411 C C . SER A 1 178 ? -5.031 34.531 -14.422 1 91.12 178 SER A C 1
ATOM 1413 O O . SER A 1 178 ? -5.203 35.438 -15.219 1 91.12 178 SER A O 1
ATOM 1415 N N . SER A 1 179 ? -4.008 34.406 -13.609 1 89.81 179 SER A N 1
ATOM 1416 C CA . SER A 1 179 ? -2.879 35.312 -13.797 1 89.81 179 SER A CA 1
ATOM 1417 C C . SER A 1 179 ? -1.553 34.562 -13.711 1 89.81 179 SER A C 1
ATOM 1419 O O . SER A 1 179 ? -1.508 33.406 -13.266 1 89.81 179 SER A O 1
ATOM 1421 N N . GLY A 1 180 ? -0.489 35.25 -14.273 1 85.38 180 GLY A N 1
ATOM 1422 C CA . GLY A 1 180 ? 0.854 34.688 -14.195 1 85.38 180 GLY A CA 1
ATOM 1423 C C . GLY A 1 180 ? 1.271 33.938 -15.453 1 85.38 180 GLY A C 1
ATOM 1424 O O . GLY A 1 180 ? 0.436 33.656 -16.312 1 85.38 180 GLY A O 1
ATOM 1425 N N . PRO A 1 181 ? 2.547 33.75 -15.602 1 85.25 181 PRO A N 1
ATOM 1426 C CA . PRO A 1 181 ? 3.041 32.969 -16.75 1 85.25 181 PRO A CA 1
ATOM 1427 C C . PRO A 1 181 ? 2.619 31.5 -16.703 1 85.25 181 PRO A C 1
ATOM 1429 O O . PRO A 1 181 ? 2.146 31.031 -15.656 1 85.25 181 PRO A O 1
ATOM 1432 N N . ASP A 1 182 ? 2.727 30.797 -17.797 1 80.81 182 ASP A N 1
ATOM 1433 C CA . ASP A 1 182 ? 2.221 29.438 -17.969 1 80.81 182 ASP A CA 1
ATOM 1434 C C . ASP A 1 182 ? 2.766 28.516 -16.875 1 80.81 182 ASP A C 1
ATOM 1436 O O . ASP A 1 182 ? 2.045 27.641 -16.375 1 80.81 182 ASP A O 1
ATOM 1440 N N . HIS A 1 183 ? 4.016 28.766 -16.484 1 77.62 183 HIS A N 1
ATOM 1441 C CA . HIS A 1 183 ? 4.633 27.844 -15.539 1 77.62 183 HIS A CA 1
ATOM 1442 C C . HIS A 1 183 ? 4.336 28.25 -14.102 1 77.62 183 HIS A C 1
ATOM 1444 O O . HIS A 1 183 ? 4.699 27.531 -13.164 1 77.62 183 HIS A O 1
ATOM 1450 N N . LYS A 1 184 ? 3.738 29.359 -13.836 1 84.19 184 LYS A N 1
ATOM 1451 C CA . LYS A 1 184 ? 3.336 29.844 -12.516 1 84.19 184 LYS A CA 1
ATOM 1452 C C . LYS A 1 184 ? 1.935 30.453 -12.555 1 84.19 184 LYS A C 1
ATOM 1454 O O . LYS A 1 184 ? 1.7 31.516 -12.008 1 84.19 184 LYS A O 1
ATOM 1459 N N . LYS A 1 185 ? 1.153 29.859 -13.344 1 84.12 185 LYS A N 1
ATOM 1460 C CA . LYS A 1 185 ? -0.209 30.344 -13.531 1 84.12 185 LYS A CA 1
ATOM 1461 C C . LYS A 1 185 ? -1.005 30.266 -12.234 1 84.12 185 LYS A C 1
ATOM 1463 O O . LYS A 1 185 ? -0.853 29.312 -11.461 1 84.12 185 LYS A O 1
ATOM 1468 N N . GLU A 1 186 ? -1.734 31.312 -11.898 1 92.5 186 GLU A N 1
ATOM 1469 C CA . GLU A 1 186 ? -2.604 31.359 -10.727 1 92.5 186 GLU A CA 1
ATOM 1470 C C . GLU A 1 186 ? -4.066 31.531 -11.133 1 92.5 186 GLU A C 1
ATOM 1472 O O . GLU A 1 186 ? -4.379 32.312 -12.023 1 92.5 186 GLU A O 1
ATOM 1477 N N . PHE A 1 187 ? -4.898 30.781 -10.523 1 94 187 PHE A N 1
ATOM 1478 C CA . PHE A 1 187 ? -6.332 30.828 -10.781 1 94 187 PHE A CA 1
ATOM 1479 C C . PHE A 1 187 ? -7.074 31.453 -9.609 1 94 187 PHE A C 1
ATOM 1481 O O . PHE A 1 187 ? -6.738 31.188 -8.453 1 94 187 PHE A O 1
ATOM 1488 N N . GLU A 1 188 ? -7.938 32.312 -9.953 1 95.62 188 GLU A N 1
ATOM 1489 C CA . GLU A 1 188 ? -8.789 32.906 -8.93 1 95.62 188 GLU A CA 1
ATOM 1490 C C . GLU A 1 188 ? -10.234 32.438 -9.062 1 95.62 188 GLU A C 1
ATOM 1492 O O . GLU A 1 188 ? -10.836 32.562 -10.133 1 95.62 188 GLU A O 1
ATOM 1497 N N . ILE A 1 189 ? -10.766 31.875 -7.941 1 95.56 189 ILE A N 1
ATOM 1498 C CA . ILE A 1 189 ? -12.094 31.281 -7.98 1 95.56 189 ILE A CA 1
ATOM 1499 C C . ILE A 1 189 ? -12.945 31.828 -6.844 1 95.56 189 ILE A C 1
ATOM 1501 O O . ILE A 1 189 ? -12.445 32.062 -5.742 1 95.56 189 ILE A O 1
ATOM 1505 N N . ALA A 1 190 ? -14.219 32.062 -7.152 1 96.19 190 ALA A N 1
ATOM 1506 C CA . ALA A 1 190 ? -15.203 32.469 -6.156 1 96.19 190 ALA A CA 1
ATOM 1507 C C . ALA A 1 190 ? -16.188 31.328 -5.867 1 96.19 190 ALA A C 1
ATOM 1509 O O . ALA A 1 190 ? -16.609 30.609 -6.781 1 96.19 190 ALA A O 1
ATOM 1510 N N . VAL A 1 191 ? -16.438 31.156 -4.605 1 95.5 191 VAL A N 1
ATOM 1511 C CA . VAL A 1 191 ? -17.531 30.266 -4.191 1 95.5 191 VAL A CA 1
ATOM 1512 C C . VAL A 1 191 ? -18.797 31.078 -3.965 1 95.5 191 VAL A C 1
ATOM 1514 O O . VAL A 1 191 ? -18.766 32.125 -3.289 1 95.5 191 VAL A O 1
ATOM 1517 N N . THR A 1 192 ? -19.844 30.609 -4.543 1 93.69 192 THR A N 1
ATOM 1518 C CA . THR A 1 192 ? -21.109 31.344 -4.426 1 93.69 192 THR A CA 1
ATOM 1519 C C . THR A 1 192 ? -22.188 30.469 -3.807 1 93.69 192 THR A C 1
ATOM 1521 O O . THR A 1 192 ? -22.172 29.234 -3.971 1 93.69 192 THR A O 1
ATOM 1524 N N . LEU A 1 193 ? -22.984 31.094 -2.99 1 90.38 193 LEU A N 1
ATOM 1525 C CA . LEU A 1 193 ? -24.203 30.516 -2.438 1 90.38 193 LEU A CA 1
ATOM 1526 C C . LEU A 1 193 ? -25.406 31.391 -2.734 1 90.38 193 LEU A C 1
ATOM 1528 O O . LEU A 1 193 ? -25.438 32.562 -2.344 1 90.38 193 LEU A O 1
ATOM 1532 N N . ASP A 1 194 ? -26.422 30.797 -3.389 1 86.25 194 ASP A N 1
ATOM 1533 C CA . ASP A 1 194 ? -27.578 31.578 -3.785 1 86.25 194 ASP A CA 1
ATOM 1534 C C . ASP A 1 194 ? -27.172 32.875 -4.488 1 86.25 194 ASP A C 1
ATOM 1536 O O . ASP A 1 194 ? -27.609 33.938 -4.105 1 86.25 194 ASP A O 1
ATOM 1540 N N . ASN A 1 195 ? -26.203 32.719 -5.344 1 84 195 ASN A N 1
ATOM 1541 C CA . ASN A 1 195 ? -25.734 33.781 -6.227 1 84 195 ASN A CA 1
ATOM 1542 C C . ASN A 1 195 ? -25 34.875 -5.449 1 84 195 ASN A C 1
ATOM 1544 O O . ASN A 1 195 ? -24.812 35.969 -5.953 1 84 195 ASN A O 1
ATOM 1548 N N . LYS A 1 196 ? -24.656 34.594 -4.195 1 91.38 196 LYS A N 1
ATOM 1549 C CA . LYS A 1 196 ? -23.812 35.5 -3.4 1 91.38 196 LYS A CA 1
ATOM 1550 C C . LYS A 1 196 ? -22.438 34.906 -3.172 1 91.38 196 LYS A C 1
ATOM 1552 O O . LYS A 1 196 ? -22.312 33.719 -2.822 1 91.38 196 LYS A O 1
ATOM 1557 N N . THR A 1 197 ? -21.438 35.75 -3.404 1 93.31 197 THR A N 1
ATOM 1558 C CA . THR A 1 197 ? -20.078 35.281 -3.195 1 93.31 197 THR A CA 1
ATOM 1559 C C . THR A 1 197 ? -19.781 35.156 -1.707 1 93.31 197 THR A C 1
ATOM 1561 O O . THR A 1 197 ? -19.922 36.094 -0.946 1 93.31 197 THR A O 1
ATOM 1564 N N . ILE A 1 198 ? -19.344 34 -1.28 1 92.19 198 ILE A N 1
ATOM 1565 C CA . ILE A 1 198 ? -19.062 33.719 0.123 1 92.19 198 ILE A CA 1
ATOM 1566 C C . ILE A 1 198 ? -17.562 33.781 0.38 1 92.19 198 ILE A C 1
ATOM 1568 O O . ILE A 1 198 ? -17.125 34.188 1.469 1 92.19 198 ILE A O 1
ATOM 1572 N N . ALA A 1 199 ? -16.781 33.375 -0.606 1 94.12 199 ALA A N 1
ATOM 1573 C CA . ALA A 1 199 ? -15.336 33.375 -0.443 1 94.12 199 ALA A CA 1
ATOM 1574 C C . ALA A 1 199 ? -14.625 33.344 -1.796 1 94.12 199 ALA A C 1
ATOM 1576 O O . ALA A 1 199 ? -15.227 33 -2.812 1 94.12 199 ALA A O 1
ATOM 1577 N N . THR A 1 200 ? -13.492 33.875 -1.816 1 95.25 200 THR A N 1
ATOM 1578 C CA . THR A 1 200 ? -12.602 33.844 -2.977 1 95.25 200 THR A CA 1
ATOM 1579 C C . THR A 1 200 ? -11.211 33.344 -2.584 1 95.25 200 THR A C 1
ATOM 1581 O O . THR A 1 200 ? -10.773 33.562 -1.45 1 95.25 200 THR A O 1
ATOM 1584 N N . ALA A 1 201 ? -10.625 32.656 -3.473 1 94.94 201 ALA A N 1
ATOM 1585 C CA . ALA A 1 201 ? -9.258 32.219 -3.197 1 94.94 201 ALA A CA 1
ATOM 1586 C C . ALA A 1 201 ? -8.469 32.031 -4.492 1 94.94 201 ALA A C 1
ATOM 1588 O O . ALA A 1 201 ? -9.055 31.891 -5.566 1 94.94 201 ALA A O 1
ATOM 1589 N N . LYS A 1 202 ? -7.188 32.125 -4.352 1 93.56 202 LYS A N 1
ATOM 1590 C CA . LYS A 1 202 ? -6.266 31.875 -5.457 1 93.56 202 LYS A CA 1
ATOM 1591 C C . LYS A 1 202 ? -5.516 30.562 -5.262 1 93.56 202 LYS A C 1
ATOM 1593 O O . LYS A 1 202 ? -5.305 30.125 -4.129 1 93.56 202 LYS A O 1
ATOM 1598 N N . GLY A 1 203 ? -5.238 29.859 -6.41 1 91.75 203 GLY A N 1
ATOM 1599 C CA . GLY A 1 203 ? -4.512 28.594 -6.352 1 91.75 203 GLY A CA 1
ATOM 1600 C C . GLY A 1 203 ? -3.705 28.312 -7.605 1 91.75 203 GLY A C 1
ATOM 1601 O O . GLY A 1 203 ? -3.873 28.984 -8.625 1 91.75 203 GLY A O 1
ATOM 1602 N N . LYS A 1 204 ? -2.857 27.375 -7.582 1 87.94 204 LYS A N 1
ATOM 1603 C CA . LYS A 1 204 ? -1.966 27.016 -8.68 1 87.94 204 LYS A CA 1
ATOM 1604 C C . LYS A 1 204 ? -2.701 26.203 -9.742 1 87.94 204 LYS A C 1
ATOM 1606 O O . LYS A 1 204 ? -2.186 26 -10.844 1 87.94 204 LYS A O 1
ATOM 1611 N N . SER A 1 205 ? -3.783 25.719 -9.445 1 86.88 205 SER A N 1
ATOM 1612 C CA . SER A 1 205 ? -4.715 25.062 -10.359 1 86.88 205 SER A CA 1
ATOM 1613 C C . SER A 1 205 ? -6.156 25.422 -10.031 1 86.88 205 SER A C 1
ATOM 1615 O O . SER A 1 205 ? -6.445 25.938 -8.953 1 86.88 205 SER A O 1
ATOM 1617 N N . LYS A 1 206 ? -7.008 25.25 -11 1 88.75 206 LYS A N 1
ATOM 1618 C CA . LYS A 1 206 ? -8.43 25.484 -10.766 1 88.75 206 LYS A CA 1
ATOM 1619 C C . LYS A 1 206 ? -8.922 24.703 -9.547 1 88.75 206 LYS A C 1
ATOM 1621 O O . LYS A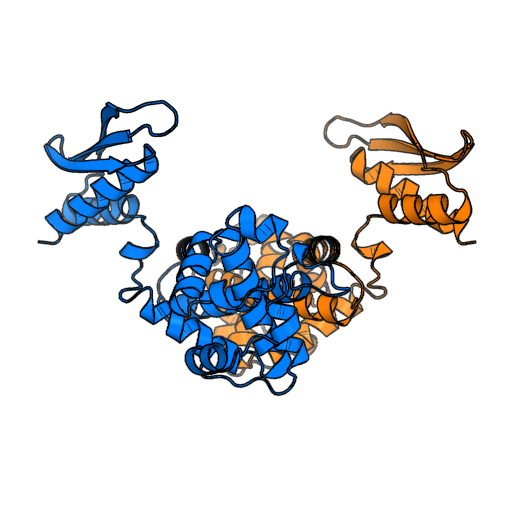 1 206 ? -9.617 25.266 -8.688 1 88.75 206 LYS A O 1
ATOM 1626 N N . LYS A 1 207 ? -8.508 23.438 -9.492 1 87.19 207 LYS A N 1
ATOM 1627 C CA . LYS A 1 207 ? -8.922 22.578 -8.398 1 87.19 207 LYS A CA 1
ATOM 1628 C C . LYS A 1 207 ? -8.406 23.094 -7.059 1 87.19 207 LYS A C 1
ATOM 1630 O O . LYS A 1 207 ? -9.156 23.156 -6.078 1 87.19 207 LYS A O 1
ATOM 1635 N N . ASP A 1 208 ? -7.234 23.484 -7.043 1 86.69 208 ASP A N 1
ATOM 1636 C CA . ASP A 1 208 ? -6.613 24.031 -5.84 1 86.69 208 ASP A CA 1
ATOM 1637 C C . ASP A 1 208 ? -7.336 25.297 -5.379 1 86.69 208 ASP A C 1
ATOM 1639 O O . ASP A 1 208 ? -7.648 25.438 -4.195 1 86.69 208 ASP A O 1
ATOM 1643 N N . ALA A 1 209 ? -7.621 26.172 -6.293 1 90.94 209 ALA A N 1
ATOM 1644 C CA . ALA A 1 209 ? -8.32 27.422 -6 1 90.94 209 ALA A CA 1
ATOM 1645 C C . ALA A 1 209 ? -9.727 27.141 -5.465 1 90.94 209 ALA A C 1
ATOM 1647 O O . ALA A 1 209 ? -10.172 27.812 -4.527 1 90.94 209 ALA A O 1
ATOM 1648 N N . GLN A 1 210 ? -10.328 26.141 -6.02 1 91.62 210 GLN A N 1
ATOM 1649 C CA . GLN A 1 210 ? -11.672 25.781 -5.578 1 91.62 210 GLN A CA 1
ATOM 1650 C C . GLN A 1 210 ? -11.664 25.281 -4.137 1 91.62 210 GLN A C 1
ATOM 1652 O O . GLN A 1 210 ? -12.508 25.672 -3.33 1 91.62 210 GLN A O 1
ATOM 1657 N N . GLN A 1 211 ? -10.742 24.5 -3.824 1 88 211 GLN A N 1
ATOM 1658 C CA . GLN A 1 211 ? -10.641 23.922 -2.482 1 88 211 GLN A CA 1
ATOM 1659 C C . GLN A 1 211 ? -10.328 25 -1.451 1 88 211 GLN A C 1
ATOM 1661 O O . GLN A 1 211 ? -10.914 25.031 -0.365 1 88 211 GLN A O 1
ATOM 1666 N N . LYS A 1 212 ? -9.469 25.906 -1.864 1 88.25 212 LYS A N 1
ATOM 1667 C CA . LYS A 1 212 ? -9.125 27 -0.961 1 88.25 212 LYS A CA 1
ATOM 1668 C C . LYS A 1 212 ? -10.336 27.891 -0.703 1 88.25 212 LYS A C 1
ATOM 1670 O O . LYS A 1 212 ? -10.594 28.281 0.438 1 88.25 212 LYS A O 1
ATOM 1675 N N . ALA A 1 213 ? -10.961 28.172 -1.764 1 93.31 213 ALA A N 1
ATOM 1676 C CA . ALA A 1 213 ? -12.164 28.984 -1.629 1 93.31 213 ALA A CA 1
ATOM 1677 C C . ALA A 1 213 ? -13.211 28.297 -0.761 1 93.31 213 ALA A C 1
ATOM 1679 O O . ALA A 1 213 ? -13.844 28.922 0.088 1 93.31 213 ALA A O 1
ATOM 1680 N N . ALA A 1 214 ? -13.344 27 -1.029 1 90.31 214 ALA A N 1
ATOM 1681 C CA . ALA A 1 214 ? -14.297 26.219 -0.239 1 90.31 214 ALA A CA 1
ATOM 1682 C C . ALA A 1 214 ? -13.914 26.234 1.239 1 90.31 214 ALA A C 1
ATOM 1684 O O . ALA A 1 214 ? -14.781 26.328 2.109 1 90.31 214 ALA A O 1
ATOM 1685 N N . LYS A 1 215 ? -12.688 26.172 1.508 1 88 215 LYS A N 1
ATOM 1686 C CA . LYS A 1 215 ? -12.188 26.188 2.881 1 88 215 LYS A CA 1
ATOM 1687 C C . LYS A 1 215 ? -12.555 27.5 3.576 1 88 215 LYS A C 1
ATOM 1689 O O . LYS A 1 215 ? -13.062 27.5 4.699 1 88 215 LYS A O 1
ATOM 1694 N N . ILE A 1 216 ? -12.328 28.531 2.896 1 90.06 216 ILE A N 1
ATOM 1695 C CA . ILE A 1 216 ? -12.633 29.859 3.43 1 90.06 216 ILE A CA 1
ATOM 1696 C C . ILE A 1 216 ? -14.133 29.984 3.674 1 90.06 216 ILE A C 1
ATOM 1698 O O . ILE A 1 216 ? -14.562 30.469 4.719 1 90.06 216 ILE A O 1
ATOM 1702 N N . ALA A 1 217 ? -14.828 29.453 2.785 1 90.75 217 ALA A N 1
ATOM 1703 C CA . ALA A 1 217 ? -16.281 29.516 2.9 1 90.75 217 ALA A CA 1
ATOM 1704 C C . ALA A 1 217 ? -16.766 28.703 4.105 1 90.75 217 ALA A C 1
ATOM 1706 O O . ALA A 1 217 ? -17.672 29.156 4.828 1 90.75 217 ALA A O 1
ATOM 1707 N N . LEU A 1 218 ? -16.172 27.547 4.262 1 87.19 218 LEU A N 1
ATOM 1708 C CA . LEU A 1 218 ? -16.531 26.688 5.387 1 87.19 218 LEU A CA 1
ATOM 1709 C C . LEU A 1 218 ? -16.281 27.406 6.715 1 87.19 218 LEU A C 1
ATOM 1711 O O . LEU A 1 218 ? -17.109 27.328 7.625 1 87.19 218 LEU A O 1
ATOM 1715 N N . GLU A 1 219 ? -15.227 28.062 6.762 1 85.69 219 GLU A N 1
ATOM 1716 C CA . GLU A 1 219 ? -14.867 28.797 7.973 1 85.69 219 GLU A CA 1
ATOM 1717 C C . GLU A 1 219 ? -15.812 29.969 8.219 1 85.69 219 GLU A C 1
ATOM 1719 O O . GLU A 1 219 ? -16.141 30.266 9.367 1 85.69 219 GLU A O 1
ATOM 1724 N N . ALA A 1 220 ? -16.25 30.484 7.141 1 86.31 220 ALA A N 1
ATOM 1725 C CA . ALA A 1 220 ? -17.156 31.625 7.219 1 86.31 220 ALA A CA 1
ATOM 1726 C C . ALA A 1 220 ? -18.547 31.188 7.645 1 86.31 220 ALA A C 1
ATOM 1728 O O . ALA A 1 220 ? -19.25 31.938 8.336 1 86.31 220 ALA A O 1
ATOM 1729 N N . LEU A 1 221 ? -18.844 30.016 7.227 1 82.75 221 LEU A N 1
ATOM 1730 C CA . LEU A 1 221 ? -20.188 29.547 7.512 1 82.75 221 LEU A CA 1
ATOM 1731 C C . LEU A 1 221 ? -20.266 28.922 8.898 1 82.75 221 LEU A C 1
ATOM 1733 O O . LEU A 1 221 ? -21.344 28.844 9.492 1 82.75 221 LEU A O 1
ATOM 1737 N N . LYS A 1 222 ? -19.234 28.281 9.328 1 71.88 222 LYS A N 1
ATOM 1738 C CA . LYS A 1 222 ? -19.219 27.688 10.664 1 71.88 222 LYS A CA 1
ATOM 1739 C C . LYS A 1 222 ? -19.188 28.766 11.742 1 71.88 222 LYS A C 1
ATOM 1741 O O . LYS A 1 222 ? -19.578 28.516 12.883 1 71.88 222 LYS A O 1
ATOM 1746 N N . LYS A 1 223 ? -18.844 29.969 11.5 1 59.25 223 LYS A N 1
ATOM 1747 C CA . LYS A 1 223 ? -18.953 31.078 12.43 1 59.25 223 LYS A CA 1
ATOM 1748 C C . LYS A 1 223 ? -20.375 31.609 12.484 1 59.25 223 LYS A C 1
ATOM 1750 O O . LYS A 1 223 ? -21.094 31.578 11.484 1 59.25 223 LYS A O 1
ATOM 1755 N N . MET B 1 1 ? -28 -17.672 10.344 1 48.25 1 MET B N 1
ATOM 1756 C CA . MET B 1 1 ? -26.672 -17.062 10.422 1 48.25 1 MET B CA 1
ATOM 1757 C C . MET B 1 1 ? -25.609 -17.953 9.812 1 48.25 1 MET B C 1
ATOM 1759 O O . MET B 1 1 ? -25.562 -19.156 10.102 1 48.25 1 MET B O 1
ATOM 1763 N N . ASN B 1 2 ? -25.078 -17.641 8.602 1 63.19 2 ASN B N 1
ATOM 1764 C CA . ASN B 1 2 ? -24.25 -18.594 7.879 1 63.19 2 ASN B CA 1
ATOM 1765 C C . ASN B 1 2 ? -23.078 -19.078 8.734 1 63.19 2 ASN B C 1
ATOM 1767 O O . ASN B 1 2 ? -22.516 -18.297 9.508 1 63.19 2 ASN B O 1
ATOM 1771 N N . ASP B 1 3 ? -23.125 -20.281 8.945 1 85.31 3 ASP B N 1
ATOM 1772 C CA . ASP B 1 3 ? -22.078 -21.016 9.648 1 85.31 3 ASP B CA 1
ATOM 1773 C C . ASP B 1 3 ? -20.734 -20.859 8.922 1 85.31 3 ASP B C 1
ATOM 1775 O O . ASP B 1 3 ? -20.562 -21.375 7.816 1 85.31 3 ASP B O 1
ATOM 1779 N N . TYR B 1 4 ? -19.906 -19.953 9.508 1 92.12 4 TYR B N 1
ATOM 1780 C CA . TYR B 1 4 ? -18.609 -19.75 8.891 1 92.12 4 TYR B CA 1
ATOM 1781 C C . TYR B 1 4 ? -17.531 -20.578 9.602 1 92.12 4 TYR B C 1
ATOM 1783 O O . TYR B 1 4 ? -16.344 -20.25 9.531 1 92.12 4 TYR B O 1
ATOM 1791 N N . SER B 1 5 ? -17.953 -21.625 10.234 1 93.81 5 SER B N 1
ATOM 1792 C CA . SER B 1 5 ? -17 -22.469 10.977 1 93.81 5 SER B CA 1
ATOM 1793 C C . SER B 1 5 ? -16.016 -23.141 10.039 1 93.81 5 SER B C 1
ATOM 1795 O O . SER B 1 5 ? -14.828 -23.266 10.367 1 93.81 5 SER B O 1
ATOM 1797 N N . GLN B 1 6 ? -16.469 -23.562 8.93 1 95.75 6 GLN B N 1
ATOM 1798 C CA . GLN B 1 6 ? -15.594 -24.203 7.961 1 95.75 6 GLN B CA 1
ATOM 1799 C C . GLN B 1 6 ? -14.586 -23.203 7.383 1 95.75 6 GLN B C 1
ATOM 1801 O O . GLN B 1 6 ? -13.445 -23.578 7.086 1 95.75 6 GL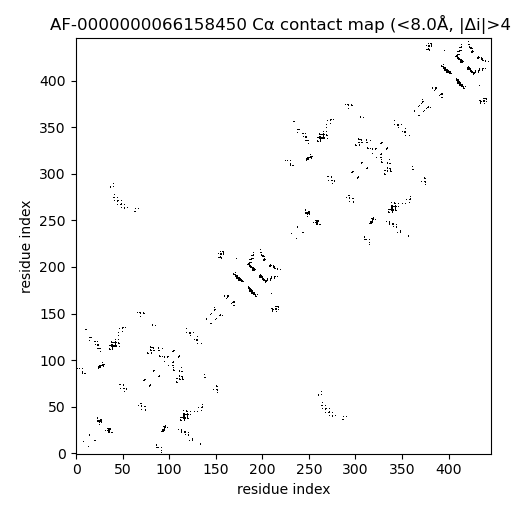N B O 1
ATOM 1806 N N . LEU B 1 7 ? -15.016 -22 7.211 1 97.31 7 LEU B N 1
ATOM 1807 C CA . LEU B 1 7 ? -14.109 -20.953 6.742 1 97.31 7 LEU B CA 1
ATOM 1808 C C . LEU B 1 7 ? -13 -20.688 7.762 1 97.31 7 LEU B C 1
ATOM 1810 O O . LEU B 1 7 ? -11.828 -20.578 7.391 1 97.31 7 LEU B O 1
ATOM 1814 N N . GLU B 1 8 ? -13.398 -20.641 8.969 1 97.81 8 GLU B N 1
ATOM 1815 C CA . GLU B 1 8 ? -12.422 -20.453 10.039 1 97.81 8 GLU B CA 1
ATOM 1816 C C . GLU B 1 8 ? -11.422 -21.609 10.07 1 97.81 8 GLU B C 1
ATOM 1818 O O . GLU B 1 8 ? -10.234 -21.391 10.328 1 97.81 8 GLU B O 1
ATOM 1823 N N . LYS B 1 9 ? -11.875 -22.766 9.766 1 96.62 9 LYS B N 1
ATOM 1824 C CA . LYS B 1 9 ? -10.992 -23.938 9.695 1 96.62 9 LYS B CA 1
ATOM 1825 C C . LYS B 1 9 ? -10 -23.797 8.547 1 96.62 9 LYS B C 1
ATOM 1827 O O . LYS B 1 9 ? -8.805 -24.062 8.711 1 96.62 9 LYS B O 1
ATOM 1832 N N . ARG B 1 10 ? -10.461 -23.359 7.453 1 96.5 10 ARG B N 1
ATOM 1833 C CA . ARG B 1 10 ? -9.609 -23.188 6.281 1 96.5 10 ARG B CA 1
ATOM 1834 C C . ARG B 1 10 ? -8.586 -22.094 6.508 1 96.5 10 ARG B C 1
ATOM 1836 O O . ARG B 1 10 ? -7.461 -22.172 6.008 1 96.5 10 ARG B O 1
ATOM 1843 N N . LEU B 1 11 ? -8.984 -21.109 7.277 1 97.62 11 LEU B N 1
ATOM 1844 C CA . LEU B 1 11 ? -8.086 -20.016 7.621 1 97.62 11 LEU B CA 1
ATOM 1845 C C . LEU B 1 11 ? -7.145 -20.406 8.75 1 97.62 11 LEU B C 1
ATOM 1847 O O . LEU B 1 11 ? -6.152 -19.719 9.008 1 97.62 11 LEU B O 1
ATOM 1851 N N . ASN B 1 12 ? -7.5 -21.5 9.375 1 97.31 12 ASN B N 1
ATOM 1852 C CA . ASN B 1 12 ? -6.816 -21.906 10.602 1 97.31 12 ASN B CA 1
ATOM 1853 C C . ASN B 1 12 ? -6.812 -20.781 11.633 1 97.31 12 ASN B C 1
ATOM 1855 O O . ASN B 1 12 ? -5.773 -20.469 12.219 1 97.31 12 ASN B O 1
ATOM 1859 N N . TYR B 1 13 ? -7.91 -20.141 11.727 1 98.19 13 TYR B N 1
ATOM 1860 C CA . TYR B 1 13 ? -8.094 -19.031 12.664 1 98.19 13 TYR B CA 1
ATOM 1861 C C . TYR B 1 13 ? -9.555 -18.922 13.102 1 98.19 13 TYR B C 1
ATOM 1863 O O . TYR B 1 13 ? -10.461 -18.984 12.266 1 98.19 13 TYR B O 1
ATOM 1871 N N . THR B 1 14 ? -9.773 -18.797 14.375 1 97.88 14 THR B N 1
ATOM 1872 C CA . THR B 1 14 ? -11.109 -18.625 14.93 1 97.88 14 THR B CA 1
ATOM 1873 C C . THR B 1 14 ? -11.273 -17.219 15.516 1 97.88 14 THR B C 1
ATOM 1875 O O . THR B 1 14 ? -10.539 -16.844 16.438 1 97.88 14 THR B O 1
ATOM 1878 N N . PHE B 1 15 ? -12.242 -16.531 14.992 1 97.62 15 PHE B N 1
ATOM 1879 C CA . PHE B 1 15 ? -12.477 -15.172 15.438 1 97.62 15 PHE B CA 1
ATOM 1880 C C . PHE B 1 15 ? -13.055 -15.164 16.859 1 97.62 15 PHE B C 1
ATOM 1882 O O . PHE B 1 15 ? -13.969 -15.93 17.156 1 97.62 15 PHE B O 1
ATOM 1889 N N . LYS B 1 16 ? -12.516 -14.305 17.641 1 97.06 16 LYS B N 1
ATOM 1890 C CA . LYS B 1 16 ? -13.086 -14.07 18.969 1 97.06 16 LYS B CA 1
ATOM 1891 C C . LYS B 1 16 ? -14.32 -13.18 18.875 1 97.06 16 LYS B C 1
ATOM 1893 O O . LYS B 1 16 ? -15.344 -13.469 19.5 1 97.06 16 LYS B O 1
ATOM 1898 N N . ASP B 1 17 ? -14.18 -12.109 18.172 1 96 17 ASP B N 1
ATOM 1899 C CA . ASP B 1 17 ? -15.289 -11.211 17.875 1 96 17 ASP B CA 1
ATOM 1900 C C . ASP B 1 17 ? -16.016 -11.641 16.594 1 96 17 ASP B C 1
ATOM 1902 O O . ASP B 1 17 ? -15.594 -11.297 15.492 1 96 17 ASP B O 1
ATOM 1906 N N . LYS B 1 18 ? -17.094 -12.195 16.812 1 94.88 18 LYS B N 1
ATOM 1907 C CA . LYS B 1 18 ? -17.828 -12.742 15.672 1 94.88 18 LYS B CA 1
ATOM 1908 C C . LYS B 1 18 ? -18.359 -11.633 14.773 1 94.88 18 LYS B C 1
ATOM 1910 O O . LYS B 1 18 ? -18.594 -11.844 13.578 1 94.88 18 LYS B O 1
ATOM 1915 N N . GLN B 1 19 ? -18.547 -10.484 15.281 1 96.12 19 GLN B N 1
ATOM 1916 C CA . GLN B 1 19 ? -19.047 -9.375 14.484 1 96.12 19 GLN B CA 1
ATOM 1917 C C . GLN B 1 19 ? -18.016 -8.953 13.43 1 96.12 19 GLN B C 1
ATOM 1919 O O . GLN B 1 19 ? -18.375 -8.461 12.359 1 96.12 19 GLN B O 1
ATOM 1924 N N . LEU B 1 20 ? -16.828 -9.188 13.789 1 97.44 20 LEU B N 1
ATOM 1925 C CA . LEU B 1 20 ? -15.75 -8.805 12.891 1 97.44 20 LEU B CA 1
ATOM 1926 C C . LEU B 1 20 ? -15.781 -9.641 11.617 1 97.44 20 LEU B C 1
ATOM 1928 O O . LEU B 1 20 ? -15.672 -9.102 10.508 1 97.44 20 LEU B O 1
ATOM 1932 N N . ILE B 1 21 ? -15.914 -10.945 11.75 1 97.88 21 ILE B N 1
ATOM 1933 C CA . ILE B 1 21 ? -15.961 -11.789 10.562 1 97.88 21 ILE B CA 1
ATOM 1934 C C . ILE B 1 21 ? -17.266 -11.555 9.812 1 97.88 21 ILE B C 1
ATOM 1936 O O . ILE B 1 21 ? -17.297 -11.586 8.578 1 97.88 21 ILE B O 1
ATOM 1940 N N . ILE B 1 22 ? -18.312 -11.297 10.5 1 97.81 22 ILE B N 1
ATOM 1941 C CA . ILE B 1 22 ? -19.594 -11.008 9.852 1 97.81 22 ILE B CA 1
ATOM 1942 C C . ILE B 1 22 ? -19.469 -9.742 9.008 1 97.81 22 ILE B C 1
ATOM 1944 O O . ILE B 1 22 ? -19.906 -9.719 7.852 1 97.81 22 ILE B O 1
ATOM 1948 N N . GLU B 1 23 ? -18.859 -8.758 9.562 1 97.94 23 GLU B N 1
ATOM 1949 C CA . GLU B 1 23 ? -18.641 -7.516 8.828 1 97.94 23 GLU B CA 1
ATOM 1950 C C . GLU B 1 23 ? -17.766 -7.746 7.605 1 97.94 23 GLU B C 1
ATOM 1952 O O . GLU B 1 23 ? -18.047 -7.227 6.523 1 97.94 23 GLU B O 1
ATOM 1957 N N . ALA B 1 24 ? -16.75 -8.516 7.758 1 98.62 24 ALA B N 1
ATOM 1958 C CA . ALA B 1 24 ? -15.812 -8.797 6.672 1 98.62 24 ALA B CA 1
ATOM 1959 C C . ALA B 1 24 ? -16.516 -9.531 5.527 1 98.62 24 ALA B C 1
ATOM 1961 O O . ALA B 1 24 ? -16.125 -9.391 4.367 1 98.62 24 ALA B O 1
ATOM 1962 N N . LEU B 1 25 ? -17.594 -10.242 5.871 1 98.44 25 LEU B N 1
ATOM 1963 C CA . LEU B 1 25 ? -18.281 -11.07 4.891 1 98.44 25 LEU B CA 1
ATOM 1964 C C . LEU B 1 25 ? -19.516 -10.352 4.344 1 98.44 25 LEU B C 1
ATOM 1966 O O . LEU B 1 25 ? -20.219 -10.891 3.486 1 98.44 25 LEU B O 1
ATOM 1970 N N . THR B 1 26 ? -19.734 -9.172 4.762 1 98.38 26 THR B N 1
ATOM 1971 C CA . THR B 1 26 ? -20.953 -8.469 4.375 1 98.38 26 THR B CA 1
ATOM 1972 C C . THR B 1 26 ? -20.672 -7.496 3.234 1 98.38 26 THR B C 1
ATOM 1974 O O . THR B 1 26 ? -19.969 -6.496 3.416 1 98.38 26 THR B O 1
ATOM 1977 N N . HIS B 1 27 ? -21.188 -7.832 2.152 1 98.12 27 HIS B N 1
ATOM 1978 C CA . HIS B 1 27 ? -21.109 -6.922 1.015 1 98.12 27 HIS B CA 1
ATOM 1979 C C . HIS B 1 27 ? -22.094 -5.766 1.159 1 98.12 27 HIS B C 1
ATOM 1981 O O . HIS B 1 27 ? -23.125 -5.906 1.812 1 98.12 27 HIS B O 1
ATOM 1987 N N . LYS B 1 28 ? -21.812 -4.652 0.518 1 96 28 LYS B N 1
ATOM 1988 C CA . LYS B 1 28 ? -22.625 -3.447 0.66 1 96 28 LYS B CA 1
ATOM 1989 C C . LYS B 1 28 ? -24.031 -3.67 0.132 1 96 28 LYS B C 1
ATOM 1991 O O . LYS B 1 28 ? -24.984 -3.016 0.578 1 96 28 LYS B O 1
ATOM 1996 N N . SER B 1 29 ? -24.266 -4.602 -0.75 1 96.25 29 SER B N 1
ATOM 1997 C CA . SER B 1 29 ? -25.578 -4.879 -1.321 1 96.25 29 SER B CA 1
ATOM 1998 C C . SER B 1 29 ? -26.531 -5.449 -0.272 1 96.25 29 SER B C 1
ATOM 2000 O O . SER B 1 29 ? -27.75 -5.43 -0.452 1 96.25 29 SER B O 1
ATOM 2002 N N . TYR B 1 30 ? -26 -6.043 0.789 1 95.75 30 TYR B N 1
ATOM 2003 C CA . TYR B 1 30 ? -26.797 -6.75 1.791 1 95.75 30 TYR B CA 1
ATOM 2004 C C . TYR B 1 30 ? -27.531 -5.77 2.688 1 95.75 30 TYR B C 1
ATOM 2006 O O . TYR B 1 30 ? -28.328 -6.176 3.535 1 95.75 30 TYR B O 1
ATOM 2014 N N . LYS B 1 31 ? -27.391 -4.531 2.58 1 89.38 31 LYS B N 1
ATOM 2015 C CA . LYS B 1 31 ? -28.125 -3.41 3.158 1 89.38 31 LYS B CA 1
ATOM 2016 C C . LYS B 1 31 ? -28.094 -3.457 4.684 1 89.38 31 LYS B C 1
ATOM 2018 O O . LYS B 1 31 ? -29.141 -3.393 5.336 1 89.38 31 LYS B O 1
ATOM 2023 N N . LYS B 1 32 ? -27.016 -3.648 5.25 1 92.06 32 LYS B N 1
ATOM 2024 C CA . LYS B 1 32 ? -26.75 -3.465 6.672 1 92.06 32 LYS B CA 1
ATOM 2025 C C . LYS B 1 32 ? -26.016 -2.146 6.934 1 92.06 32 LYS B C 1
ATOM 2027 O O . LYS B 1 32 ? -25.5 -1.521 6.004 1 92.06 32 LYS B O 1
ATOM 2032 N N . PRO B 1 33 ? -26.062 -1.755 8.18 1 92 33 PRO B N 1
ATOM 2033 C CA . PRO B 1 33 ? -25.359 -0.502 8.492 1 92 33 PRO B CA 1
ATOM 2034 C C . PRO B 1 33 ? -23.844 -0.634 8.414 1 92 33 PRO B C 1
ATOM 2036 O O . PRO B 1 33 ? -23.125 0.368 8.492 1 92 33 PRO B O 1
ATOM 2039 N N . TYR B 1 34 ? -23.422 -1.824 8.281 1 93.38 34 TYR B N 1
ATOM 2040 C CA . TYR B 1 34 ? -22 -2.107 8.117 1 93.38 34 TYR B CA 1
ATOM 2041 C C . TYR B 1 34 ? -21.75 -2.939 6.867 1 93.38 34 TYR B C 1
ATOM 2043 O O . TYR B 1 34 ? -22.672 -3.594 6.355 1 93.38 34 TYR B O 1
ATOM 2051 N N . ASN B 1 35 ? -20.625 -2.863 6.301 1 9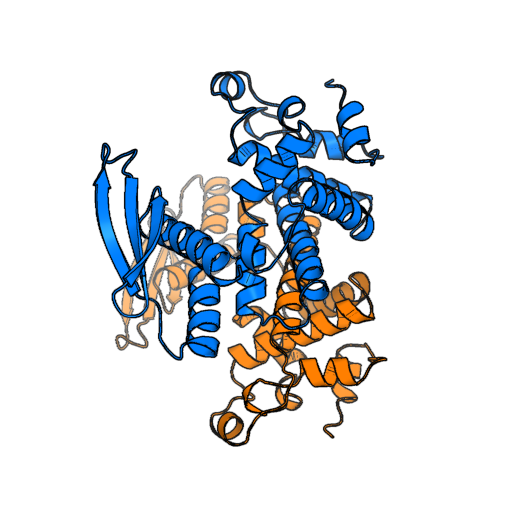7.25 35 ASN B N 1
ATOM 2052 C CA . ASN B 1 35 ? -20.141 -3.709 5.211 1 97.25 35 ASN B CA 1
ATOM 2053 C C . ASN B 1 35 ? -18.625 -3.873 5.258 1 97.25 35 ASN B C 1
ATOM 2055 O O . ASN B 1 35 ? -17.969 -3.367 6.168 1 97.25 35 ASN B O 1
ATOM 2059 N N . ASN B 1 36 ? -18.094 -4.48 4.277 1 98.31 36 ASN B N 1
ATOM 2060 C CA . ASN B 1 36 ? -16.719 -4.918 4.422 1 98.31 36 ASN B CA 1
ATOM 2061 C C . ASN B 1 36 ? -15.742 -3.922 3.797 1 98.31 36 ASN B C 1
ATOM 2063 O O . ASN B 1 36 ? -14.539 -4.184 3.727 1 98.31 36 ASN B O 1
ATOM 2067 N N . GLU B 1 37 ? -16.172 -2.756 3.426 1 97.75 37 GLU B N 1
ATOM 2068 C CA . GLU B 1 37 ? -15.352 -1.831 2.646 1 97.75 37 GLU B CA 1
ATOM 2069 C C . GLU B 1 37 ? -14.211 -1.262 3.484 1 97.75 37 GLU B C 1
ATOM 2071 O O . GLU B 1 37 ? -13.078 -1.152 3.012 1 97.75 37 GLU B O 1
ATOM 2076 N N . ARG B 1 38 ? -14.516 -0.918 4.703 1 97.5 38 ARG B N 1
ATOM 2077 C CA . ARG B 1 38 ? -13.469 -0.361 5.555 1 97.5 38 ARG B CA 1
ATOM 2078 C C . ARG B 1 38 ? -12.422 -1.418 5.902 1 97.5 38 ARG B C 1
ATOM 2080 O O . ARG B 1 38 ? -11.227 -1.127 5.938 1 97.5 38 ARG B O 1
ATOM 2087 N N . LEU B 1 39 ? -12.891 -2.611 6.164 1 98.56 39 LEU B N 1
ATOM 2088 C CA . LEU B 1 39 ? -11.969 -3.709 6.445 1 98.56 39 LEU B CA 1
ATOM 2089 C C . LEU B 1 39 ? -11.141 -4.055 5.207 1 98.56 39 LEU B C 1
ATOM 2091 O O . LEU B 1 39 ? -9.977 -4.434 5.324 1 98.56 39 LEU B O 1
ATOM 2095 N N . GLU B 1 40 ? -11.781 -3.988 4.062 1 98.69 40 GLU B N 1
ATOM 2096 C CA . GLU B 1 40 ? -11.062 -4.156 2.801 1 98.69 40 GLU B CA 1
ATOM 2097 C C . GLU B 1 40 ? -9.93 -3.146 2.674 1 98.69 40 GLU B C 1
ATOM 2099 O O . GLU B 1 40 ? -8.82 -3.502 2.273 1 98.69 40 GLU B O 1
ATOM 2104 N N . PHE B 1 41 ? -10.227 -1.951 3.018 1 98.38 41 PHE B N 1
ATOM 2105 C CA . PHE B 1 41 ? -9.242 -0.872 3.002 1 98.38 41 PHE B CA 1
ATOM 2106 C C . PHE B 1 41 ? -8.039 -1.222 3.867 1 98.38 41 PHE B C 1
ATOM 2108 O O . PHE B 1 41 ? -6.898 -1.098 3.426 1 98.38 41 PHE B O 1
ATOM 2115 N N . LEU B 1 42 ? -8.289 -1.649 5.008 1 98.62 42 LEU B N 1
ATOM 2116 C CA . LEU B 1 42 ? -7.223 -2.033 5.926 1 98.62 42 LEU B CA 1
ATOM 2117 C C . LEU B 1 42 ? -6.496 -3.275 5.422 1 98.62 42 LEU B C 1
ATOM 2119 O O . LEU B 1 42 ? -5.262 -3.32 5.426 1 98.62 42 LEU B O 1
ATOM 2123 N N . GLY B 1 43 ? -7.227 -4.227 4.988 1 98.75 43 GLY B N 1
ATOM 2124 C CA . GLY B 1 43 ? -6.672 -5.484 4.52 1 98.75 43 GLY B CA 1
ATOM 2125 C C . GLY B 1 43 ? -5.77 -5.324 3.311 1 98.75 43 GLY B C 1
ATOM 2126 O O . GLY B 1 43 ? -4.773 -6.039 3.176 1 98.75 43 GLY B O 1
ATOM 2127 N N . ASP B 1 44 ? -6.156 -4.422 2.471 1 98.38 44 ASP B N 1
ATOM 2128 C CA . ASP B 1 44 ? -5.328 -4.133 1.305 1 98.38 44 ASP B CA 1
ATOM 2129 C C . ASP B 1 44 ? -3.916 -3.725 1.719 1 98.38 44 ASP B C 1
ATOM 2131 O O . ASP B 1 44 ? -2.932 -4.23 1.175 1 98.38 44 ASP B O 1
ATOM 2135 N N . ALA B 1 45 ? -3.838 -2.877 2.674 1 98.56 45 ALA B N 1
ATOM 2136 C CA . ALA B 1 45 ? -2.547 -2.414 3.17 1 98.56 45 ALA B CA 1
ATOM 2137 C C . ALA B 1 45 ? -1.791 -3.541 3.869 1 98.56 45 ALA B C 1
ATOM 2139 O O . ALA B 1 45 ? -0.573 -3.666 3.719 1 98.56 45 ALA B O 1
ATOM 2140 N N . VAL B 1 46 ? -2.494 -4.336 4.586 1 98.88 46 VAL B N 1
ATOM 2141 C CA . VAL B 1 46 ? -1.9 -5.457 5.301 1 98.88 46 VAL B CA 1
ATOM 2142 C C . VAL B 1 46 ? -1.283 -6.438 4.309 1 98.88 46 VAL B C 1
ATOM 2144 O O . VAL B 1 46 ? -0.132 -6.852 4.465 1 98.88 46 VAL B O 1
ATOM 2147 N N . LEU B 1 47 ? -2.023 -6.742 3.33 1 98.88 47 LEU B N 1
ATOM 2148 C CA . LEU B 1 47 ? -1.58 -7.727 2.348 1 98.88 47 LEU B CA 1
ATOM 2149 C C . LEU B 1 47 ? -0.419 -7.184 1.521 1 98.88 47 LEU B C 1
ATOM 2151 O O . LEU B 1 47 ? 0.486 -7.934 1.147 1 98.88 47 LEU B O 1
ATOM 2155 N N . ASP B 1 48 ? -0.484 -5.926 1.244 1 98.5 48 ASP B N 1
ATOM 2156 C CA . ASP B 1 48 ? 0.623 -5.285 0.54 1 98.5 48 ASP B CA 1
ATOM 2157 C C . ASP B 1 48 ? 1.932 -5.449 1.311 1 98.5 48 ASP B C 1
ATOM 2159 O O . ASP B 1 48 ? 2.967 -5.777 0.726 1 98.5 48 ASP B O 1
ATOM 2163 N N . LEU B 1 49 ? 1.855 -5.227 2.541 1 98.81 49 LEU B N 1
ATOM 2164 C CA . LEU B 1 49 ? 3.045 -5.355 3.375 1 98.81 49 LEU B CA 1
ATOM 2165 C C . LEU B 1 49 ? 3.48 -6.812 3.482 1 98.81 49 LEU B C 1
ATOM 2167 O O . LEU B 1 49 ? 4.664 -7.125 3.34 1 98.81 49 LEU B O 1
ATOM 2171 N N . ILE B 1 50 ? 2.545 -7.707 3.684 1 98.81 50 ILE B N 1
ATOM 2172 C CA . ILE B 1 50 ? 2.859 -9.117 3.881 1 98.81 50 ILE B CA 1
ATOM 2173 C C . ILE B 1 50 ? 3.539 -9.672 2.633 1 98.81 50 ILE B C 1
ATOM 2175 O O . ILE B 1 50 ? 4.605 -10.289 2.719 1 98.81 50 ILE B O 1
ATOM 2179 N N . VAL B 1 51 ? 2.957 -9.438 1.534 1 98.06 51 VAL B N 1
ATOM 2180 C CA . VAL B 1 51 ? 3.502 -9.969 0.287 1 98.06 51 VAL B CA 1
ATOM 2181 C C . VAL B 1 51 ? 4.805 -9.25 -0.051 1 98.06 51 VAL B C 1
ATOM 2183 O O . VAL B 1 51 ? 5.773 -9.875 -0.49 1 98.06 51 VAL B O 1
ATOM 2186 N N . GLY B 1 52 ? 4.816 -7.949 0.15 1 97.62 52 GLY B N 1
ATOM 2187 C CA . GLY B 1 52 ? 6.043 -7.195 -0.065 1 97.62 52 GLY B CA 1
ATOM 2188 C C . GLY B 1 52 ? 7.211 -7.715 0.75 1 97.62 52 GLY B C 1
ATOM 2189 O O . GLY B 1 52 ? 8.32 -7.879 0.227 1 97.62 52 GLY B O 1
ATOM 2190 N N . GLU B 1 53 ? 6.977 -7.938 1.989 1 98.38 53 GLU B N 1
ATOM 2191 C CA . GLU B 1 53 ? 8.023 -8.469 2.859 1 98.38 53 GLU B CA 1
ATOM 2192 C C . GLU B 1 53 ? 8.445 -9.867 2.426 1 98.38 53 GLU B C 1
ATOM 2194 O O . GLU B 1 53 ? 9.625 -10.203 2.453 1 98.38 53 GLU B O 1
ATOM 2199 N N . TYR B 1 54 ? 7.449 -10.672 2.074 1 97 54 TYR B N 1
ATOM 2200 C CA . TYR B 1 54 ? 7.707 -12.023 1.597 1 97 54 TYR B CA 1
ATOM 2201 C C . TYR B 1 54 ? 8.656 -12.008 0.403 1 97 54 TYR B C 1
ATOM 2203 O O . TYR B 1 54 ? 9.648 -12.742 0.377 1 97 54 TYR B O 1
ATOM 2211 N N . LEU B 1 55 ? 8.406 -11.156 -0.518 1 94.69 55 LEU B N 1
ATOM 2212 C CA . LEU B 1 55 ? 9.219 -11.055 -1.727 1 94.69 55 LEU B CA 1
ATOM 2213 C C . LEU B 1 55 ? 10.586 -10.469 -1.412 1 94.69 55 LEU B C 1
ATOM 2215 O O . LEU B 1 55 ? 11.594 -10.906 -1.961 1 94.69 55 LEU B O 1
ATOM 2219 N N . PHE B 1 56 ? 10.57 -9.484 -0.559 1 96.44 56 PHE B N 1
ATOM 2220 C CA . PHE B 1 56 ? 11.805 -8.836 -0.115 1 96.44 56 PHE B CA 1
ATOM 2221 C C . PHE B 1 56 ? 12.781 -9.867 0.44 1 96.44 56 PHE B C 1
ATOM 2223 O O . PHE B 1 56 ? 13.977 -9.828 0.123 1 96.44 56 PHE B O 1
ATOM 2230 N N . LYS B 1 57 ? 12.266 -10.812 1.18 1 95.12 57 LYS B N 1
ATOM 2231 C CA . LYS B 1 57 ? 13.094 -11.82 1.826 1 95.12 57 LYS B CA 1
ATOM 2232 C C . LYS B 1 57 ? 13.414 -12.969 0.868 1 95.12 57 LYS B C 1
ATOM 2234 O O . LYS B 1 57 ? 14.523 -13.508 0.878 1 95.12 57 LYS B O 1
ATOM 2239 N N . LYS B 1 58 ? 12.508 -13.305 0.094 1 91.62 58 LYS B N 1
ATOM 2240 C CA . LYS B 1 58 ? 12.641 -14.453 -0.8 1 91.62 58 LYS B CA 1
ATOM 2241 C C . LYS B 1 58 ? 13.617 -14.156 -1.934 1 91.62 58 LYS B C 1
ATOM 2243 O O . LYS B 1 58 ? 14.328 -15.055 -2.398 1 91.62 58 LYS B O 1
ATOM 2248 N N . PHE B 1 59 ? 13.648 -12.898 -2.336 1 90.25 59 PHE B N 1
ATOM 2249 C CA . PHE B 1 59 ? 14.5 -12.5 -3.457 1 90.25 59 PHE B CA 1
ATOM 2250 C C . PHE B 1 59 ? 15.477 -11.414 -3.035 1 90.25 59 PHE B C 1
ATOM 2252 O O . PHE B 1 59 ? 15.398 -10.281 -3.514 1 90.25 59 PHE B O 1
ATOM 2259 N N . PRO B 1 60 ? 16.453 -11.773 -2.33 1 89.69 60 PRO B N 1
ATOM 2260 C CA . PRO B 1 60 ? 17.359 -10.781 -1.741 1 89.69 60 PRO B CA 1
ATOM 2261 C C . PRO B 1 60 ? 18.203 -10.062 -2.787 1 89.69 60 PRO B C 1
ATOM 2263 O O . PRO B 1 60 ? 18.75 -8.992 -2.514 1 89.69 60 PRO B O 1
ATOM 2266 N N . LYS B 1 61 ? 18.25 -10.57 -3.988 1 86.81 61 LYS B N 1
ATOM 2267 C CA . LYS B 1 61 ? 19.109 -9.977 -5.004 1 86.81 61 LYS B CA 1
ATOM 2268 C C . LYS B 1 61 ? 18.297 -9.18 -6.016 1 86.81 61 LYS B C 1
ATOM 2270 O O . LYS B 1 61 ? 18.859 -8.492 -6.875 1 86.81 61 LYS B O 1
ATOM 2275 N N . SER B 1 62 ? 17.031 -9.273 -5.895 1 87.19 62 SER B N 1
ATOM 2276 C CA . SER B 1 62 ? 16.172 -8.555 -6.832 1 87.19 62 SER B CA 1
ATOM 2277 C C . SER B 1 62 ? 16.062 -7.082 -6.465 1 87.19 62 SER B C 1
ATOM 2279 O O . SER B 1 62 ? 15.969 -6.738 -5.285 1 87.19 62 SER B O 1
ATOM 2281 N N . ASP B 1 63 ? 16.047 -6.305 -7.496 1 87.94 63 ASP B N 1
ATOM 2282 C CA . ASP B 1 63 ? 15.945 -4.871 -7.242 1 87.94 63 ASP B CA 1
ATOM 2283 C C . ASP B 1 63 ? 14.492 -4.465 -6.98 1 87.94 63 ASP B C 1
ATOM 2285 O O . ASP B 1 63 ? 13.586 -5.289 -7.098 1 87.94 63 ASP B O 1
ATOM 2289 N N . GLU B 1 64 ? 14.312 -3.191 -6.684 1 91.31 64 GLU B N 1
ATOM 2290 C CA . GLU B 1 64 ? 13 -2.656 -6.316 1 91.31 64 GLU B CA 1
ATOM 2291 C C . GLU B 1 64 ? 12.008 -2.785 -7.465 1 91.31 64 GLU B C 1
ATOM 2293 O O . GLU B 1 64 ? 10.828 -3.062 -7.246 1 91.31 64 GLU B O 1
ATOM 2298 N N . GLY B 1 65 ? 12.477 -2.541 -8.672 1 88.94 65 GLY B N 1
ATOM 2299 C CA . GLY B 1 65 ? 11.602 -2.641 -9.836 1 88.94 65 GLY B CA 1
ATOM 2300 C C . GLY B 1 65 ? 11.016 -4.027 -10.016 1 88.94 65 GLY B C 1
ATOM 2301 O O . GLY B 1 65 ? 9.812 -4.168 -10.25 1 88.94 65 GLY B O 1
ATOM 2302 N N . ILE B 1 66 ? 11.789 -4.988 -9.859 1 84.88 66 ILE B N 1
ATOM 2303 C CA . ILE B 1 66 ? 11.367 -6.379 -10 1 84.88 66 ILE B CA 1
ATOM 2304 C C . ILE B 1 66 ? 10.43 -6.746 -8.852 1 84.88 66 ILE B C 1
ATOM 2306 O O . ILE B 1 66 ? 9.375 -7.348 -9.07 1 84.88 66 ILE B O 1
ATOM 2310 N N . LEU B 1 67 ? 10.789 -6.371 -7.648 1 92.12 67 LEU B N 1
ATOM 2311 C CA . LEU B 1 67 ? 9.961 -6.648 -6.484 1 92.12 67 LEU B CA 1
ATOM 2312 C C . LEU B 1 67 ? 8.57 -6.035 -6.645 1 92.12 67 LEU B C 1
ATOM 2314 O O . LEU B 1 67 ? 7.566 -6.684 -6.355 1 92.12 67 LEU B O 1
ATOM 2318 N N . SER B 1 68 ? 8.562 -4.852 -7.133 1 93.19 68 SER B N 1
ATOM 2319 C CA . SER B 1 68 ? 7.297 -4.148 -7.328 1 93.19 68 SER B CA 1
ATOM 2320 C C . SER B 1 68 ? 6.434 -4.844 -8.375 1 93.19 68 SER B C 1
ATOM 2322 O O . SER B 1 68 ? 5.219 -4.961 -8.211 1 93.19 68 SER B O 1
ATOM 2324 N N . LYS B 1 69 ? 7.039 -5.234 -9.406 1 88.75 69 LYS B N 1
ATOM 2325 C CA . LYS B 1 69 ? 6.332 -5.918 -10.492 1 88.75 69 LYS B CA 1
ATOM 2326 C C . LYS B 1 69 ? 5.719 -7.227 -10 1 88.75 69 LYS B C 1
ATOM 2328 O O . LYS B 1 69 ? 4.555 -7.516 -10.289 1 88.75 69 LYS B O 1
ATOM 2333 N N . ILE B 1 70 ? 6.504 -7.945 -9.25 1 89.69 70 ILE B N 1
ATOM 2334 C CA . ILE B 1 70 ? 6.023 -9.227 -8.75 1 89.69 70 ILE B CA 1
ATOM 2335 C C . ILE B 1 70 ? 4.918 -9 -7.719 1 89.69 70 ILE B C 1
ATOM 2337 O O . ILE B 1 70 ? 3.9 -9.695 -7.727 1 89.69 70 ILE B O 1
ATOM 2341 N N . ARG B 1 71 ? 5.129 -8.078 -6.848 1 94.5 71 ARG B N 1
ATOM 2342 C CA . ARG B 1 71 ? 4.082 -7.766 -5.879 1 94.5 71 ARG B CA 1
ATOM 2343 C C . ARG B 1 71 ? 2.775 -7.41 -6.582 1 94.5 71 ARG B C 1
ATOM 2345 O O . ARG B 1 71 ? 1.706 -7.887 -6.195 1 94.5 71 ARG B O 1
ATOM 2352 N N . ALA B 1 72 ? 2.873 -6.594 -7.578 1 92.62 72 ALA B N 1
ATOM 2353 C CA . ALA B 1 72 ? 1.689 -6.148 -8.305 1 92.62 72 ALA B CA 1
ATOM 2354 C C . ALA B 1 72 ? 0.967 -7.328 -8.953 1 92.62 72 ALA B C 1
ATOM 2356 O O . ALA B 1 72 ? -0.262 -7.328 -9.055 1 92.62 72 ALA B O 1
ATOM 2357 N N . SER B 1 73 ? 1.704 -8.281 -9.328 1 89.38 73 SER B N 1
ATOM 2358 C CA . SER B 1 73 ? 1.125 -9.445 -9.977 1 89.38 73 SER B CA 1
ATOM 2359 C C . SER B 1 73 ? 0.416 -10.352 -8.977 1 89.38 73 SER B C 1
ATOM 2361 O O . SER B 1 73 ? -0.474 -11.117 -9.344 1 89.38 73 SER B O 1
ATOM 2363 N N . LEU B 1 74 ? 0.812 -10.195 -7.75 1 93.5 74 LEU B N 1
ATOM 2364 C CA . LEU B 1 74 ? 0.248 -11.062 -6.715 1 93.5 74 LEU B CA 1
ATOM 2365 C C . LEU B 1 74 ? -0.848 -10.336 -5.941 1 93.5 74 LEU B C 1
ATOM 2367 O O . LEU B 1 74 ? -1.827 -10.953 -5.516 1 93.5 74 LEU B O 1
ATOM 2371 N N . VAL B 1 75 ? -0.595 -9.039 -5.746 1 96.44 75 VAL B N 1
ATOM 2372 C CA . VAL B 1 75 ? -1.507 -8.219 -4.953 1 96.44 75 VAL B CA 1
ATOM 2373 C C . VAL B 1 75 ? -2.42 -7.418 -5.879 1 96.44 75 VAL B C 1
ATOM 2375 O O . VAL B 1 75 ? -2.256 -6.207 -6.023 1 96.44 75 VAL B O 1
ATOM 2378 N N . ASN B 1 76 ? -3.297 -8.047 -6.461 1 94.56 76 ASN B N 1
ATOM 2379 C CA . ASN B 1 76 ? -4.316 -7.449 -7.32 1 94.56 76 ASN B CA 1
ATOM 2380 C C . ASN B 1 76 ? -5.617 -8.242 -7.281 1 94.56 76 ASN B C 1
ATOM 2382 O O . ASN B 1 76 ? -5.738 -9.211 -6.527 1 94.56 76 ASN B O 1
ATOM 2386 N N . GLU B 1 77 ? -6.543 -7.793 -8.023 1 96.38 77 GLU B N 1
ATOM 2387 C CA . GLU B 1 77 ? -7.859 -8.43 -8 1 96.38 77 GLU B CA 1
ATOM 2388 C C . GLU B 1 77 ? -7.77 -9.906 -8.359 1 96.38 77 GLU B C 1
ATOM 2390 O O . GLU B 1 77 ? -8.336 -10.758 -7.672 1 96.38 77 GLU B O 1
ATOM 2395 N N . SER B 1 78 ? -7.031 -10.227 -9.406 1 94.56 78 SER B N 1
ATOM 2396 C CA . SER B 1 78 ? -6.91 -11.609 -9.852 1 94.56 78 SER B CA 1
ATOM 2397 C C . SER B 1 78 ? -6.211 -12.469 -8.805 1 94.56 78 SER B C 1
ATOM 2399 O O . SER B 1 78 ? -6.629 -13.602 -8.539 1 94.56 78 SER B O 1
ATOM 2401 N N . GLY B 1 79 ? -5.117 -11.961 -8.227 1 94.88 79 GLY B N 1
ATOM 2402 C CA . GLY B 1 79 ? -4.395 -12.68 -7.191 1 94.88 79 GLY B CA 1
ATOM 2403 C C . GLY B 1 79 ? -5.246 -12.984 -5.973 1 94.88 79 GLY B C 1
ATOM 2404 O O . GLY B 1 79 ? -5.289 -14.125 -5.508 1 94.88 79 GLY B O 1
ATOM 2405 N N . PHE B 1 80 ? -5.977 -12.023 -5.539 1 98.44 80 PHE B N 1
ATOM 2406 C CA . PHE B 1 80 ? -6.766 -12.195 -4.328 1 98.44 80 PHE B CA 1
ATOM 2407 C C . PHE B 1 80 ? -8 -13.047 -4.602 1 98.44 80 PHE B C 1
ATOM 2409 O O . PHE B 1 80 ? -8.484 -13.75 -3.713 1 98.44 80 PHE B O 1
ATOM 2416 N N . THR B 1 81 ? -8.5 -12.938 -5.828 1 98.38 81 THR B N 1
ATOM 2417 C CA . THR B 1 81 ? -9.594 -13.82 -6.215 1 98.38 81 THR B CA 1
ATOM 2418 C C . THR B 1 81 ? -9.164 -15.281 -6.129 1 98.38 81 THR B C 1
ATOM 2420 O O . THR B 1 81 ? -9.914 -16.125 -5.633 1 98.38 81 THR B O 1
ATOM 2423 N N . LEU B 1 82 ? -7.965 -15.562 -6.586 1 97 82 LEU B N 1
ATOM 2424 C CA . LEU B 1 82 ? -7.418 -16.922 -6.531 1 97 82 LEU B CA 1
ATOM 2425 C C . LEU B 1 82 ? -7.34 -17.406 -5.09 1 97 82 LEU B C 1
ATOM 2427 O O . LEU B 1 82 ? -7.742 -18.547 -4.793 1 97 82 LEU B O 1
ATOM 2431 N N . LEU B 1 83 ? -6.906 -16.625 -4.219 1 98.19 83 LEU B N 1
ATOM 2432 C CA . LEU B 1 83 ? -6.785 -17 -2.812 1 98.19 83 LEU B CA 1
ATOM 2433 C C . LEU B 1 83 ? -8.164 -17.172 -2.18 1 98.19 83 LEU B C 1
ATOM 2435 O O . LEU B 1 83 ? -8.367 -18.078 -1.362 1 98.19 83 LEU B O 1
ATOM 2439 N N . ALA B 1 84 ? -9.07 -16.312 -2.559 1 98.75 84 ALA B N 1
ATOM 2440 C CA . ALA B 1 84 ? -10.438 -16.391 -2.055 1 98.75 84 ALA B CA 1
ATOM 2441 C C . ALA B 1 84 ? -11.094 -17.703 -2.461 1 98.75 84 ALA B C 1
ATOM 2443 O O . ALA B 1 84 ? -11.766 -18.359 -1.65 1 98.75 84 ALA B O 1
ATOM 2444 N N . ARG B 1 85 ? -10.906 -18.062 -3.645 1 98.25 85 ARG B N 1
ATOM 2445 C CA . ARG B 1 85 ? -11.484 -19.297 -4.16 1 98.25 85 ARG B CA 1
ATOM 2446 C C . ARG B 1 85 ? -10.875 -20.516 -3.475 1 98.25 85 ARG B C 1
ATOM 2448 O O . ARG B 1 85 ? -11.562 -21.516 -3.238 1 98.25 85 ARG B O 1
ATOM 2455 N N . LYS B 1 86 ? -9.625 -20.438 -3.178 1 97.69 86 LYS B N 1
ATOM 2456 C CA . LYS B 1 86 ? -8.93 -21.531 -2.506 1 97.69 86 LYS B CA 1
ATOM 2457 C C . LYS B 1 86 ? -9.625 -21.891 -1.198 1 97.69 86 LYS B C 1
ATOM 2459 O O . LYS B 1 86 ? -9.656 -23.062 -0.814 1 97.69 86 LYS B O 1
ATOM 2464 N N . ILE B 1 87 ? -10.227 -20.953 -0.598 1 98.12 87 ILE B N 1
ATOM 2465 C CA . ILE B 1 87 ? -10.852 -21.219 0.693 1 98.12 87 ILE B CA 1
ATOM 2466 C C . ILE B 1 87 ? -12.375 -21.141 0.552 1 98.12 87 ILE B C 1
ATOM 2468 O O . ILE B 1 87 ? -13.086 -21 1.546 1 98.12 87 ILE B O 1
ATOM 2472 N N . ASP B 1 88 ? -12.875 -21.109 -0.614 1 97.94 88 ASP B N 1
ATOM 2473 C CA . ASP B 1 88 ? -14.305 -21.078 -0.92 1 97.94 88 ASP B CA 1
ATOM 2474 C C . ASP B 1 88 ? -14.992 -19.906 -0.239 1 97.94 88 ASP B C 1
ATOM 2476 O O . ASP B 1 88 ? -16.062 -20.062 0.348 1 97.94 88 ASP B O 1
ATOM 2480 N N . LEU B 1 89 ? -14.383 -18.797 -0.345 1 98.25 89 LEU B N 1
ATOM 2481 C CA . LEU B 1 89 ? -14.844 -17.609 0.379 1 98.25 89 LEU B CA 1
ATOM 2482 C C . LEU B 1 89 ? -16.219 -17.172 -0.111 1 98.25 89 LEU B C 1
ATOM 2484 O O . LEU B 1 89 ? -17.031 -16.688 0.674 1 98.25 89 LEU B O 1
ATOM 2488 N N . GLY B 1 90 ? -16.484 -17.312 -1.366 1 97.94 90 GLY B N 1
ATOM 2489 C CA . GLY B 1 90 ? -17.734 -16.891 -1.969 1 97.94 90 GLY B CA 1
ATOM 2490 C C . GLY B 1 90 ? -18.953 -17.469 -1.279 1 97.94 90 GLY B C 1
ATOM 2491 O O . GLY B 1 90 ? -19.984 -16.812 -1.172 1 97.94 90 GLY B O 1
ATOM 2492 N N . SER B 1 91 ? -18.844 -18.625 -0.76 1 97.38 91 SER B N 1
ATOM 2493 C CA . SER B 1 91 ? -19.969 -19.344 -0.158 1 97.38 91 SER B CA 1
ATOM 2494 C C . SER B 1 91 ? -20.422 -18.672 1.135 1 97.38 91 SER B C 1
ATOM 2496 O O . SER B 1 91 ? -21.516 -18.953 1.635 1 97.38 91 SER B O 1
ATOM 2498 N N . TYR B 1 92 ? -19.625 -17.734 1.575 1 97.88 92 TYR B N 1
ATOM 2499 C CA . TYR B 1 92 ? -19.906 -17.219 2.906 1 97.88 92 TYR B CA 1
ATOM 2500 C C . TYR B 1 92 ? -20.297 -15.742 2.842 1 97.88 92 TYR B C 1
ATOM 2502 O O . TYR B 1 92 ? -20.719 -15.164 3.842 1 97.88 92 TYR B O 1
ATOM 2510 N N . ILE B 1 93 ? -20.172 -15.141 1.669 1 98.12 93 ILE B N 1
ATOM 2511 C CA . ILE B 1 93 ? -20.406 -13.703 1.545 1 98.12 93 ILE B CA 1
ATOM 2512 C C . ILE B 1 93 ? -21.891 -13.414 1.628 1 98.12 93 ILE B C 1
ATOM 2514 O O . ILE B 1 93 ? -22.703 -14.117 1.024 1 98.12 93 ILE B O 1
ATOM 2518 N N . TYR B 1 94 ? -22.234 -12.406 2.426 1 97.81 94 TYR B N 1
ATOM 2519 C CA . TYR B 1 94 ? -23.609 -11.945 2.488 1 97.81 94 TYR B CA 1
ATOM 2520 C C . TYR B 1 94 ? -23.922 -10.977 1.354 1 97.81 94 TYR B C 1
ATOM 2522 O O . TYR B 1 94 ? -23.328 -9.898 1.274 1 97.81 94 TYR B O 1
ATOM 2530 N N . LEU B 1 95 ? -24.906 -11.398 0.561 1 97.38 95 LEU B N 1
ATOM 2531 C CA . LEU B 1 95 ? -25.297 -10.625 -0.613 1 97.38 95 LEU B CA 1
ATOM 2532 C C . LEU B 1 95 ? -26.797 -10.398 -0.635 1 97.38 95 LEU B C 1
ATOM 2534 O O . LEU B 1 95 ? -27.562 -11.18 -0.054 1 97.38 95 LEU B O 1
ATOM 2538 N N . SER B 1 96 ? -27.125 -9.312 -1.256 1 97.06 96 SER B N 1
ATOM 2539 C CA . SER B 1 96 ? -28.547 -9.172 -1.563 1 97.06 96 SER B CA 1
ATOM 2540 C C . SER B 1 96 ? -29 -10.195 -2.604 1 97.06 96 SER B C 1
ATOM 2542 O O . SER B 1 96 ? -28.156 -10.758 -3.322 1 97.06 96 SER B O 1
ATOM 2544 N N . LEU B 1 97 ? -30.266 -10.367 -2.631 1 96.12 97 LEU B N 1
ATOM 2545 C CA . LEU B 1 97 ? -30.812 -11.281 -3.631 1 96.12 97 LEU B CA 1
ATOM 2546 C C . LEU B 1 97 ? -30.484 -10.805 -5.039 1 96.12 97 LEU B C 1
ATOM 2548 O O . LEU B 1 97 ? -30.141 -11.609 -5.91 1 96.12 97 LEU B O 1
ATOM 2552 N N . ALA B 1 98 ? -30.594 -9.57 -5.25 1 95.94 98 ALA B N 1
ATOM 2553 C CA . ALA B 1 98 ? -30.312 -8.977 -6.555 1 95.94 98 ALA B CA 1
ATOM 2554 C C . ALA B 1 98 ? -28.875 -9.234 -6.965 1 95.94 98 ALA B C 1
ATOM 2556 O O . ALA B 1 98 ? -28.594 -9.617 -8.109 1 95.94 98 ALA B O 1
ATOM 2557 N N . GLU B 1 99 ? -27.969 -9.039 -6.027 1 96.56 99 GLU B N 1
ATOM 2558 C CA . GLU B 1 99 ? -26.547 -9.258 -6.309 1 96.56 99 GLU B CA 1
ATOM 2559 C C . GLU B 1 99 ? -26.25 -10.742 -6.527 1 96.56 99 GLU B C 1
ATOM 2561 O O . GLU B 1 99 ? -25.438 -11.094 -7.379 1 96.56 99 GLU B O 1
ATOM 2566 N N . GLU B 1 100 ? -26.922 -11.57 -5.785 1 96.38 100 GLU B N 1
ATOM 2567 C CA . GLU B 1 100 ? -26.781 -13.016 -5.945 1 96.38 100 GLU B CA 1
ATOM 2568 C C . GLU B 1 100 ? -27.234 -13.461 -7.332 1 96.38 100 GLU B C 1
ATOM 2570 O O . GLU B 1 100 ? -26.562 -14.266 -7.98 1 96.38 100 GLU B O 1
ATOM 2575 N N . ASN B 1 101 ? -28.312 -12.875 -7.738 1 96.69 101 ASN B N 1
ATOM 2576 C CA . ASN B 1 101 ? -28.859 -13.203 -9.047 1 96.69 101 ASN B CA 1
ATOM 2577 C C . ASN B 1 101 ? -27.953 -12.719 -10.18 1 96.69 101 ASN B C 1
ATOM 2579 O O . ASN B 1 101 ? -28.016 -13.227 -11.297 1 96.69 101 ASN B O 1
ATOM 2583 N N . ASN B 1 102 ? -27.172 -11.828 -9.836 1 96 102 ASN B N 1
ATOM 2584 C CA . ASN B 1 102 ? -26.203 -11.305 -10.805 1 96 102 ASN B CA 1
ATOM 2585 C C . ASN B 1 102 ? -24.844 -11.992 -10.672 1 96 102 ASN B C 1
ATOM 2587 O O . ASN B 1 102 ? -23.828 -11.414 -11.047 1 96 102 ASN B O 1
ATOM 2591 N N . ASN B 1 103 ? -24.797 -13.117 -10.016 1 96.62 103 ASN B N 1
ATOM 2592 C CA . ASN B 1 103 ? -23.609 -13.969 -9.836 1 96.62 103 ASN B CA 1
ATOM 2593 C C . ASN B 1 103 ? -22.562 -13.289 -8.961 1 96.62 103 ASN B C 1
ATOM 2595 O O . ASN B 1 103 ? -21.359 -13.453 -9.18 1 96.62 103 ASN B O 1
ATOM 2599 N N . GLY B 1 104 ? -23.031 -12.453 -8.047 1 96.75 104 GLY B N 1
ATOM 2600 C CA . GLY B 1 104 ? -22.141 -11.727 -7.156 1 96.75 104 GLY B CA 1
ATOM 2601 C C . GLY B 1 104 ? -21.188 -12.633 -6.398 1 96.75 104 GLY B C 1
ATOM 2602 O O . GLY B 1 104 ? -20.031 -12.273 -6.18 1 96.75 104 GLY B O 1
ATOM 2603 N N . ARG B 1 105 ? -21.594 -13.781 -6.141 1 96.06 105 ARG B N 1
ATOM 2604 C CA . ARG B 1 105 ? -20.859 -14.727 -5.312 1 96.06 105 ARG B CA 1
ATOM 2605 C C . ARG B 1 105 ? -19.594 -15.195 -6.02 1 96.06 105 ARG B C 1
ATOM 2607 O O . ARG B 1 105 ? -18.609 -15.57 -5.367 1 96.06 105 ARG B O 1
ATOM 2614 N N . ASP B 1 106 ? -19.578 -15.094 -7.297 1 97.12 106 ASP B N 1
ATOM 2615 C CA . ASP B 1 106 ? -18.453 -15.586 -8.086 1 97.12 106 ASP B CA 1
ATOM 2616 C C . ASP B 1 106 ? -17.688 -14.438 -8.75 1 97.12 106 ASP B C 1
ATOM 2618 O O . ASP B 1 106 ? -16.703 -14.648 -9.438 1 97.12 106 ASP B O 1
ATOM 2622 N N . LYS B 1 107 ? -18.141 -13.234 -8.516 1 97.69 107 LYS B N 1
ATOM 2623 C CA . LYS B 1 107 ? -17.5 -12.07 -9.125 1 97.69 107 LYS B CA 1
ATOM 2624 C C . LYS B 1 107 ? -16.109 -11.852 -8.547 1 97.69 107 LYS B C 1
ATOM 2626 O O . LYS B 1 107 ? -15.945 -11.758 -7.328 1 97.69 107 LYS B O 1
ATOM 2631 N N . PRO B 1 108 ? -15.125 -11.719 -9.383 1 97.75 108 PRO B N 1
ATOM 2632 C CA . PRO B 1 108 ? -13.75 -11.547 -8.906 1 97.75 108 PRO B CA 1
ATOM 2633 C C . PRO B 1 108 ? -13.594 -10.344 -7.98 1 97.75 108 PRO B C 1
ATOM 2635 O O . PRO B 1 108 ? -12.922 -10.438 -6.949 1 97.75 108 PRO B O 1
ATOM 2638 N N . SER B 1 109 ? -14.195 -9.266 -8.305 1 98 109 SER B N 1
ATOM 2639 C CA . SER B 1 109 ? -14.07 -8.062 -7.484 1 98 109 SER B CA 1
ATOM 2640 C C . SER B 1 109 ? -14.609 -8.289 -6.078 1 98 109 SER B C 1
ATOM 2642 O O . SER B 1 109 ? -13.992 -7.883 -5.094 1 98 109 SER B O 1
ATOM 2644 N N . LEU B 1 110 ? -15.766 -8.984 -5.957 1 98.44 110 LEU B N 1
ATOM 2645 C CA . LEU B 1 110 ? -16.375 -9.227 -4.652 1 98.44 110 LEU B CA 1
ATOM 2646 C C . LEU B 1 110 ? -15.531 -10.211 -3.838 1 98.44 110 LEU B C 1
ATOM 2648 O O . LEU B 1 110 ? -15.359 -10.031 -2.629 1 98.44 110 LEU B O 1
ATOM 2652 N N . LEU B 1 111 ? -15.031 -11.18 -4.562 1 98.75 111 LEU B N 1
ATOM 2653 C CA . LEU B 1 111 ? -14.188 -12.18 -3.906 1 98.75 111 LEU B CA 1
ATOM 2654 C C . LEU B 1 111 ? -12.898 -11.547 -3.395 1 98.75 111 LEU B C 1
ATOM 2656 O O . LEU B 1 111 ? -12.508 -11.773 -2.248 1 98.75 111 LEU B O 1
ATOM 2660 N N . SER B 1 112 ? -12.273 -10.789 -4.242 1 98.81 112 SER B N 1
ATOM 2661 C CA . SER B 1 112 ? -11.031 -10.109 -3.873 1 98.81 112 SER B CA 1
ATOM 2662 C C . SER B 1 112 ? -11.242 -9.18 -2.682 1 98.81 112 SER B C 1
ATOM 2664 O O . SER B 1 112 ? -10.477 -9.211 -1.719 1 98.81 112 SER B O 1
ATOM 2666 N N . ASN B 1 113 ? -12.328 -8.43 -2.666 1 98.69 113 ASN B N 1
ATOM 2667 C CA . ASN B 1 113 ? -12.633 -7.48 -1.6 1 98.69 113 ASN B CA 1
ATOM 2668 C C . ASN B 1 113 ? -12.914 -8.195 -0.28 1 98.69 113 ASN B C 1
ATOM 2670 O O . ASN B 1 113 ? -12.469 -7.75 0.779 1 98.69 113 ASN B O 1
ATOM 2674 N N . ALA B 1 114 ? -13.672 -9.227 -0.422 1 98.75 114 ALA B N 1
ATOM 2675 C CA . ALA B 1 114 ? -13.984 -9.992 0.783 1 98.75 114 ALA B CA 1
ATOM 2676 C C . ALA B 1 114 ? -12.727 -10.609 1.386 1 98.75 114 ALA B C 1
ATOM 2678 O O . ALA B 1 114 ? -12.578 -10.672 2.609 1 98.75 114 ALA B O 1
ATOM 2679 N N . PHE B 1 115 ? -11.805 -11.078 0.534 1 98.88 115 PHE B N 1
ATOM 2680 C CA . PHE B 1 115 ? -10.555 -11.656 1.013 1 98.88 115 PHE B CA 1
ATOM 2681 C C . PHE B 1 115 ? -9.734 -10.609 1.759 1 98.88 115 PHE B C 1
ATOM 2683 O O . PHE B 1 115 ? -9.242 -10.875 2.857 1 98.88 115 PHE B O 1
ATOM 2690 N N . GLU B 1 116 ? -9.617 -9.477 1.146 1 98.88 116 GLU B N 1
ATOM 2691 C CA . GLU B 1 116 ? -8.922 -8.375 1.808 1 98.88 116 GLU B CA 1
ATOM 2692 C C . GLU B 1 116 ? -9.555 -8.055 3.158 1 98.88 116 GLU B C 1
ATOM 2694 O O . GLU B 1 116 ? -8.852 -7.867 4.152 1 98.88 116 GLU B O 1
ATOM 2699 N N . ALA B 1 117 ? -10.828 -8.039 3.17 1 98.88 117 ALA B N 1
ATOM 2700 C CA . ALA B 1 117 ? -11.562 -7.691 4.383 1 98.88 117 ALA B CA 1
ATOM 2701 C C . ALA B 1 117 ? -11.336 -8.727 5.48 1 98.88 117 ALA B C 1
ATOM 2703 O O . ALA B 1 117 ? -11.18 -8.375 6.652 1 98.88 117 ALA B O 1
ATOM 2704 N N . ILE B 1 118 ? -11.297 -9.977 5.102 1 98.88 118 ILE B N 1
ATOM 2705 C CA . ILE B 1 118 ? -11.062 -11.039 6.066 1 98.88 118 ILE B CA 1
ATOM 2706 C C . ILE B 1 118 ? -9.68 -10.883 6.688 1 98.88 118 ILE B C 1
ATOM 2708 O O . ILE B 1 118 ? -9.523 -10.977 7.906 1 98.88 118 ILE B O 1
ATOM 2712 N N . ILE B 1 119 ? -8.711 -10.602 5.879 1 98.88 119 ILE B N 1
ATOM 2713 C CA . ILE B 1 119 ? -7.352 -10.438 6.375 1 98.88 119 ILE B CA 1
ATOM 2714 C C . ILE B 1 119 ? -7.27 -9.18 7.238 1 98.88 119 ILE B C 1
ATOM 2716 O O . ILE B 1 119 ? -6.59 -9.172 8.266 1 98.88 119 ILE B O 1
ATOM 2720 N N . GLY B 1 120 ? -7.961 -8.125 6.762 1 98.88 120 GLY B N 1
ATOM 2721 C CA . GLY B 1 120 ? -8.055 -6.941 7.602 1 98.88 120 GLY B CA 1
ATOM 2722 C C . GLY B 1 120 ? -8.648 -7.223 8.969 1 98.88 120 GLY B C 1
ATOM 2723 O O . GLY B 1 120 ? -8.156 -6.711 9.977 1 98.88 120 GLY B O 1
ATOM 2724 N N . ALA B 1 121 ? -9.648 -8.031 9.016 1 98.81 121 ALA B N 1
ATOM 2725 C CA . ALA B 1 121 ? -10.297 -8.406 10.273 1 98.81 121 ALA B CA 1
ATOM 2726 C C . ALA B 1 121 ? -9.352 -9.211 11.156 1 98.81 121 ALA B C 1
ATOM 2728 O O . ALA B 1 121 ? -9.266 -8.969 12.367 1 98.81 121 ALA B O 1
ATOM 2729 N N . VAL B 1 122 ? -8.664 -10.133 10.555 1 98.81 122 VAL B N 1
ATOM 2730 C CA . VAL B 1 122 ? -7.703 -10.938 11.297 1 98.81 122 VAL B CA 1
ATOM 2731 C C . VAL B 1 122 ? -6.613 -10.039 11.875 1 98.81 122 VAL B C 1
ATOM 2733 O O . VAL B 1 122 ? -6.246 -10.18 13.047 1 98.81 122 VAL B O 1
ATOM 2736 N N . TYR B 1 123 ? -6.133 -9.141 11.094 1 98.81 123 TYR B N 1
ATOM 2737 C CA . TYR B 1 123 ? -5.098 -8.211 11.531 1 98.81 123 TYR B CA 1
ATOM 2738 C C . TYR B 1 123 ? -5.57 -7.398 12.734 1 98.81 123 TYR B C 1
ATOM 2740 O O . TYR B 1 123 ? -4.824 -7.223 13.703 1 98.81 123 TYR B O 1
ATOM 2748 N N . LEU B 1 124 ? -6.762 -6.934 12.633 1 98.19 124 LEU B N 1
ATOM 2749 C CA . LEU B 1 124 ? -7.312 -6.09 13.688 1 98.19 124 LEU B CA 1
ATOM 2750 C C . LEU B 1 124 ? -7.402 -6.859 15 1 98.19 124 LEU B C 1
ATOM 2752 O O . LEU B 1 124 ? -7.145 -6.301 16.062 1 98.19 124 LEU B O 1
ATOM 2756 N N . GLU B 1 125 ? -7.762 -8.07 14.867 1 98.19 125 GLU B N 1
ATOM 2757 C CA . GLU B 1 125 ? -8.047 -8.852 16.078 1 98.19 125 GLU B CA 1
ATOM 2758 C C . GLU B 1 125 ? -6.793 -9.57 16.562 1 98.19 125 GLU B C 1
ATOM 2760 O O . GLU B 1 125 ? -6.582 -9.695 17.781 1 98.19 125 GLU B O 1
ATOM 2765 N N . ALA B 1 126 ? -5.91 -9.984 15.641 1 98.31 126 ALA B N 1
ATOM 2766 C CA . ALA B 1 126 ? -4.859 -10.914 16.047 1 98.31 126 ALA B CA 1
ATOM 2767 C C . ALA B 1 126 ? -3.482 -10.406 15.625 1 98.31 126 ALA B C 1
ATOM 2769 O O . ALA B 1 126 ? -2.463 -11.023 15.945 1 98.31 126 ALA B O 1
ATOM 2770 N N . GLY B 1 127 ? -3.439 -9.406 14.898 1 98.06 127 GLY B N 1
ATOM 2771 C CA . GLY B 1 127 ? -2.166 -8.766 14.602 1 98.06 127 GLY B CA 1
ATOM 2772 C C . GLY B 1 127 ? -1.557 -9.242 13.289 1 98.06 127 GLY B C 1
ATOM 2773 O O . GLY B 1 127 ? -2.131 -10.086 12.602 1 98.06 127 GLY B O 1
ATOM 2774 N N . LEU B 1 128 ? -0.383 -8.711 12.977 1 98.69 128 LEU B N 1
ATOM 2775 C CA . LEU B 1 128 ? 0.271 -8.898 11.688 1 98.69 128 LEU B CA 1
ATOM 2776 C C . LEU B 1 128 ? 0.792 -10.32 11.539 1 98.69 128 LEU B C 1
ATOM 2778 O O . LEU B 1 128 ? 0.715 -10.906 10.461 1 98.69 128 LEU B O 1
ATOM 2782 N N . ASP B 1 129 ? 1.321 -10.844 12.555 1 98.38 129 ASP B N 1
ATOM 2783 C CA . ASP B 1 129 ? 1.938 -12.172 12.477 1 98.38 129 ASP B CA 1
ATOM 2784 C C . ASP B 1 129 ? 0.913 -13.234 12.086 1 98.38 129 ASP B C 1
ATOM 2786 O O . ASP B 1 129 ? 1.188 -14.086 11.242 1 98.38 129 ASP B O 1
ATOM 2790 N N . THR B 1 130 ? -0.234 -13.141 12.656 1 98.69 130 THR B N 1
ATOM 2791 C CA . THR B 1 130 ? -1.29 -14.094 12.328 1 98.69 130 THR B CA 1
ATOM 2792 C C . THR B 1 130 ? -1.762 -13.914 10.891 1 98.69 130 THR B C 1
ATOM 2794 O O . THR B 1 130 ? -1.931 -14.891 10.156 1 98.69 130 THR B O 1
ATOM 2797 N N . ALA B 1 131 ? -1.975 -12.68 10.5 1 98.81 131 ALA B N 1
ATOM 2798 C CA . ALA B 1 131 ? -2.375 -12.383 9.125 1 98.81 131 ALA B CA 1
ATOM 2799 C C . ALA B 1 131 ? -1.335 -12.898 8.125 1 98.81 131 ALA B C 1
ATOM 2801 O O . ALA B 1 131 ? -1.687 -13.422 7.07 1 98.81 131 ALA B O 1
ATOM 2802 N N . LYS B 1 132 ? -0.101 -12.75 8.531 1 98.75 132 LYS B N 1
ATOM 2803 C CA . LYS B 1 132 ? 1.015 -13.188 7.699 1 98.75 132 LYS B CA 1
ATOM 2804 C C . LYS B 1 132 ? 0.995 -14.703 7.512 1 98.75 132 LYS B C 1
ATOM 2806 O O . LYS B 1 132 ? 1.151 -15.195 6.395 1 98.75 132 LYS B O 1
ATOM 2811 N N . GLU B 1 133 ? 0.829 -15.367 8.523 1 98.56 133 GLU B N 1
ATOM 2812 C CA . GLU B 1 133 ? 0.808 -16.828 8.477 1 98.56 133 GLU B CA 1
ATOM 2813 C C . GLU B 1 133 ? -0.284 -17.328 7.543 1 98.56 133 GLU B C 1
ATOM 2815 O O . GLU B 1 133 ? -0.035 -18.203 6.699 1 98.56 133 GLU B O 1
ATOM 2820 N N . ILE B 1 134 ? -1.438 -16.812 7.648 1 98.69 134 ILE B N 1
ATOM 2821 C CA . ILE B 1 134 ? -2.578 -17.219 6.836 1 98.69 134 ILE B CA 1
ATOM 2822 C C . ILE B 1 134 ? -2.312 -16.875 5.367 1 98.69 134 ILE B C 1
ATOM 2824 O O . ILE B 1 134 ? -2.473 -17.734 4.492 1 98.69 134 ILE B O 1
ATOM 2828 N N . SER B 1 135 ? -1.906 -15.68 5.125 1 98.62 135 SER B N 1
ATOM 2829 C CA . SER B 1 135 ? -1.754 -15.164 3.768 1 98.62 135 SER B CA 1
ATOM 2830 C C . SER B 1 135 ? -0.646 -15.906 3.021 1 98.62 135 SER B C 1
ATOM 2832 O O . SER B 1 135 ? -0.819 -16.297 1.864 1 98.62 135 SER B O 1
ATOM 2834 N N . ILE B 1 136 ? 0.463 -16.109 3.695 1 97.56 136 ILE B N 1
ATOM 2835 C CA . ILE B 1 136 ? 1.615 -16.734 3.053 1 97.56 136 ILE B CA 1
ATOM 2836 C C . ILE B 1 136 ? 1.316 -18.203 2.771 1 97.56 136 ILE B C 1
ATOM 2838 O O . ILE B 1 136 ? 1.688 -18.719 1.718 1 97.56 136 ILE B O 1
ATOM 2842 N N . LYS B 1 137 ? 0.652 -18.844 3.672 1 97.31 137 LYS B N 1
ATOM 2843 C CA . LYS B 1 137 ? 0.256 -20.234 3.445 1 97.31 137 LYS B CA 1
ATOM 2844 C C . LYS B 1 137 ? -0.604 -20.359 2.191 1 97.31 137 LYS B C 1
ATOM 2846 O O . LYS B 1 137 ? -0.343 -21.219 1.337 1 97.31 137 LYS B O 1
ATOM 2851 N N . LEU B 1 138 ? -1.592 -19.562 2.096 1 97.69 138 LEU B N 1
ATOM 2852 C CA . LEU B 1 138 ? -2.492 -19.594 0.947 1 97.69 138 LEU B CA 1
ATOM 2853 C C . LEU B 1 138 ? -1.752 -19.234 -0.336 1 97.69 138 LEU B C 1
ATOM 2855 O O . LEU B 1 138 ? -1.981 -19.844 -1.383 1 97.69 138 LEU B O 1
ATOM 2859 N N . LEU B 1 139 ? -0.908 -18.266 -0.212 1 96.12 139 LEU B N 1
ATOM 2860 C CA . LEU B 1 139 ? -0.121 -17.828 -1.362 1 96.12 139 LEU B CA 1
ATOM 2861 C C . LEU B 1 139 ? 0.745 -18.969 -1.889 1 96.12 139 LEU B C 1
ATOM 2863 O O . LEU B 1 139 ? 0.78 -19.219 -3.096 1 96.12 139 LEU B O 1
ATOM 2867 N N . GLU B 1 140 ? 1.387 -19.609 -1.03 1 93.69 140 GLU B N 1
ATOM 2868 C CA . GLU B 1 140 ? 2.283 -20.688 -1.415 1 93.69 140 GLU B CA 1
ATOM 2869 C C . GLU B 1 140 ? 1.505 -21.875 -1.967 1 93.69 140 GLU B C 1
ATOM 2871 O O . GLU B 1 140 ? 1.983 -22.578 -2.861 1 93.69 140 GLU B O 1
ATOM 2876 N N . GLU B 1 141 ? 0.376 -22.109 -1.412 1 94.81 141 GLU B N 1
ATOM 2877 C CA . GLU B 1 141 ? -0.468 -23.188 -1.916 1 94.81 141 GLU B CA 1
ATOM 2878 C C . GLU B 1 141 ? -0.946 -22.906 -3.336 1 94.81 141 GLU B C 1
ATOM 2880 O O . GLU B 1 141 ? -1.032 -23.812 -4.164 1 94.81 141 GLU B O 1
ATOM 2885 N N . CYS B 1 142 ? -1.241 -21.672 -3.588 1 93.5 142 CYS B N 1
ATOM 2886 C CA . CYS B 1 142 ? -1.78 -21.281 -4.887 1 93.5 142 CYS B CA 1
ATOM 2887 C C . CYS B 1 142 ? -0.661 -21.062 -5.898 1 93.5 142 CYS B C 1
ATOM 2889 O O . CYS B 1 142 ? -0.892 -21.109 -7.105 1 93.5 142 CYS B O 1
ATOM 2891 N N . HIS B 1 143 ? 0.494 -20.734 -5.352 1 88.31 143 HIS B N 1
ATOM 2892 C CA . HIS B 1 143 ? 1.665 -20.5 -6.191 1 88.31 143 HIS B CA 1
ATOM 2893 C C . HIS B 1 143 ? 2.836 -21.375 -5.746 1 88.31 143 HIS B C 1
ATOM 2895 O O . HIS B 1 143 ? 3.814 -20.875 -5.191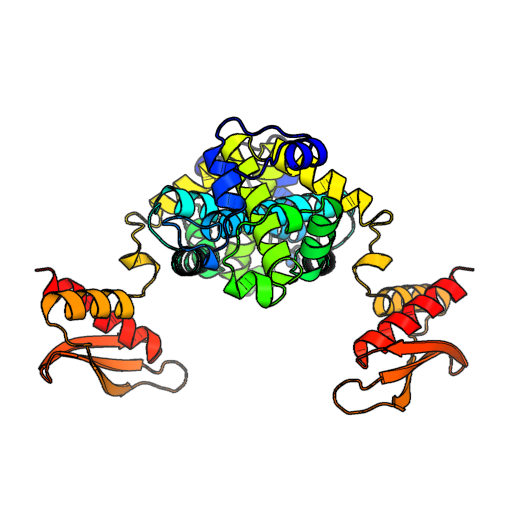 1 88.31 143 HIS B O 1
ATOM 2901 N N . PRO B 1 144 ? 2.85 -22.562 -6.129 1 78.94 144 PRO B N 1
ATOM 2902 C CA . PRO B 1 144 ? 3.889 -23.484 -5.645 1 78.94 144 PRO B CA 1
ATOM 2903 C C . PRO B 1 144 ? 5.289 -23.078 -6.102 1 78.94 144 PRO B C 1
ATOM 2905 O O . PRO B 1 144 ? 6.273 -23.391 -5.434 1 78.94 144 PRO B O 1
ATOM 2908 N N . LYS B 1 145 ? 5.391 -22.438 -7.168 1 76.38 145 LYS B N 1
ATOM 2909 C CA . LYS B 1 145 ? 6.707 -21.984 -7.605 1 76.38 145 LYS B CA 1
ATOM 2910 C C . LYS B 1 145 ? 6.754 -20.469 -7.711 1 76.38 145 LYS B C 1
ATOM 2912 O O . LYS B 1 145 ? 6.527 -19.906 -8.789 1 76.38 145 LYS B O 1
ATOM 2917 N N . ILE B 1 146 ? 6.816 -19.891 -6.621 1 71.75 146 ILE B N 1
ATOM 2918 C CA . ILE B 1 146 ? 6.996 -18.438 -6.699 1 71.75 146 ILE B CA 1
ATOM 2919 C C . ILE B 1 146 ? 8.438 -18.125 -7.09 1 71.75 146 ILE B C 1
ATOM 2921 O O . ILE B 1 146 ? 9.344 -18.203 -6.258 1 71.75 146 ILE B O 1
ATOM 2925 N N . ASP B 1 147 ? 8.609 -18.125 -8.328 1 67.75 147 ASP B N 1
ATOM 2926 C CA . ASP B 1 147 ? 9.914 -17.719 -8.828 1 67.75 147 ASP B CA 1
ATOM 2927 C C . ASP B 1 147 ? 9.805 -16.516 -9.758 1 67.75 147 ASP B C 1
ATOM 2929 O O . ASP B 1 147 ? 8.711 -16.188 -10.242 1 67.75 147 ASP B O 1
ATOM 2933 N N . LEU B 1 148 ? 10.836 -15.773 -9.711 1 61.81 148 LEU B N 1
ATOM 2934 C CA . LEU B 1 148 ? 10.883 -14.508 -10.43 1 61.81 148 LEU B CA 1
ATOM 2935 C C . LEU B 1 148 ? 10.383 -14.68 -11.859 1 61.81 148 LEU B C 1
ATOM 2937 O O . LEU B 1 148 ? 9.641 -13.828 -12.367 1 61.81 148 LEU B O 1
ATOM 2941 N N . GLN B 1 149 ? 10.734 -15.711 -12.367 1 57.75 149 GLN B N 1
ATOM 2942 C CA . GLN B 1 149 ? 10.406 -15.93 -13.766 1 57.75 149 GLN B CA 1
ATOM 2943 C C . GLN B 1 149 ? 8.914 -16.188 -13.953 1 57.75 149 GLN B C 1
ATOM 2945 O O . GLN B 1 149 ? 8.289 -15.633 -14.859 1 57.75 149 GLN B O 1
ATOM 2950 N N . SER B 1 150 ? 8.469 -16.906 -13.133 1 58.56 150 SER B N 1
ATOM 2951 C CA . SER B 1 150 ? 7.074 -17.312 -13.242 1 58.56 150 SER B CA 1
ATOM 2952 C C . SER B 1 150 ? 6.129 -16.172 -12.914 1 58.56 150 SER B C 1
ATOM 2954 O O . SER B 1 150 ? 5.094 -16 -13.562 1 58.56 150 SER B O 1
ATOM 2956 N N . LEU B 1 151 ? 6.527 -15.445 -12.055 1 60.06 151 LEU B N 1
ATOM 2957 C CA . LEU B 1 151 ? 5.605 -14.445 -11.539 1 60.06 151 LEU B CA 1
ATOM 2958 C C . LEU B 1 151 ? 5.723 -13.141 -12.312 1 60.06 151 LEU B C 1
ATOM 2960 O O . LEU B 1 151 ? 4.734 -12.43 -12.492 1 60.06 151 LEU B O 1
ATOM 2964 N N . SER B 1 152 ? 6.953 -12.797 -12.68 1 57.38 152 SER B N 1
ATOM 2965 C CA . SER B 1 152 ? 7.133 -11.523 -13.367 1 57.38 152 SER B CA 1
ATOM 2966 C C . SER B 1 152 ? 6.621 -11.594 -14.805 1 57.38 152 SER B C 1
ATOM 2968 O O . SER B 1 152 ? 6.422 -10.562 -15.453 1 57.38 152 SER B O 1
ATOM 2970 N N . LYS B 1 153 ? 6.227 -12.797 -15.102 1 62.03 153 LYS B N 1
ATOM 2971 C CA . LYS B 1 153 ? 5.906 -13.055 -16.5 1 62.03 153 LYS B CA 1
ATOM 2972 C C . LYS B 1 153 ? 6.828 -12.266 -17.422 1 62.03 153 LYS B C 1
ATOM 2974 O O . LYS B 1 153 ? 6.395 -11.766 -18.469 1 62.03 153 LYS B O 1
ATOM 2979 N N . ASP B 1 154 ? 7.902 -11.906 -16.719 1 69.62 154 ASP B N 1
ATOM 2980 C CA . ASP B 1 154 ? 8.844 -11.18 -17.562 1 69.62 154 ASP B CA 1
ATOM 2981 C C . ASP B 1 154 ? 9.82 -12.133 -18.25 1 69.62 154 ASP B C 1
ATOM 2983 O O . ASP B 1 154 ? 11.039 -12.031 -18.047 1 69.62 154 ASP B O 1
ATOM 2987 N N . TYR B 1 155 ? 9.281 -12.906 -18.969 1 76.69 155 TYR B N 1
ATOM 2988 C CA . TYR B 1 155 ? 10.047 -13.938 -19.672 1 76.69 155 TYR B CA 1
ATOM 2989 C C . TYR B 1 155 ? 10.914 -13.32 -20.766 1 76.69 155 TYR B C 1
ATOM 2991 O O . TYR B 1 155 ? 11.984 -13.836 -21.078 1 76.69 155 TYR B O 1
ATOM 2999 N N . LYS B 1 156 ? 10.383 -12.164 -21.094 1 81.94 156 LYS B N 1
ATOM 3000 C CA . LYS B 1 156 ? 11.156 -11.484 -22.125 1 81.94 156 LYS B CA 1
ATOM 3001 C C . LYS B 1 156 ? 12.508 -11.016 -21.594 1 81.94 156 LYS B C 1
ATOM 3003 O O . LYS B 1 156 ? 13.539 -11.242 -22.234 1 81.94 156 LYS B O 1
ATOM 3008 N N . THR B 1 157 ? 12.438 -10.43 -20.438 1 75.25 157 THR B N 1
ATOM 3009 C CA . THR B 1 157 ? 13.68 -9.961 -19.844 1 75.25 157 THR B CA 1
ATOM 3010 C C . THR B 1 157 ? 14.586 -11.141 -19.484 1 75.25 157 THR B C 1
ATOM 3012 O O . THR B 1 157 ? 15.781 -11.109 -19.75 1 75.25 157 THR B O 1
ATOM 3015 N N . ALA B 1 158 ? 14 -12.141 -18.938 1 78.56 158 ALA B N 1
ATOM 3016 C CA . ALA B 1 158 ? 14.75 -13.336 -18.562 1 78.56 158 ALA B CA 1
ATOM 3017 C C . ALA B 1 158 ? 15.414 -13.969 -19.797 1 78.56 158 ALA B C 1
ATOM 3019 O O . ALA B 1 158 ? 16.578 -14.367 -19.75 1 78.56 158 ALA B O 1
ATOM 3020 N N . LEU B 1 159 ? 14.695 -13.984 -20.844 1 85.06 159 LEU B N 1
ATOM 3021 C CA . LEU B 1 159 ? 15.219 -14.547 -22.078 1 85.06 159 LEU B CA 1
ATOM 3022 C C . LEU B 1 159 ? 16.344 -13.688 -22.641 1 85.06 159 LEU B C 1
ATOM 3024 O O . LEU B 1 159 ? 17.375 -14.219 -23.062 1 85.06 159 LEU B O 1
ATOM 3028 N N . GLN B 1 160 ? 16.094 -12.43 -22.531 1 84.44 160 GLN B N 1
ATOM 3029 C CA . GLN B 1 160 ? 17.109 -11.5 -23.016 1 84.44 160 GLN B CA 1
ATOM 3030 C C . GLN B 1 160 ? 18.406 -11.641 -22.234 1 84.44 160 GLN B C 1
ATOM 3032 O O . GLN B 1 160 ? 19.5 -11.68 -22.812 1 84.44 160 GLN B O 1
ATOM 3037 N N . GLU B 1 161 ? 18.266 -11.734 -20.938 1 80.69 161 GLU B N 1
ATOM 3038 C CA . GLU B 1 161 ? 19.453 -11.898 -20.094 1 80.69 161 GLU B CA 1
ATOM 3039 C C . GLU B 1 161 ? 20.172 -13.203 -20.391 1 80.69 161 GLU B C 1
ATOM 3041 O O . GLU B 1 161 ? 21.391 -13.234 -20.516 1 80.69 161 GLU B O 1
ATOM 3046 N N . LEU B 1 162 ? 19.453 -14.188 -20.531 1 82.69 162 LEU B N 1
ATOM 3047 C CA . LEU B 1 162 ? 20.031 -15.5 -20.812 1 82.69 162 LEU B CA 1
ATOM 3048 C C . LEU B 1 162 ? 20.75 -15.508 -22.156 1 82.69 162 LEU B C 1
ATOM 3050 O O . LEU B 1 162 ? 21.891 -15.945 -22.25 1 82.69 162 LEU B O 1
ATOM 3054 N N . THR B 1 163 ? 20.109 -15 -23.156 1 87.75 163 THR B N 1
ATOM 3055 C CA . THR B 1 163 ? 20.656 -15.055 -24.516 1 87.75 163 THR B CA 1
ATOM 3056 C C . THR B 1 163 ? 21.859 -14.117 -24.641 1 87.75 163 THR B C 1
ATOM 3058 O O . THR B 1 163 ? 22.812 -14.414 -25.375 1 87.75 163 THR B O 1
ATOM 3061 N N . GLN B 1 164 ? 21.734 -13.055 -23.953 1 84.62 164 GLN B N 1
ATOM 3062 C CA . GLN B 1 164 ? 22.875 -12.148 -23.938 1 84.62 164 GLN B CA 1
ATOM 3063 C C . GLN B 1 164 ? 24.078 -12.797 -23.281 1 84.62 164 GLN B C 1
ATOM 3065 O O . GLN B 1 164 ? 25.219 -12.633 -23.734 1 84.62 164 GLN B O 1
ATOM 3070 N N . ALA B 1 165 ? 23.844 -13.484 -22.25 1 81.06 165 ALA B N 1
ATOM 3071 C CA . ALA B 1 165 ? 24.906 -14.148 -21.5 1 81.06 165 ALA B CA 1
ATOM 3072 C C . ALA B 1 165 ? 25.484 -15.32 -22.297 1 81.06 165 ALA B C 1
ATOM 3074 O O . ALA B 1 165 ? 26.703 -15.547 -22.281 1 81.06 165 ALA B O 1
ATOM 3075 N N . THR B 1 166 ? 24.656 -15.961 -22.953 1 82.88 166 THR B N 1
ATOM 3076 C CA . THR B 1 166 ? 25.078 -17.219 -23.562 1 82.88 166 THR B CA 1
ATOM 3077 C C . THR B 1 166 ? 25.422 -17 -25.031 1 82.88 166 THR B C 1
ATOM 3079 O O . THR B 1 166 ? 26.328 -17.656 -25.562 1 82.88 166 THR B O 1
ATOM 3082 N N . HIS B 1 167 ? 24.672 -16.156 -25.688 1 81.12 167 HIS B N 1
ATOM 3083 C CA . HIS B 1 167 ? 24.797 -16.031 -27.125 1 81.12 167 HIS B CA 1
ATOM 3084 C C . HIS B 1 167 ? 25.219 -14.617 -27.531 1 81.12 167 HIS B C 1
ATOM 3086 O O . HIS B 1 167 ? 25.469 -14.352 -28.703 1 81.12 167 HIS B O 1
ATOM 3092 N N . ALA B 1 168 ? 25.25 -13.75 -26.562 1 85.19 168 ALA B N 1
ATOM 3093 C CA . ALA B 1 168 ? 25.609 -12.352 -26.797 1 85.19 168 ALA B CA 1
ATOM 3094 C C . ALA B 1 168 ? 24.656 -11.695 -27.781 1 85.19 168 ALA B C 1
ATOM 3096 O O . ALA B 1 168 ? 25.078 -10.867 -28.609 1 85.19 168 ALA B O 1
ATOM 3097 N N . VAL B 1 169 ? 23.531 -12.211 -27.938 1 84.25 169 VAL B N 1
ATOM 3098 C CA . VAL B 1 169 ? 22.516 -11.664 -28.828 1 84.25 169 VAL B CA 1
ATOM 3099 C C . VAL B 1 169 ? 21.234 -11.398 -28.062 1 84.25 169 VAL B C 1
ATOM 3101 O O . VAL B 1 169 ? 20.938 -12.078 -27.078 1 84.25 169 VAL B O 1
ATOM 3104 N N . THR B 1 170 ? 20.438 -10.398 -28.5 1 89.69 170 THR B N 1
ATOM 3105 C CA . THR B 1 170 ? 19.109 -10.117 -27.984 1 89.69 170 THR B CA 1
ATOM 3106 C C . THR B 1 170 ? 18.031 -10.797 -28.828 1 89.69 170 THR B C 1
ATOM 3108 O O . THR B 1 170 ? 18.062 -10.711 -30.062 1 89.69 170 THR B O 1
ATOM 3111 N N . PRO B 1 171 ? 17.141 -11.445 -28.141 1 92.25 171 PRO B N 1
ATOM 3112 C CA . PRO B 1 171 ? 16.094 -12.109 -28.906 1 92.25 171 PRO B CA 1
ATOM 3113 C C . PRO B 1 171 ? 15.195 -11.117 -29.656 1 92.25 171 PRO B C 1
ATOM 3115 O O . PRO B 1 171 ? 14.938 -10.016 -29.156 1 92.25 171 PRO B O 1
ATOM 3118 N N . GLY B 1 172 ? 14.789 -11.469 -30.828 1 93.19 172 GLY B N 1
ATOM 3119 C CA . GLY B 1 172 ? 13.805 -10.719 -31.594 1 93.19 172 GLY B CA 1
ATOM 3120 C C . GLY B 1 172 ? 12.391 -11.258 -31.438 1 93.19 172 GLY B C 1
ATOM 3121 O O . GLY B 1 172 ? 12.203 -12.422 -31.062 1 93.19 172 GLY B O 1
ATOM 3122 N N . TYR B 1 173 ? 11.414 -10.359 -31.562 1 94.88 173 TYR B N 1
ATOM 3123 C CA . TYR B 1 173 ? 10.008 -10.742 -31.547 1 94.88 173 TYR B CA 1
ATOM 3124 C C . TYR B 1 173 ? 9.312 -10.32 -32.844 1 94.88 173 TYR B C 1
ATOM 3126 O O . TYR B 1 173 ? 9.43 -9.164 -33.281 1 94.88 173 TYR B O 1
ATOM 3134 N N . GLU B 1 174 ? 8.633 -11.297 -33.438 1 93.44 174 GLU B N 1
ATOM 3135 C CA . GLU B 1 174 ? 7.965 -11.023 -34.719 1 93.44 174 GLU B CA 1
ATOM 3136 C C . GLU B 1 174 ? 6.488 -11.391 -34.656 1 93.44 174 GLU B C 1
ATOM 3138 O O . GLU B 1 174 ? 6.129 -12.461 -34.156 1 93.44 174 GLU B O 1
ATOM 3143 N N . MET B 1 175 ? 5.688 -10.516 -35.156 1 94.12 175 MET B N 1
ATOM 3144 C CA . MET B 1 175 ? 4.258 -10.789 -35.25 1 94.12 175 MET B CA 1
ATOM 3145 C C . MET B 1 175 ? 3.959 -11.719 -36.406 1 94.12 175 MET B C 1
ATOM 3147 O O . MET B 1 175 ? 4.293 -11.406 -37.562 1 94.12 175 MET B O 1
ATOM 3151 N N . LEU B 1 176 ? 3.393 -12.82 -36.031 1 93.56 176 LEU B N 1
ATOM 3152 C CA . LEU B 1 176 ? 3.051 -13.766 -37.062 1 93.56 176 LEU B CA 1
ATOM 3153 C C . LEU B 1 176 ? 1.641 -13.516 -37.594 1 93.56 176 LEU B C 1
ATOM 3155 O O . LEU B 1 176 ? 1.354 -13.766 -38.781 1 93.56 176 LEU B O 1
ATOM 3159 N N . GLY B 1 177 ? 0.822 -13.094 -36.719 1 90.94 177 GLY B N 1
ATOM 3160 C CA . GLY B 1 177 ? -0.542 -12.805 -37.125 1 90.94 177 GLY B CA 1
ATOM 3161 C C . GLY B 1 177 ? -1.478 -12.539 -35.969 1 90.94 177 GLY B C 1
ATOM 3162 O O . GLY B 1 177 ? -1.048 -12.516 -34.812 1 90.94 177 GLY B O 1
ATOM 3163 N N . SER B 1 178 ? -2.619 -12 -36.281 1 91.25 178 SER B N 1
ATOM 3164 C CA . SER B 1 178 ? -3.695 -11.836 -35.312 1 91.25 178 SER B CA 1
ATOM 3165 C C . SER B 1 178 ? -5 -12.438 -35.812 1 91.25 178 SER B C 1
ATOM 3167 O O . SER B 1 178 ? -5.246 -12.461 -37.031 1 91.25 178 SER B O 1
ATOM 3169 N N . SER B 1 179 ? -5.672 -13.086 -34.906 1 89.88 179 SER B N 1
ATOM 3170 C CA . SER B 1 179 ? -6.926 -13.719 -35.281 1 89.88 179 SER B CA 1
ATOM 3171 C C . SER B 1 179 ? -8.016 -13.469 -34.25 1 89.88 179 SER B C 1
ATOM 3173 O O . SER B 1 179 ? -7.73 -13.023 -33.156 1 89.88 179 SER B O 1
ATOM 3175 N N . GLY B 1 180 ? -9.297 -13.656 -34.75 1 85.38 180 GLY B N 1
ATOM 3176 C CA . GLY B 1 180 ? -10.438 -13.531 -33.844 1 85.38 180 GLY B CA 1
ATOM 3177 C C . GLY B 1 180 ? -11.117 -12.18 -33.938 1 85.38 180 GLY B C 1
ATOM 3178 O O . GLY B 1 180 ? -10.57 -11.234 -34.5 1 85.38 180 GLY B O 1
ATOM 3179 N N . PRO B 1 181 ? -12.32 -12.117 -33.438 1 85.5 181 PRO B N 1
ATOM 3180 C CA . PRO B 1 181 ? -13.023 -10.836 -33.406 1 85.5 181 PRO B CA 1
ATOM 3181 C C . PRO B 1 181 ? -12.383 -9.828 -32.469 1 85.5 181 PRO B C 1
ATOM 3183 O O . PRO B 1 181 ? -11.539 -10.203 -31.656 1 85.5 181 PRO B O 1
ATOM 3186 N N . ASP B 1 182 ? -12.727 -8.562 -32.594 1 81.12 182 ASP B N 1
ATOM 3187 C CA . ASP B 1 182 ? -12.094 -7.461 -31.875 1 81.12 182 ASP B CA 1
ATOM 3188 C C . ASP B 1 182 ? -12.109 -7.707 -30.375 1 81.12 182 ASP B C 1
ATOM 3190 O O . ASP B 1 182 ? -11.141 -7.391 -29.672 1 81.12 182 ASP B O 1
ATOM 3194 N N . HIS B 1 183 ? -13.195 -8.336 -29.891 1 78.56 183 HIS B N 1
ATOM 3195 C CA . HIS B 1 183 ? -13.32 -8.492 -28.453 1 78.56 183 HIS B CA 1
ATOM 3196 C C . HIS B 1 183 ? -12.641 -9.766 -27.969 1 78.56 183 HIS B C 1
ATOM 3198 O O . HIS B 1 183 ? -12.555 -10.016 -26.766 1 78.56 183 HIS B O 1
ATOM 3204 N N . LYS B 1 184 ? -12.172 -10.617 -28.812 1 84.56 184 LYS B N 1
ATOM 3205 C CA . LYS B 1 184 ? -11.445 -11.844 -28.5 1 84.56 184 LYS B CA 1
ATOM 3206 C C . LYS B 1 184 ? -10.258 -12.031 -29.422 1 84.56 184 LYS B C 1
ATOM 3208 O O . LYS B 1 184 ? -10.031 -13.125 -29.953 1 84.56 184 LYS B O 1
ATOM 3213 N N . LYS B 1 185 ? -9.68 -10.953 -29.719 1 84.38 185 LYS B N 1
ATOM 3214 C CA . LYS B 1 185 ? -8.555 -10.953 -30.641 1 84.38 185 LYS B CA 1
ATOM 3215 C C . LYS B 1 185 ? -7.375 -11.734 -30.062 1 84.38 185 LYS B C 1
ATOM 3217 O O . LYS B 1 185 ? -7.113 -11.68 -28.859 1 84.38 185 LYS B O 1
ATOM 3222 N N . GLU B 1 186 ? -6.754 -12.57 -30.859 1 92.62 186 GLU B N 1
ATOM 3223 C CA . GLU B 1 186 ? -5.57 -13.344 -30.484 1 92.62 186 GLU B CA 1
ATOM 3224 C C . GLU B 1 186 ? -4.367 -12.961 -31.344 1 92.62 186 GLU B C 1
ATOM 3226 O O . GLU B 1 186 ? -4.488 -12.805 -32.562 1 92.62 186 GLU B O 1
ATOM 3231 N N . PHE B 1 187 ? -3.277 -12.773 -30.719 1 94.06 187 PHE B N 1
ATOM 3232 C CA . PHE B 1 187 ? -2.033 -12.422 -31.391 1 94.06 187 PHE B CA 1
ATOM 3233 C C . PHE B 1 187 ? -1.058 -13.586 -31.375 1 94.06 187 PHE B C 1
ATOM 3235 O O . PHE B 1 187 ? -0.95 -14.305 -30.375 1 94.06 187 PHE B O 1
ATOM 3242 N N . GLU B 1 188 ? -0.503 -13.797 -32.5 1 95.62 188 GLU B N 1
ATOM 3243 C CA . GLU B 1 188 ? 0.527 -14.828 -32.594 1 95.62 188 GLU B CA 1
ATOM 3244 C C . GLU B 1 188 ? 1.905 -14.211 -32.812 1 95.62 188 GLU B C 1
ATOM 3246 O O . GLU B 1 188 ? 2.102 -13.438 -33.75 1 95.62 188 GLU B O 1
ATOM 3251 N N . ILE B 1 189 ? 2.857 -14.578 -31.906 1 95.56 189 ILE B N 1
ATOM 3252 C CA . ILE B 1 189 ? 4.18 -13.961 -31.938 1 95.56 189 ILE B CA 1
ATOM 3253 C C . ILE B 1 189 ? 5.254 -15.039 -31.938 1 95.56 189 ILE B C 1
ATOM 3255 O O . ILE B 1 189 ? 5.105 -16.078 -31.281 1 95.56 189 ILE B O 1
ATOM 3259 N N . ALA B 1 190 ? 6.301 -14.797 -32.719 1 96.19 190 ALA B N 1
ATOM 3260 C CA . ALA B 1 190 ? 7.48 -15.656 -32.719 1 96.19 190 ALA B CA 1
ATOM 3261 C C . ALA B 1 190 ? 8.672 -14.969 -32.062 1 96.19 190 ALA B C 1
ATOM 3263 O O . ALA B 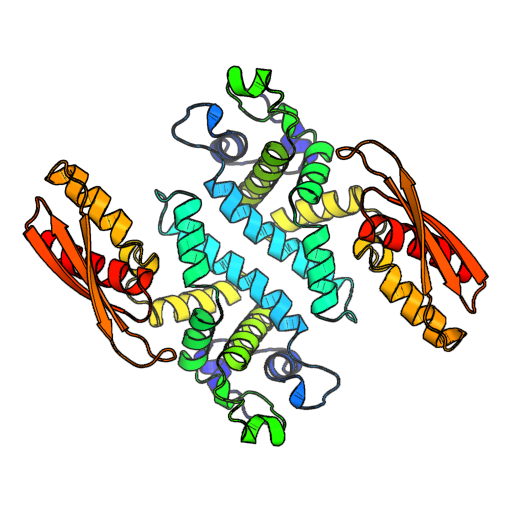1 190 ? 8.875 -13.766 -32.219 1 96.19 190 ALA B O 1
ATOM 3264 N N . VAL B 1 191 ? 9.344 -15.734 -31.266 1 95.5 191 VAL B N 1
ATOM 3265 C CA . VAL B 1 191 ? 10.633 -15.297 -30.75 1 95.5 191 VAL B CA 1
ATOM 3266 C C . VAL B 1 191 ? 11.758 -15.828 -31.625 1 95.5 191 VAL B C 1
ATOM 3268 O O . VAL B 1 191 ? 11.789 -17.016 -31.953 1 95.5 191 VAL B O 1
ATOM 3271 N N . THR B 1 192 ? 12.625 -14.945 -31.984 1 93.69 192 THR B N 1
ATOM 3272 C CA . THR B 1 192 ? 13.719 -15.352 -32.875 1 93.69 192 THR B CA 1
ATOM 3273 C C . THR B 1 192 ? 15.062 -15.062 -32.219 1 93.69 192 THR B C 1
ATOM 3275 O O . THR B 1 192 ? 15.195 -14.125 -31.422 1 93.69 192 THR B O 1
ATOM 3278 N N . LEU B 1 193 ? 15.961 -15.977 -32.438 1 90.38 193 LEU B N 1
ATOM 3279 C CA . LEU B 1 193 ? 17.375 -15.82 -32.094 1 90.38 193 LEU B CA 1
ATOM 3280 C C . LEU B 1 193 ? 18.266 -16.031 -33.312 1 90.38 193 LEU B C 1
ATOM 3282 O O . LEU B 1 193 ? 18.219 -17.109 -33.938 1 90.38 193 LEU B O 1
ATOM 3286 N N . ASP B 1 194 ? 19.094 -15.016 -33.625 1 86.12 194 ASP B N 1
ATOM 3287 C CA . ASP B 1 194 ? 19.938 -15.094 -34.812 1 86.12 194 ASP B CA 1
ATOM 3288 C C . ASP B 1 194 ? 19.109 -15.508 -36.031 1 86.12 194 ASP B C 1
ATOM 3290 O O . ASP B 1 194 ? 19.469 -16.453 -36.719 1 86.12 194 ASP B O 1
ATOM 3294 N N . ASN B 1 195 ? 17.953 -14.922 -36.125 1 84 195 ASN B N 1
ATOM 3295 C CA . ASN B 1 195 ? 17.062 -15.055 -37.25 1 84 195 ASN B CA 1
ATOM 3296 C C . ASN B 1 195 ? 16.453 -16.453 -37.312 1 84 195 ASN B C 1
ATOM 3298 O O . ASN B 1 195 ? 15.945 -16.859 -38.375 1 84 195 ASN B O 1
ATOM 3302 N N . LYS B 1 196 ? 16.594 -17.234 -36.281 1 91.38 196 LYS B N 1
ATOM 3303 C CA . LYS B 1 196 ? 15.922 -18.531 -36.156 1 91.38 196 LYS B CA 1
ATOM 3304 C C . LYS B 1 196 ? 14.797 -18.469 -35.125 1 91.38 196 LYS B C 1
ATOM 3306 O O . LYS B 1 196 ? 14.992 -17.953 -34.031 1 91.38 196 LYS B O 1
ATOM 3311 N N . THR B 1 197 ? 13.656 -19.016 -35.531 1 93.31 197 THR B N 1
ATOM 3312 C CA . THR B 1 197 ? 12.523 -19.031 -34.625 1 93.31 197 THR B CA 1
ATOM 3313 C C . THR B 1 197 ? 12.742 -20.062 -33.5 1 93.31 197 THR B C 1
ATOM 3315 O O . THR B 1 197 ? 12.961 -21.25 -33.781 1 93.31 197 THR B O 1
ATOM 3318 N N . ILE B 1 198 ? 12.68 -19.672 -32.312 1 92.12 198 ILE B N 1
ATOM 3319 C CA . ILE B 1 198 ? 12.922 -20.547 -31.156 1 92.12 198 ILE B CA 1
ATOM 3320 C C . ILE B 1 198 ? 11.594 -21 -30.547 1 92.12 198 ILE B C 1
ATOM 3322 O O . ILE B 1 198 ? 11.477 -22.109 -30.031 1 92.12 198 ILE B O 1
ATOM 3326 N N . ALA B 1 199 ? 10.609 -20.109 -30.594 1 94.06 199 ALA B N 1
ATOM 3327 C CA . ALA B 1 199 ? 9.312 -20.406 -30 1 94.06 199 ALA B CA 1
ATOM 3328 C C . ALA B 1 199 ? 8.219 -19.516 -30.578 1 94.06 199 ALA B C 1
ATOM 3330 O O . ALA B 1 199 ? 8.508 -18.453 -31.125 1 94.06 199 ALA B O 1
ATOM 3331 N N . THR B 1 200 ? 7.07 -20 -30.578 1 95.31 200 THR B N 1
ATOM 3332 C CA . THR B 1 200 ? 5.875 -19.25 -30.969 1 95.31 200 THR B CA 1
ATOM 3333 C C . THR B 1 200 ? 4.781 -19.406 -29.906 1 95.31 200 THR B C 1
ATOM 3335 O O . THR B 1 200 ? 4.703 -20.438 -29.234 1 95.31 200 THR B O 1
ATOM 3338 N N . ALA B 1 201 ? 4.055 -18.375 -29.734 1 94.94 201 ALA B N 1
ATOM 3339 C CA . ALA B 1 201 ? 2.936 -18.469 -28.797 1 94.94 201 ALA B CA 1
ATOM 3340 C C . ALA B 1 201 ? 1.814 -17.516 -29.172 1 94.94 201 ALA B C 1
ATOM 3342 O O . ALA B 1 201 ? 2.037 -16.547 -29.922 1 94.94 201 ALA B O 1
ATOM 3343 N N . LYS B 1 202 ? 0.654 -17.859 -28.734 1 93.62 202 LYS B N 1
ATOM 3344 C CA . LYS B 1 202 ? -0.522 -17 -28.906 1 93.62 202 LYS B CA 1
ATOM 3345 C C . LYS B 1 202 ? -0.952 -16.375 -27.594 1 93.62 202 LYS B C 1
ATOM 3347 O O . LYS B 1 202 ? -0.723 -16.953 -26.516 1 93.62 202 LYS B O 1
ATOM 3352 N N . GLY B 1 203 ? -1.466 -15.102 -27.672 1 91.88 203 GLY B N 1
ATOM 3353 C CA . GLY B 1 203 ? -1.928 -14.414 -26.484 1 91.88 203 GLY B CA 1
ATOM 3354 C C . GLY B 1 203 ? -3.039 -13.414 -26.766 1 91.88 203 GLY B C 1
ATOM 3355 O O . GLY B 1 203 ? -3.318 -13.102 -27.922 1 91.88 203 GLY B O 1
ATOM 3356 N N . LYS B 1 204 ? -3.666 -12.914 -25.797 1 88.12 204 LYS B N 1
ATOM 3357 C CA . LYS B 1 204 ? -4.797 -12 -25.891 1 88.12 204 LYS B CA 1
ATOM 3358 C C . LYS B 1 204 ? -4.328 -10.578 -26.203 1 88.12 204 LYS B C 1
ATOM 3360 O O . LYS B 1 204 ? -5.137 -9.711 -26.547 1 88.12 204 LYS B O 1
ATOM 3365 N N . SER B 1 205 ? -3.154 -10.312 -26.031 1 86.94 205 SER B N 1
ATOM 3366 C CA . SER B 1 205 ? -2.48 -9.078 -26.422 1 86.94 205 SER B CA 1
ATOM 3367 C C . SER B 1 205 ? -1.084 -9.359 -26.969 1 86.94 205 SER B C 1
ATOM 3369 O O . SER B 1 205 ? -0.548 -10.453 -26.781 1 86.94 205 SER B O 1
ATOM 3371 N N . LYS B 1 206 ? -0.573 -8.43 -27.703 1 88.75 206 LYS B N 1
ATOM 3372 C CA . LYS B 1 206 ? 0.793 -8.562 -28.203 1 88.75 206 LYS B CA 1
ATOM 3373 C C . LYS B 1 206 ? 1.769 -8.859 -27.078 1 88.75 206 LYS B C 1
ATOM 3375 O O . LYS B 1 206 ? 2.607 -9.75 -27.188 1 88.75 206 LYS B O 1
ATOM 3380 N N . LYS B 1 207 ? 1.611 -8.094 -25.984 1 87.12 207 LYS B N 1
ATOM 3381 C CA . LYS B 1 207 ? 2.496 -8.258 -24.844 1 87.12 207 LYS B CA 1
ATOM 3382 C C . LYS B 1 207 ? 2.363 -9.656 -24.234 1 87.12 207 LYS B C 1
ATOM 3384 O O . LYS B 1 207 ? 3.365 -10.305 -23.938 1 87.12 207 LYS B O 1
ATOM 3389 N N . ASP B 1 208 ? 1.204 -10.07 -24.109 1 86.81 208 ASP B N 1
ATOM 3390 C CA . ASP B 1 208 ? 0.926 -11.406 -23.562 1 86.81 208 ASP B CA 1
ATOM 3391 C C . ASP B 1 208 ? 1.545 -12.492 -24.438 1 86.81 208 ASP B C 1
ATOM 3393 O O . ASP B 1 208 ? 2.193 -13.406 -23.938 1 86.81 208 ASP B O 1
ATOM 3397 N N . ALA B 1 209 ? 1.376 -12.375 -25.719 1 91.19 209 ALA B N 1
ATOM 3398 C CA . ALA B 1 209 ? 1.921 -13.336 -26.672 1 91.19 209 ALA B CA 1
ATOM 3399 C C . ALA B 1 209 ? 3.447 -13.352 -26.625 1 91.19 209 ALA B C 1
ATOM 3401 O O . ALA B 1 209 ? 4.062 -14.422 -26.688 1 91.19 209 ALA B O 1
ATOM 3402 N N . GLN B 1 210 ? 3.994 -12.188 -26.453 1 91.75 210 GLN B N 1
ATOM 3403 C CA . GLN B 1 210 ? 5.445 -12.078 -26.375 1 91.75 210 GLN B CA 1
ATOM 3404 C C . GLN B 1 210 ? 5.984 -12.797 -25.141 1 91.75 210 GLN B C 1
ATOM 3406 O O . GLN B 1 210 ? 6.973 -13.523 -25.219 1 91.75 210 GLN B O 1
ATOM 3411 N N . GLN B 1 211 ? 5.352 -12.617 -24.062 1 88.06 211 GLN B N 1
ATOM 3412 C CA . GLN B 1 211 ? 5.785 -13.227 -22.812 1 88.06 211 GLN B CA 1
ATOM 3413 C C . GLN B 1 211 ? 5.652 -14.75 -22.875 1 88.06 211 GLN B C 1
ATOM 3415 O O . GLN B 1 211 ? 6.547 -15.469 -22.422 1 88.06 211 GLN B O 1
ATOM 3420 N N . LYS B 1 212 ? 4.57 -15.172 -23.484 1 88.31 212 LYS B N 1
ATOM 3421 C CA . LYS B 1 212 ? 4.371 -16.609 -23.609 1 88.31 212 LYS B CA 1
ATOM 3422 C C . LYS B 1 212 ? 5.441 -17.234 -24.5 1 88.31 212 LYS B C 1
ATOM 3424 O O . LYS B 1 212 ? 5.992 -18.281 -24.188 1 88.31 212 LYS B O 1
ATOM 3429 N N . ALA B 1 213 ? 5.633 -16.562 -25.562 1 93.38 213 ALA B N 1
ATOM 3430 C CA . ALA B 1 213 ? 6.664 -17.047 -26.469 1 93.38 213 ALA B CA 1
ATOM 3431 C C . ALA B 1 213 ? 8.031 -17.078 -25.797 1 93.38 213 ALA B C 1
ATOM 3433 O O . ALA B 1 213 ? 8.797 -18.031 -25.953 1 93.38 213 ALA B O 1
ATOM 3434 N N . ALA B 1 214 ? 8.273 -15.977 -25.078 1 90.44 214 ALA B N 1
ATOM 3435 C CA . ALA B 1 214 ? 9.539 -15.898 -24.359 1 90.44 214 ALA B CA 1
ATOM 3436 C C . ALA B 1 214 ? 9.664 -17.031 -23.344 1 90.44 214 ALA B C 1
ATOM 3438 O O . ALA B 1 214 ? 10.742 -17.609 -23.188 1 90.44 214 ALA B O 1
ATOM 3439 N N . LYS B 1 215 ? 8.609 -17.359 -22.719 1 88.19 215 LYS B N 1
ATOM 3440 C CA . LYS B 1 215 ? 8.594 -18.438 -21.734 1 88.19 215 LYS B CA 1
ATOM 3441 C C . LYS B 1 215 ? 8.953 -19.766 -22.391 1 88.19 215 LYS B C 1
ATOM 3443 O O . LYS B 1 215 ? 9.789 -20.516 -21.875 1 88.19 215 LYS B O 1
ATOM 3448 N N . ILE B 1 216 ? 8.352 -20.016 -23.469 1 90 216 ILE B N 1
ATOM 3449 C CA . ILE B 1 216 ? 8.602 -21.25 -24.203 1 90 216 ILE B CA 1
ATOM 3450 C C . ILE B 1 216 ? 10.062 -21.297 -24.641 1 90 216 ILE B C 1
ATOM 3452 O O . ILE B 1 216 ? 10.719 -22.328 -24.516 1 90 216 ILE B O 1
ATOM 3456 N N . ALA B 1 217 ? 10.5 -20.203 -25.047 1 90.69 217 ALA B N 1
ATOM 3457 C CA . ALA B 1 217 ? 11.891 -20.125 -25.5 1 90.69 217 ALA B CA 1
ATOM 3458 C C . ALA B 1 217 ? 12.859 -20.391 -24.359 1 90.69 217 ALA B C 1
ATOM 3460 O O . ALA B 1 217 ? 13.859 -21.094 -24.531 1 90.69 217 ALA B O 1
ATOM 3461 N N . LEU B 1 218 ? 12.531 -19.797 -23.234 1 87.19 218 LEU B N 1
ATOM 3462 C CA . LEU B 1 218 ? 13.375 -20 -22.047 1 87.19 218 LEU B CA 1
ATOM 3463 C C . LEU B 1 218 ? 13.461 -21.469 -21.672 1 87.19 218 LEU B C 1
ATOM 3465 O O . LEU B 1 218 ? 14.539 -21.969 -21.359 1 87.19 218 LEU B O 1
ATOM 3469 N N . GLU B 1 219 ? 12.383 -22.109 -21.781 1 85.69 219 GLU B N 1
ATOM 3470 C CA . GLU B 1 219 ? 12.32 -23.531 -21.453 1 85.69 219 GLU B CA 1
ATOM 3471 C C . GLU B 1 219 ? 13.102 -24.359 -22.469 1 85.69 219 GLU B C 1
ATOM 3473 O O . GLU B 1 219 ? 13.734 -25.359 -22.109 1 85.69 219 GLU B O 1
ATOM 3478 N N . ALA B 1 220 ? 13.07 -23.875 -23.625 1 86.19 220 ALA B N 1
ATOM 3479 C CA . ALA B 1 220 ? 13.75 -24.578 -24.719 1 86.19 220 ALA B CA 1
ATOM 3480 C C . ALA B 1 220 ? 15.266 -24.406 -24.609 1 86.19 220 ALA B C 1
ATOM 3482 O O . ALA B 1 220 ? 16.031 -25.312 -24.969 1 86.19 220 ALA B O 1
ATOM 3483 N N . LEU B 1 221 ? 15.586 -23.266 -24.125 1 82.56 221 LEU B N 1
ATOM 3484 C CA . LEU B 1 221 ? 17.016 -22.969 -24.062 1 82.56 221 LEU B CA 1
ATOM 3485 C C . LEU B 1 221 ? 17.641 -23.531 -22.797 1 82.56 221 LEU B C 1
ATOM 3487 O O . LEU B 1 221 ? 18.844 -23.766 -22.734 1 82.56 221 LEU B O 1
ATOM 3491 N N . LYS B 1 222 ? 16.906 -23.578 -21.719 1 72.06 222 LYS B N 1
ATOM 3492 C CA . LYS B 1 222 ? 17.422 -24.156 -20.469 1 72.06 222 LYS B CA 1
ATOM 3493 C C . LYS B 1 222 ? 17.578 -25.672 -20.594 1 72.06 222 LYS B C 1
ATOM 3495 O O . LYS B 1 222 ? 18.344 -26.281 -19.828 1 72.06 222 LYS B O 1
ATOM 3500 N N . LYS B 1 223 ? 16.969 -26.328 -21.516 1 59.5 223 LYS B N 1
ATOM 3501 C CA . LYS B 1 223 ? 17.188 -27.734 -21.797 1 59.5 223 LYS B CA 1
ATOM 3502 C C . LYS B 1 223 ? 18.453 -27.938 -22.625 1 59.5 223 LYS B C 1
ATOM 3504 O O . LYS B 1 223 ? 18.781 -27.094 -23.469 1 59.5 223 LYS B O 1
#

Solvent-accessible surface area (backbone atoms only — not comparable to full-atom values): 22870 Å² total; per-residue (Å²): 126,86,80,56,63,66,50,26,56,70,53,70,48,79,76,84,56,60,64,48,59,51,32,16,28,20,39,71,69,46,70,56,100,58,37,18,54,54,32,18,53,43,8,48,29,47,49,48,29,46,50,41,49,50,48,54,64,74,38,74,83,57,51,43,70,57,50,50,50,34,39,51,57,49,67,38,53,70,36,32,22,53,51,19,56,74,54,51,44,42,82,63,48,40,60,23,70,70,43,49,75,67,47,40,54,73,32,48,67,53,29,18,41,35,42,24,2,43,44,20,40,39,29,73,76,63,30,64,69,54,35,39,54,43,52,52,52,47,47,43,70,76,37,78,69,83,37,70,59,67,53,48,54,39,18,49,59,54,36,31,53,50,32,37,72,73,65,68,41,70,64,42,77,42,82,74,46,71,44,70,55,89,92,58,32,33,23,31,23,32,26,23,49,93,89,36,78,68,24,66,24,68,20,77,36,67,67,50,3,43,24,47,6,24,41,51,29,42,57,58,63,76,95,128,88,80,57,61,67,49,26,56,70,53,70,47,79,74,84,56,61,66,48,58,52,32,18,28,20,39,72,69,47,70,57,100,59,38,17,55,54,33,18,53,44,9,47,30,50,48,46,30,48,50,41,50,49,46,53,65,73,38,74,83,54,52,45,70,57,51,51,50,33,39,51,58,49,67,39,52,69,34,32,22,52,51,20,56,75,55,50,44,42,82,64,48,39,60,23,69,71,42,48,74,67,46,41,55,72,32,50,67,53,28,18,41,35,41,24,2,45,44,20,39,40,29,73,77,61,30,65,69,54,34,38,53,44,51,50,52,46,47,43,70,75,37,78,68,82,36,70,59,66,53,48,53,40,18,49,58,54,36,31,53,49,32,37,73,73,65,67,39,70,64,43,78,41,82,73,45,72,44,69,56,89,92,59,34,33,22,30,23,32,27,24,49,93,89,36,77,67,25,65,24,67,19,76,36,66,68,51,3,44,24,45,6,24,42,50,28,42,56,59,63,75,96

Sequence (446 aa):
MNDYSQLEKRLNYTFKDKQLIIEALTHKSYKKPYNNERLEFLGDAVLDLIVGEYLFKKFPKSDEGILSKIRASLVNESGFTLLARKIDLGSYIYLSLAEENNNGRDKPSLLSNAFEAIIGAVYLEAGLDTAKEISIKLLEECHPKIDLQSLSKDYKTALQELTQATHAVTPGYEMLGSSGPDHKKEFEIAVTLDNKTIATAKGKSKKDAQQKAAKIALEALKKMNDYSQLEKRLNYTFKDKQLIIEALTHKSYKKPYNNERLEFLGDAVLDLIVGEYLFKKFPKSDEGILSKIRASLVNESGFTLLARKIDLGSYIYLSLAEENNNGRDKPSLLSNAFEAIIGAVYLEAGLDTAKEISIKLLEECHPKIDLQSLSKDYKTALQELTQATHAVTPGYEMLGSSGPDHKKEFEIAVTLDNKTIATAKGKSKKDAQQKAAKIALEALKK

Organism: Sulfurovum sp. (strain NBC37-1) (NCBI:txid387093)

pLDDT: mean 91.73, std 9.26, range [47.75, 98.88]

Secondary structure (DSSP, 8-state):
----HHHHHHHT---SSHHHHHHHTB-GGG--S--SHHHHHHHHHHHHHHHHHHHHHH-TT--HHHHHHHHHHHSSHHHHHHHHHHTTGGGG-B--HHHHHTTGGG-HHHHHHHHHHHHHHHHHHH-HHHHHHHHHHHHHHH-S---HHHHH--HHHHHHHHHHHHHS-PPEEEEEEEES-GGG-EEEEEEEETTEEEEEEEESSHHHHHHHHHHHHHHHHH-/----HHHHHHHT---SSHHHHHHHTB-GGG--S--SHHHHHHHHHHHHHHHHHHHHHH-TT--HHHHHHHHHHHSSHHHHHHHHHHTTGGGG-B--HHHHHTTGGG-HHHHHHHHHHHHHHHHHHH-HHHHHHHHHHHHHHH-S---HHHHH--HHHHHHHHHHHHHS-PPEEEEEEEES-GGG-EEEEEEEETTEEEEEEEESSHHHHHHHHHHHHHHHHH-